Protein AF-0000000070552170 (afdb_homodimer)

Structure (mmCIF, N/CA/C/O backbone):
data_AF-0000000070552170-model_v1
#
loop_
_entity.id
_entity.type
_entity.pdbx_description
1 polymer 'Methenyltetrahydrofolate cyclohydrolase'
#
loop_
_atom_site.group_PDB
_atom_site.id
_atom_site.type_symbol
_atom_site.label_atom_id
_atom_site.label_alt_id
_atom_site.label_comp_id
_atom_site.label_asym_id
_atom_site.label_entity_id
_atom_site.label_seq_id
_atom_site.pdbx_PDB_ins_code
_atom_site.Cartn_x
_atom_site.Cartn_y
_atom_site.Cartn_z
_atom_site.occupancy
_atom_site.B_iso_or_equiv
_atom_site.auth_seq_id
_atom_site.auth_comp_id
_atom_site.auth_asym_id
_atom_site.auth_atom_id
_atom_site.pdbx_PDB_model_num
ATOM 1 N N . MET A 1 1 ? 5.773 1.718 -20.688 1 90.5 1 MET A N 1
ATOM 2 C CA . MET A 1 1 ? 5.754 1.168 -19.344 1 90.5 1 MET A CA 1
ATOM 3 C C . MET A 1 1 ? 4.324 1.067 -18.812 1 90.5 1 MET A C 1
ATOM 5 O O . MET A 1 1 ? 3.436 1.786 -19.281 1 90.5 1 MET A O 1
ATOM 9 N N . MET A 1 2 ? 4.102 0.146 -18 1 94.75 2 MET A N 1
ATOM 10 C CA . MET A 1 2 ? 2.771 -0.013 -17.422 1 94.75 2 MET A CA 1
ATOM 11 C C . MET A 1 2 ? 2.312 1.278 -16.766 1 94.75 2 MET A C 1
ATOM 13 O O . MET A 1 2 ? 1.12 1.589 -16.75 1 94.75 2 MET A O 1
ATOM 17 N N . THR A 1 3 ? 3.309 1.994 -16.281 1 96.25 3 THR A N 1
ATOM 18 C CA . THR A 1 3 ? 2.99 3.201 -15.523 1 96.25 3 THR A CA 1
ATOM 19 C C . THR A 1 3 ? 2.512 4.309 -16.453 1 96.25 3 THR A C 1
ATOM 21 O O . THR A 1 3 ? 2.135 5.391 -15.992 1 96.25 3 THR A O 1
ATOM 24 N N . ASP A 1 4 ? 2.457 4.066 -17.719 1 96.88 4 ASP A N 1
ATOM 25 C CA . ASP A 1 4 ? 1.892 5.012 -18.688 1 96.88 4 ASP A CA 1
ATOM 26 C C . ASP A 1 4 ? 0.365 4.965 -18.656 1 96.88 4 ASP A C 1
ATOM 28 O O . ASP A 1 4 ? -0.294 5.875 -19.172 1 96.88 4 ASP A O 1
ATOM 32 N N . MET A 1 5 ? -0.176 3.977 -18.078 1 97.06 5 MET A N 1
ATOM 33 C CA . MET A 1 5 ? -1.628 3.873 -17.969 1 97.06 5 MET A CA 1
ATOM 34 C C . MET A 1 5 ? -2.164 4.859 -16.938 1 97.06 5 MET A C 1
ATOM 36 O O . MET A 1 5 ? -1.428 5.309 -16.062 1 97.06 5 MET A O 1
ATOM 40 N N . THR A 1 6 ? -3.4 5.207 -17.172 1 98.25 6 THR A N 1
ATOM 41 C CA . THR A 1 6 ? -4.023 6.008 -16.125 1 98.25 6 THR A CA 1
ATOM 42 C C . THR A 1 6 ? -4.234 5.176 -14.859 1 98.25 6 THR A C 1
ATOM 44 O O . THR A 1 6 ? -4.316 3.947 -14.922 1 98.25 6 THR A O 1
ATOM 47 N N . MET A 1 7 ? -4.344 5.844 -13.789 1 98.5 7 MET A N 1
ATOM 48 C CA . MET A 1 7 ? -4.621 5.172 -12.516 1 98.5 7 MET A CA 1
ATOM 49 C C . MET A 1 7 ? -5.934 4.402 -12.586 1 98.5 7 MET A C 1
ATOM 51 O O . MET A 1 7 ? -6.02 3.273 -12.094 1 98.5 7 MET A O 1
ATOM 55 N N . ASP A 1 8 ? -6.91 4.957 -13.242 1 98.12 8 ASP A N 1
ATOM 56 C CA . ASP A 1 8 ? -8.211 4.305 -13.391 1 98.12 8 ASP A CA 1
ATOM 57 C C . ASP A 1 8 ? -8.102 3.047 -14.25 1 98.12 8 ASP A C 1
ATOM 59 O O . ASP A 1 8 ? -8.719 2.025 -13.938 1 98.12 8 ASP A O 1
ATOM 63 N N . ASN A 1 9 ? -7.406 3.127 -15.297 1 97.94 9 ASN A N 1
ATOM 64 C CA . ASN A 1 9 ? -7.227 1.962 -16.156 1 97.94 9 ASN A CA 1
ATOM 65 C C . ASN A 1 9 ? -6.48 0.844 -15.438 1 97.94 9 ASN A C 1
ATOM 67 O O . ASN A 1 9 ? -6.785 -0.335 -15.625 1 97.94 9 ASN A O 1
ATOM 71 N N . PHE A 1 10 ? -5.508 1.21 -14.695 1 98.56 10 PHE A N 1
ATOM 72 C CA . PHE A 1 10 ? -4.781 0.213 -13.914 1 98.56 10 PHE A CA 1
ATOM 73 C C . PHE A 1 10 ? -5.719 -0.523 -12.969 1 98.56 10 PHE A C 1
ATOM 75 O O . PHE A 1 10 ? -5.691 -1.753 -12.891 1 98.56 10 PHE A O 1
ATOM 82 N N . LEU A 1 11 ? -6.562 0.243 -12.266 1 98.56 11 LEU A N 1
ATOM 83 C CA . LEU A 1 11 ? -7.52 -0.387 -11.359 1 98.56 11 LEU A CA 1
ATOM 84 C C . LEU A 1 11 ? -8.445 -1.331 -12.125 1 98.56 11 LEU A C 1
ATOM 86 O O . LEU A 1 11 ? -8.719 -2.441 -11.664 1 98.56 11 LEU A O 1
ATOM 90 N N . ALA A 1 12 ? -8.852 -0.901 -13.273 1 98.19 12 ALA A N 1
ATOM 91 C CA . ALA A 1 12 ? -9.789 -1.684 -14.062 1 98.19 12 ALA A CA 1
ATOM 92 C C . ALA A 1 12 ? -9.164 -2.998 -14.523 1 98.19 12 ALA A C 1
ATOM 94 O O . ALA A 1 12 ? -9.773 -4.062 -14.383 1 98.19 12 ALA A O 1
ATOM 95 N N . VAL A 1 13 ? -7.984 -2.906 -15.062 1 98.12 13 VAL A N 1
ATOM 96 C CA . VAL A 1 13 ? -7.332 -4.109 -15.562 1 98.12 13 VAL A CA 1
ATOM 97 C C . VAL A 1 13 ? -6.957 -5.023 -14.398 1 98.12 13 VAL A C 1
ATOM 99 O O . VAL A 1 13 ? -7.125 -6.242 -14.477 1 98.12 13 VAL A O 1
ATOM 102 N N . LEU A 1 14 ? -6.516 -4.449 -13.297 1 98.19 14 LEU A N 1
ATOM 103 C CA . LEU A 1 14 ? -6.137 -5.211 -12.117 1 98.19 14 LEU A CA 1
ATOM 104 C C . LEU A 1 14 ? -7.336 -5.957 -11.539 1 98.19 14 LEU A C 1
ATOM 106 O O . LEU A 1 14 ? -7.18 -7.027 -10.945 1 98.19 14 LEU A O 1
ATOM 110 N N . SER A 1 15 ? -8.531 -5.449 -11.766 1 98.31 15 SER A N 1
ATOM 111 C CA . SER A 1 15 ? -9.766 -6.023 -11.234 1 98.31 15 SER A CA 1
ATOM 112 C C . SER A 1 15 ? -10.312 -7.109 -12.148 1 98.31 15 SER A C 1
ATOM 114 O O . SER A 1 15 ? -11.32 -7.746 -11.836 1 98.31 15 SER A O 1
ATOM 116 N N . SER A 1 16 ? -9.656 -7.332 -13.273 1 97.56 16 SER A N 1
ATOM 117 C CA . SER A 1 16 ? -10.156 -8.25 -14.289 1 97.56 16 SER A CA 1
ATOM 118 C C . SER A 1 16 ? -9.484 -9.617 -14.172 1 97.56 16 SER A C 1
ATOM 120 O O . SER A 1 16 ? -8.719 -9.867 -13.242 1 97.56 16 SER A O 1
ATOM 122 N N . SER A 1 17 ? -9.797 -10.5 -15.148 1 96.25 17 SER A N 1
ATOM 123 C CA . SER A 1 17 ? -9.211 -11.836 -15.18 1 96.25 17 SER A CA 1
ATOM 124 C C . SER A 1 17 ? -7.914 -11.852 -15.977 1 96.25 17 SER A C 1
ATOM 126 O O . SER A 1 17 ? -7.34 -12.914 -16.219 1 96.25 17 SER A O 1
ATOM 128 N N . GLU A 1 18 ? -7.48 -10.609 -16.422 1 94.62 18 GLU A N 1
ATOM 129 C CA . GLU A 1 18 ? -6.207 -10.555 -17.125 1 94.62 18 GLU A CA 1
ATOM 130 C C . GLU A 1 18 ? -5.059 -11.016 -16.234 1 94.62 18 GLU A C 1
ATOM 132 O O . GLU A 1 18 ? -5.004 -10.672 -15.047 1 94.62 18 GLU A O 1
ATOM 137 N N . PRO A 1 19 ? -4.176 -11.789 -16.766 1 90.38 19 PRO A N 1
ATOM 138 C CA . PRO A 1 19 ? -3.1 -12.336 -15.938 1 90.38 19 PRO A CA 1
ATOM 139 C C . PRO A 1 19 ? -2.125 -11.266 -15.453 1 90.38 19 PRO A C 1
ATOM 141 O O . PRO A 1 19 ? -1.474 -11.445 -14.422 1 90.38 19 PRO A O 1
ATOM 144 N N . VAL A 1 20 ? -1.931 -10.164 -16.297 1 90.38 20 VAL A N 1
ATOM 145 C CA . VAL A 1 20 ? -1.031 -9.062 -15.969 1 90.38 20 VAL A CA 1
ATOM 146 C C . VAL A 1 20 ? -1.754 -7.734 -16.156 1 90.38 20 VAL A C 1
ATOM 148 O O . VAL A 1 20 ? -2.436 -7.527 -17.172 1 90.38 20 VAL A O 1
ATOM 151 N N . PRO A 1 21 ? -1.666 -6.805 -15.242 1 93.31 21 PRO A N 1
ATOM 152 C CA . PRO A 1 21 ? -0.872 -6.887 -14.016 1 93.31 21 PRO A CA 1
ATOM 153 C C . PRO A 1 21 ? -1.565 -7.688 -12.914 1 93.31 21 PRO A C 1
ATOM 155 O O . PRO A 1 21 ? -2.779 -7.898 -12.977 1 93.31 21 PRO A O 1
ATOM 158 N N . GLY A 1 22 ? -0.785 -8.242 -12.023 1 94.62 22 GLY A N 1
ATOM 159 C CA . GLY A 1 22 ? -1.278 -8.891 -10.82 1 94.62 22 GLY A CA 1
ATOM 160 C C . GLY A 1 22 ? -0.684 -8.32 -9.547 1 94.62 22 GLY A C 1
ATOM 161 O O . GLY A 1 22 ? -0.348 -7.137 -9.492 1 94.62 22 GLY A O 1
ATOM 162 N N . GLY A 1 23 ? -0.686 -9.164 -8.578 1 97.25 23 GLY A N 1
ATOM 163 C CA . GLY A 1 23 ? -0.168 -8.742 -7.285 1 97.25 23 GLY A CA 1
ATOM 164 C C . GLY A 1 23 ? 1.283 -8.305 -7.34 1 97.25 23 GLY A C 1
ATOM 165 O O . GLY A 1 23 ? 1.681 -7.371 -6.637 1 97.25 23 GLY A O 1
ATOM 166 N N . GLY A 1 24 ? 2.064 -9 -8.156 1 97.31 24 GLY A N 1
ATOM 167 C CA . GLY A 1 24 ? 3.463 -8.625 -8.289 1 97.31 24 GLY A CA 1
ATOM 168 C C . GLY A 1 24 ? 3.658 -7.211 -8.805 1 97.31 24 GLY A C 1
ATOM 169 O O . GLY A 1 24 ? 4.391 -6.422 -8.203 1 97.31 24 GLY A O 1
ATOM 170 N N . GLY A 1 25 ? 3.018 -6.941 -9.914 1 97.44 25 GLY A N 1
ATOM 171 C CA . GLY A 1 25 ? 3.074 -5.586 -10.438 1 97.44 25 GLY A CA 1
ATOM 172 C C . GLY A 1 25 ? 2.561 -4.543 -9.461 1 97.44 25 GLY A C 1
ATOM 173 O O . GLY A 1 25 ? 3.15 -3.471 -9.328 1 97.44 25 GLY A O 1
ATOM 174 N N . ALA A 1 26 ? 1.49 -4.863 -8.75 1 98.69 26 ALA A N 1
ATOM 175 C CA . ALA A 1 26 ? 0.917 -3.949 -7.77 1 98.69 26 ALA A CA 1
ATOM 176 C C . ALA A 1 26 ? 1.914 -3.646 -6.652 1 98.69 26 ALA A C 1
ATOM 178 O O . ALA A 1 26 ? 1.995 -2.512 -6.176 1 98.69 26 ALA A O 1
ATOM 179 N N . CYS A 1 27 ? 2.686 -4.637 -6.27 1 98.88 27 CYS A N 1
ATOM 180 C CA . CYS A 1 27 ? 3.678 -4.434 -5.223 1 98.88 27 CYS A CA 1
ATOM 181 C C . CYS A 1 27 ? 4.719 -3.406 -5.645 1 98.88 27 CYS A C 1
ATOM 183 O O . CYS A 1 27 ? 5.055 -2.502 -4.879 1 98.88 27 CYS A O 1
ATOM 185 N N . GLY A 1 28 ? 5.207 -3.58 -6.863 1 98.75 28 GLY A N 1
ATOM 186 C CA . GLY A 1 28 ? 6.164 -2.609 -7.371 1 98.75 28 GLY A CA 1
ATOM 187 C C . GLY A 1 28 ? 5.637 -1.188 -7.363 1 98.75 28 GLY A C 1
ATOM 188 O O . GLY A 1 28 ? 6.32 -0.266 -6.918 1 98.75 28 GLY A O 1
ATOM 189 N N . TYR A 1 29 ? 4.457 -1.029 -7.766 1 98.81 29 TYR A N 1
ATOM 190 C CA . TYR A 1 29 ? 3.869 0.302 -7.867 1 98.81 29 TYR A CA 1
ATOM 191 C C . TYR A 1 29 ? 3.615 0.893 -6.484 1 98.81 29 TYR A C 1
ATOM 193 O O . TYR A 1 29 ? 3.906 2.066 -6.242 1 98.81 29 TYR A O 1
ATOM 201 N N . VAL A 1 30 ? 3.051 0.158 -5.586 1 98.94 30 VAL A N 1
ATOM 202 C CA . VAL A 1 30 ? 2.719 0.651 -4.254 1 98.94 30 VAL A CA 1
ATOM 203 C C . VAL A 1 30 ? 3.996 1.011 -3.5 1 98.94 30 VAL A C 1
ATOM 205 O O . VAL A 1 30 ? 4.027 1.989 -2.748 1 98.94 30 VAL A O 1
ATOM 208 N N . ALA A 1 31 ? 5.074 0.227 -3.717 1 98.94 31 ALA A N 1
ATOM 209 C CA . ALA A 1 31 ? 6.363 0.603 -3.137 1 98.94 31 ALA A CA 1
ATOM 210 C C . ALA A 1 31 ? 6.848 1.938 -3.695 1 98.94 31 ALA A C 1
ATOM 212 O O . ALA A 1 31 ? 7.387 2.768 -2.959 1 98.94 31 ALA A O 1
ATOM 213 N N . ALA A 1 32 ? 6.629 2.125 -4.988 1 98.94 32 ALA A N 1
ATOM 214 C CA . ALA A 1 32 ? 6.992 3.396 -5.609 1 98.94 32 ALA A CA 1
ATOM 215 C C . ALA A 1 32 ? 6.176 4.547 -5.02 1 98.94 32 ALA A C 1
ATOM 217 O O . ALA A 1 32 ? 6.699 5.641 -4.801 1 98.94 32 ALA A O 1
ATOM 218 N N . VAL A 1 33 ? 4.918 4.293 -4.77 1 98.94 33 VAL A N 1
ATOM 219 C CA . VAL A 1 33 ? 4.066 5.285 -4.121 1 98.94 33 VAL A CA 1
ATOM 220 C C . VAL A 1 33 ? 4.617 5.617 -2.736 1 98.94 33 VAL A C 1
ATOM 222 O O . VAL A 1 33 ? 4.742 6.789 -2.375 1 98.94 33 VAL A O 1
ATOM 225 N N . GLY A 1 34 ? 4.973 4.555 -1.973 1 98.94 34 GLY A N 1
ATOM 226 C CA . GLY A 1 34 ? 5.562 4.773 -0.662 1 98.94 34 GLY A CA 1
ATOM 227 C C . GLY A 1 34 ? 6.828 5.613 -0.708 1 98.94 34 GLY A C 1
ATOM 228 O O . GLY A 1 34 ? 6.969 6.57 0.055 1 98.94 34 GLY A O 1
ATOM 229 N N . MET A 1 35 ? 7.672 5.309 -1.624 1 98.94 35 MET A N 1
ATOM 230 C CA . MET A 1 35 ? 8.922 6.055 -1.75 1 98.94 35 MET A CA 1
ATOM 231 C C . MET A 1 35 ? 8.656 7.488 -2.197 1 98.94 35 MET A C 1
ATOM 233 O O . MET A 1 35 ? 9.367 8.414 -1.791 1 98.94 35 MET A O 1
ATOM 237 N N . SER A 1 36 ? 7.676 7.688 -3.055 1 98.88 36 SER A N 1
ATOM 238 C CA . SER A 1 36 ? 7.309 9.031 -3.498 1 98.88 36 SER A CA 1
ATOM 239 C C . SER A 1 36 ? 6.91 9.906 -2.318 1 98.88 36 SER A C 1
ATOM 241 O O . SER A 1 36 ? 7.211 11.102 -2.301 1 98.88 36 SER A O 1
ATOM 243 N N . LEU A 1 37 ? 6.258 9.336 -1.385 1 98.88 37 LEU A N 1
ATOM 244 C CA . LEU A 1 37 ? 5.914 10.094 -0.185 1 98.88 37 LEU A CA 1
ATOM 245 C C . LEU A 1 37 ? 7.164 10.461 0.605 1 98.88 37 LEU A C 1
ATOM 247 O O . LEU A 1 37 ? 7.238 11.547 1.188 1 98.88 37 LEU A O 1
ATOM 251 N N . GLY A 1 38 ? 8.133 9.508 0.65 1 98.75 38 GLY A N 1
ATOM 252 C CA . GLY A 1 38 ? 9.438 9.883 1.181 1 98.75 38 GLY A CA 1
ATOM 253 C C . GLY A 1 38 ? 10.055 11.07 0.461 1 98.75 38 GLY A C 1
ATOM 254 O O . GLY A 1 38 ? 10.578 11.984 1.099 1 98.75 38 GLY A O 1
ATOM 255 N N . ASN A 1 39 ? 9.961 11.055 -0.859 1 98.69 39 ASN A N 1
ATOM 256 C CA . ASN A 1 39 ? 10.445 12.148 -1.688 1 98.69 39 ASN A CA 1
ATOM 257 C C . ASN A 1 39 ? 9.734 13.461 -1.359 1 98.69 39 ASN A C 1
ATOM 259 O O . ASN A 1 39 ? 10.352 14.523 -1.372 1 98.69 39 ASN A O 1
ATO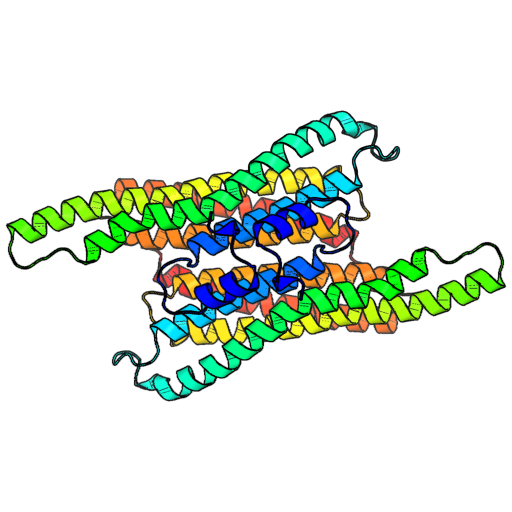M 263 N N . MET A 1 40 ? 8.508 13.391 -1.133 1 98.56 40 MET A N 1
ATOM 264 C CA . MET A 1 40 ? 7.746 14.586 -0.757 1 98.56 40 MET A CA 1
ATOM 265 C C . MET A 1 40 ? 8.312 15.211 0.517 1 98.56 40 MET A C 1
ATOM 267 O O . MET A 1 40 ? 8.477 16.422 0.596 1 98.56 40 MET A O 1
ATOM 271 N N . VAL A 1 41 ? 8.578 14.406 1.541 1 98.69 41 VAL A N 1
ATOM 272 C CA . VAL A 1 41 ? 9.141 14.906 2.789 1 98.69 41 VAL A CA 1
ATOM 273 C C . VAL A 1 41 ? 10.469 15.617 2.51 1 98.69 41 VAL A C 1
ATOM 275 O O . VAL A 1 41 ? 10.719 16.703 3.039 1 98.69 41 VAL A O 1
ATOM 278 N N . LEU A 1 42 ? 11.25 15.016 1.659 1 98.81 42 LEU A N 1
ATOM 279 C CA . LEU A 1 42 ? 12.523 15.633 1.296 1 98.81 42 LEU A CA 1
ATOM 280 C C . LEU A 1 42 ? 12.297 16.969 0.598 1 98.81 42 LEU A C 1
ATOM 282 O O . LEU A 1 42 ? 12.977 17.953 0.896 1 98.81 42 LEU A O 1
ATOM 286 N N . ALA A 1 43 ? 11.344 16.984 -0.306 1 98.44 43 ALA A N 1
ATOM 287 C CA . ALA A 1 43 ? 11.039 18.188 -1.067 1 98.44 43 ALA A CA 1
ATOM 288 C C . ALA A 1 43 ? 10.578 19.312 -0.146 1 98.44 43 ALA A C 1
ATOM 290 O O . ALA A 1 43 ? 10.883 20.484 -0.39 1 98.44 43 ALA A O 1
ATOM 291 N N . LEU A 1 44 ? 9.945 18.984 0.878 1 97.94 44 LEU A N 1
ATOM 292 C CA . LEU A 1 44 ? 9.422 19.953 1.823 1 97.94 44 LEU A CA 1
ATOM 293 C C . LEU A 1 44 ? 10.453 20.281 2.896 1 97.94 44 LEU A C 1
ATOM 295 O O . LEU A 1 44 ? 10.18 21.062 3.811 1 97.94 44 LEU A O 1
ATOM 299 N N . THR A 1 45 ? 11.531 19.688 2.83 1 98.44 45 THR A N 1
ATOM 300 C CA . THR A 1 45 ? 12.586 19.875 3.82 1 98.44 45 THR A CA 1
ATOM 301 C C . THR A 1 45 ? 13.734 20.703 3.25 1 98.44 45 THR A C 1
ATOM 303 O O . THR A 1 45 ? 14.266 21.578 3.93 1 98.44 45 THR A O 1
ATOM 306 N N . THR A 1 46 ? 14.133 20.422 2.072 1 98.44 46 THR A N 1
ATOM 307 C CA . THR A 1 46 ? 15.336 20.984 1.458 1 98.44 46 THR A CA 1
ATOM 308 C C . THR A 1 46 ? 15.258 22.516 1.406 1 98.44 46 THR A C 1
ATOM 310 O O . THR A 1 46 ? 14.188 23.078 1.173 1 98.44 46 THR A O 1
ATOM 313 N N . GLY A 1 47 ? 16.375 23.156 1.781 1 97.75 47 GLY A N 1
ATOM 314 C CA . GLY A 1 47 ? 16.484 24.594 1.669 1 97.75 47 GLY A CA 1
ATOM 315 C C . GLY A 1 47 ? 15.938 25.344 2.873 1 97.75 47 GLY A C 1
ATOM 316 O O . GLY A 1 47 ? 16.047 26.562 2.963 1 97.75 47 GLY A O 1
ATOM 317 N N . LYS A 1 48 ? 15.312 24.641 3.77 1 97.19 48 LYS A N 1
ATOM 318 C CA . LYS A 1 48 ? 14.773 25.281 4.969 1 97.19 48 LYS A CA 1
ATOM 319 C C . LYS A 1 48 ? 15.852 25.438 6.035 1 97.19 48 LYS A C 1
ATOM 321 O O . LYS A 1 48 ? 16.625 24.516 6.293 1 97.19 48 LYS A O 1
ATOM 326 N N . LYS A 1 49 ? 15.828 26.594 6.715 1 97.94 49 LYS A N 1
ATOM 327 C CA . LYS A 1 49 ? 16.828 26.953 7.707 1 97.94 49 LYS A CA 1
ATOM 328 C C . LYS A 1 49 ? 16.828 25.969 8.883 1 97.94 49 LYS A C 1
ATOM 330 O O . LYS A 1 49 ? 17.875 25.609 9.398 1 97.94 49 LYS A O 1
ATOM 335 N N . LYS A 1 50 ? 15.734 25.484 9.219 1 97.06 50 LYS A N 1
ATOM 336 C CA . LYS A 1 50 ? 15.555 24.609 10.367 1 97.06 50 LYS A CA 1
ATOM 337 C C . LYS A 1 50 ? 16.328 23.297 10.188 1 97.06 50 LYS A C 1
ATOM 339 O O . LYS A 1 50 ? 16.734 22.672 11.164 1 97.06 50 LYS A O 1
ATOM 344 N N . TYR A 1 51 ? 16.516 22.953 8.883 1 97.81 51 TYR A N 1
ATOM 345 C CA . TYR A 1 51 ? 17.125 21.656 8.602 1 97.81 51 TYR A CA 1
ATOM 346 C C . TYR A 1 51 ? 18.484 21.828 7.934 1 97.81 51 TYR A C 1
ATOM 348 O O . TYR A 1 51 ? 18.984 20.906 7.277 1 97.81 51 TYR A O 1
ATOM 356 N N . ALA A 1 52 ? 19.062 22.922 8.109 1 97.88 52 ALA A N 1
ATOM 357 C CA . ALA A 1 52 ? 20.297 23.281 7.434 1 97.88 52 ALA A CA 1
ATOM 358 C C . ALA A 1 52 ? 21.422 22.312 7.773 1 97.88 52 ALA A C 1
ATOM 360 O O . ALA A 1 52 ? 22.281 22.016 6.938 1 97.88 52 ALA A O 1
ATOM 361 N N . GLU A 1 53 ? 21.453 21.797 8.953 1 98.06 53 GLU A N 1
ATOM 362 C CA . GLU A 1 53 ? 22.5 20.891 9.391 1 98.06 53 GLU A CA 1
ATOM 363 C C . GLU A 1 53 ? 22.484 19.594 8.586 1 98.06 53 GLU A C 1
ATOM 365 O O . GLU A 1 53 ? 23.516 18.906 8.484 1 98.06 53 GLU A O 1
ATOM 370 N N . TYR A 1 54 ? 21.359 19.297 7.934 1 98.31 54 TYR A N 1
ATOM 371 C CA . TYR A 1 54 ? 21.219 18.047 7.184 1 98.31 54 TYR A CA 1
ATOM 372 C C . TYR A 1 54 ? 21.188 18.312 5.684 1 98.31 54 TYR A C 1
ATOM 374 O O . TYR A 1 54 ? 20.938 17.406 4.891 1 98.31 54 TYR A O 1
ATOM 382 N N . GLN A 1 55 ? 21.391 19.5 5.277 1 98.25 55 GLN A N 1
ATOM 383 C CA . GLN A 1 55 ? 21.109 19.906 3.9 1 98.25 55 GLN A CA 1
ATOM 384 C C . GLN A 1 55 ? 21.891 19.047 2.912 1 98.25 55 GLN A C 1
ATOM 386 O O . GLN A 1 55 ? 21.344 18.594 1.905 1 98.25 55 GLN A O 1
ATOM 391 N N . GLU A 1 56 ? 23.172 18.812 3.137 1 98.44 56 GLU A N 1
ATOM 392 C CA . GLU A 1 56 ? 23.984 17.984 2.24 1 98.44 56 GLU A CA 1
ATOM 393 C C . GLU A 1 56 ? 23.422 16.578 2.135 1 98.44 56 GLU A C 1
ATOM 395 O O . GLU A 1 56 ? 23.312 16.016 1.036 1 98.44 56 GLU A O 1
ATOM 400 N N . GLU A 1 57 ? 23.125 16 3.275 1 98.62 57 GLU A N 1
ATOM 401 C CA . GLU A 1 57 ? 22.547 14.664 3.293 1 98.62 57 GLU A CA 1
ATOM 402 C C . GLU A 1 57 ? 21.203 14.633 2.564 1 98.62 57 GLU A C 1
ATOM 404 O O . GLU A 1 57 ? 20.922 13.695 1.823 1 98.62 57 GLU A O 1
ATOM 409 N N . ILE A 1 58 ? 20.391 15.633 2.75 1 98.62 58 ILE A N 1
ATOM 410 C CA . ILE A 1 58 ? 19.078 15.727 2.127 1 98.62 58 ILE A CA 1
ATOM 411 C C . ILE A 1 58 ? 19.234 15.734 0.607 1 98.62 58 ILE A C 1
ATOM 413 O O . ILE A 1 58 ? 18.5 15.031 -0.099 1 98.62 58 ILE A O 1
ATOM 417 N N . GLU A 1 59 ? 20.156 16.5 0.131 1 98.31 59 GLU A N 1
ATOM 418 C CA . GLU A 1 59 ? 20.391 16.578 -1.309 1 98.31 59 GLU A CA 1
ATOM 419 C C . GLU A 1 59 ? 20.812 15.219 -1.866 1 98.31 59 GLU A C 1
ATOM 421 O O . GLU A 1 59 ? 20.391 14.828 -2.953 1 98.31 59 GLU A O 1
ATOM 426 N N . GLU A 1 60 ? 21.641 14.523 -1.156 1 98.56 60 GLU A N 1
ATOM 427 C CA . GLU A 1 60 ? 22.047 13.18 -1.564 1 98.56 60 GLU A CA 1
ATOM 428 C C . GLU A 1 60 ? 20.859 12.219 -1.562 1 98.56 60 GLU A C 1
ATOM 430 O O . GLU A 1 60 ? 20.719 11.398 -2.471 1 98.56 60 GLU A O 1
ATOM 435 N N . LEU A 1 61 ? 20.031 12.344 -0.58 1 98.69 61 LEU A N 1
ATOM 436 C CA . LEU A 1 61 ? 18.875 11.469 -0.45 1 98.69 61 LEU A CA 1
ATOM 437 C C . LEU A 1 61 ? 17.859 11.742 -1.56 1 98.69 61 LEU A C 1
ATOM 439 O O . LEU A 1 61 ? 17.203 10.82 -2.037 1 98.69 61 LEU A O 1
ATOM 443 N N . ILE A 1 62 ? 17.75 13 -1.958 1 98.62 62 ILE A N 1
ATOM 444 C CA . ILE A 1 62 ? 16.812 13.352 -3.023 1 98.62 62 ILE A CA 1
ATOM 445 C C . ILE A 1 62 ? 17.188 12.602 -4.301 1 98.62 62 ILE A C 1
ATOM 447 O O . ILE A 1 62 ? 16.328 12.023 -4.969 1 98.62 62 ILE A O 1
ATOM 451 N N . VAL A 1 63 ? 18.453 12.539 -4.621 1 98.56 63 VAL A N 1
ATOM 452 C CA . VAL A 1 63 ? 18.938 11.852 -5.816 1 98.56 63 VAL A CA 1
ATOM 453 C C . VAL A 1 63 ? 18.672 10.352 -5.695 1 98.56 63 VAL A C 1
ATOM 455 O O . VAL A 1 63 ? 18.125 9.734 -6.613 1 98.56 63 VAL A O 1
ATOM 458 N N . LYS A 1 64 ? 19.031 9.82 -4.555 1 98.56 64 LYS A N 1
ATOM 459 C CA . LYS A 1 64 ? 18.859 8.383 -4.324 1 98.56 64 LYS A CA 1
ATOM 460 C C . LYS A 1 64 ? 17.391 7.992 -4.344 1 98.56 64 LYS A C 1
ATOM 462 O O . LYS A 1 64 ? 17.016 6.973 -4.93 1 98.56 64 LYS A O 1
ATOM 467 N N . ALA A 1 65 ? 16.578 8.789 -3.701 1 98.56 65 ALA A N 1
ATOM 468 C CA . ALA A 1 65 ? 15.148 8.508 -3.582 1 98.56 65 ALA A CA 1
ATOM 469 C C . ALA A 1 65 ? 14.461 8.586 -4.941 1 98.56 65 ALA A C 1
ATOM 471 O O . ALA A 1 65 ? 13.578 7.77 -5.242 1 98.56 65 ALA A O 1
ATOM 472 N N . THR A 1 66 ? 14.859 9.539 -5.703 1 98.31 66 THR A N 1
ATOM 473 C CA . THR A 1 66 ? 14.289 9.695 -7.039 1 98.31 66 THR A CA 1
ATOM 474 C C . THR A 1 66 ? 14.617 8.484 -7.906 1 98.31 66 THR A C 1
ATOM 476 O O . THR A 1 66 ? 13.734 7.945 -8.586 1 98.31 66 THR A O 1
ATOM 479 N N . ASP A 1 67 ? 15.82 8.086 -7.891 1 98.56 67 ASP A N 1
ATOM 480 C CA . ASP A 1 67 ? 16.25 6.91 -8.641 1 98.56 67 ASP A CA 1
ATOM 481 C C . ASP A 1 67 ? 15.508 5.66 -8.164 1 98.56 67 ASP A C 1
ATOM 483 O O . ASP A 1 67 ? 15.07 4.844 -8.969 1 98.56 67 ASP A O 1
ATOM 487 N N . LEU A 1 68 ? 15.391 5.523 -6.922 1 98.75 68 LEU A N 1
ATOM 488 C CA . LEU A 1 68 ? 14.766 4.344 -6.332 1 98.75 68 LEU A CA 1
ATOM 489 C C . LEU A 1 68 ? 13.281 4.281 -6.688 1 98.75 68 LEU A C 1
ATOM 491 O O . LEU A 1 68 ? 12.75 3.205 -6.961 1 98.75 68 LEU A O 1
ATOM 495 N N . THR A 1 69 ? 12.609 5.426 -6.656 1 98.81 69 THR A N 1
ATOM 496 C CA . THR A 1 69 ? 11.211 5.477 -7.059 1 98.81 69 THR A CA 1
ATOM 497 C C . THR A 1 69 ? 11.039 4.973 -8.492 1 98.81 69 THR A C 1
ATOM 499 O O . THR A 1 69 ? 10.133 4.188 -8.773 1 98.81 69 THR A O 1
ATOM 502 N N . LYS A 1 70 ? 11.93 5.379 -9.312 1 98.44 70 LYS A N 1
ATOM 503 C CA . LYS A 1 70 ? 11.898 4.945 -10.703 1 98.44 70 LYS A CA 1
ATOM 504 C C . LYS A 1 70 ? 12.133 3.441 -10.82 1 98.44 70 LYS A C 1
ATOM 506 O O . LYS A 1 70 ? 11.414 2.748 -11.539 1 98.44 70 LYS A O 1
ATOM 511 N N . ARG A 1 71 ? 13.094 2.949 -10.156 1 98.69 71 ARG A N 1
ATOM 512 C CA . ARG A 1 71 ? 13.43 1.529 -10.211 1 98.69 71 ARG A CA 1
ATOM 513 C C . ARG A 1 71 ? 12.281 0.681 -9.664 1 98.69 71 ARG A C 1
ATOM 515 O O . ARG A 1 71 ? 11.992 -0.396 -10.188 1 98.69 71 ARG A O 1
ATOM 522 N N . LEU A 1 72 ? 11.641 1.154 -8.625 1 98.88 72 LEU A N 1
ATOM 523 C CA . LEU A 1 72 ? 10.5 0.443 -8.062 1 98.88 72 LEU A CA 1
ATOM 524 C C . LEU A 1 72 ? 9.344 0.404 -9.055 1 98.88 72 LEU A C 1
ATOM 526 O O . LEU A 1 72 ? 8.703 -0.636 -9.227 1 98.88 72 LEU A O 1
ATOM 530 N N . ALA A 1 73 ? 9.086 1.529 -9.688 1 98.62 73 ALA A N 1
ATOM 531 C CA . ALA A 1 73 ? 8.023 1.571 -10.688 1 98.62 73 ALA A CA 1
ATOM 532 C C . ALA A 1 73 ? 8.32 0.61 -11.836 1 98.62 73 ALA A C 1
ATOM 534 O O . ALA A 1 73 ? 7.406 -0.028 -12.367 1 98.62 73 ALA A O 1
ATOM 535 N N . GLU A 1 74 ? 9.547 0.459 -12.188 1 98.25 74 GLU A N 1
ATOM 536 C CA . GLU A 1 74 ? 9.961 -0.42 -13.273 1 98.25 74 GLU A CA 1
ATOM 537 C C . GLU A 1 74 ? 9.75 -1.887 -12.914 1 98.25 74 GLU A C 1
ATOM 539 O O . GLU A 1 74 ? 9.719 -2.752 -13.789 1 98.25 74 GLU A O 1
ATOM 544 N N . CYS A 1 75 ? 9.617 -2.154 -11.625 1 98.12 75 CYS A N 1
ATOM 545 C CA . CYS A 1 75 ? 9.383 -3.525 -11.18 1 98.12 75 CYS A CA 1
ATOM 546 C C . CYS A 1 75 ? 8.047 -4.047 -11.695 1 98.12 75 CYS A C 1
ATOM 548 O O . CYS A 1 75 ? 7.859 -5.258 -11.828 1 98.12 75 CYS A O 1
ATOM 550 N N . MET A 1 76 ? 7.109 -3.164 -11.969 1 97.75 76 MET A N 1
ATOM 551 C CA . MET A 1 76 ? 5.832 -3.584 -12.547 1 97.75 76 MET A CA 1
ATOM 552 C C . MET A 1 76 ? 6.043 -4.324 -13.859 1 97.75 76 MET A C 1
ATOM 554 O O . MET A 1 76 ? 5.516 -5.422 -14.047 1 97.75 76 MET A O 1
ATOM 558 N N . ASP A 1 77 ? 6.832 -3.732 -14.727 1 97.5 77 ASP A N 1
ATOM 559 C CA . ASP A 1 77 ? 7.121 -4.348 -16.016 1 97.5 77 ASP A CA 1
ATOM 560 C C . ASP A 1 77 ? 7.965 -5.609 -15.844 1 97.5 77 ASP A C 1
ATOM 562 O O . ASP A 1 77 ? 7.738 -6.609 -16.531 1 97.5 77 ASP A O 1
ATOM 566 N N . LYS A 1 78 ? 8.922 -5.512 -14.984 1 97.06 78 LYS A N 1
ATOM 567 C CA . LYS A 1 78 ? 9.812 -6.648 -14.758 1 97.06 78 LYS A CA 1
ATOM 568 C C . LYS A 1 78 ? 9.039 -7.859 -14.25 1 97.06 78 LYS A C 1
ATOM 570 O O . LYS A 1 78 ? 9.352 -9 -14.602 1 97.06 78 LYS A O 1
ATOM 575 N N . ASP A 1 79 ? 8.086 -7.605 -13.383 1 96.69 79 ASP A N 1
ATOM 576 C CA . ASP A 1 79 ? 7.254 -8.695 -12.883 1 96.69 79 ASP A CA 1
ATOM 577 C C . ASP A 1 79 ? 6.508 -9.383 -14.023 1 96.69 79 ASP A C 1
ATOM 579 O O . ASP A 1 79 ? 6.496 -10.609 -14.109 1 96.69 79 ASP A O 1
ATOM 583 N N . ALA A 1 80 ? 5.867 -8.617 -14.875 1 94.88 80 ALA A N 1
ATOM 584 C CA . ALA A 1 80 ? 5.129 -9.141 -16.031 1 94.88 80 ALA A CA 1
ATOM 585 C C . ALA A 1 80 ? 6.051 -9.922 -16.953 1 94.88 80 ALA A C 1
ATOM 587 O O . ALA A 1 80 ? 5.699 -11.008 -17.422 1 94.88 80 ALA A O 1
ATOM 588 N N . GLU A 1 81 ? 7.227 -9.398 -17.203 1 96.62 81 GLU A N 1
ATOM 589 C CA . GLU A 1 81 ? 8.18 -10.016 -18.125 1 96.62 81 GLU A CA 1
ATOM 590 C C . GLU A 1 81 ? 8.703 -11.344 -17.562 1 96.62 81 GLU A C 1
ATOM 592 O O . GLU A 1 81 ? 8.891 -12.305 -18.312 1 96.62 81 GLU A O 1
ATOM 597 N N . SER A 1 82 ? 8.93 -11.344 -16.328 1 95.88 82 SER A N 1
ATOM 598 C CA . SER A 1 82 ? 9.508 -12.523 -15.695 1 95.88 82 SER A CA 1
ATOM 599 C C . SER A 1 82 ? 8.484 -13.656 -15.602 1 95.88 82 SER A C 1
ATOM 601 O O . SER A 1 82 ? 8.859 -14.82 -15.461 1 95.88 82 SER A O 1
ATOM 603 N N . PHE A 1 83 ? 7.262 -13.305 -15.68 1 94.44 83 PHE A N 1
ATOM 604 C CA . PHE A 1 83 ? 6.195 -14.297 -15.578 1 94.44 83 PHE A CA 1
ATOM 605 C C . PHE A 1 83 ? 5.945 -14.969 -16.922 1 94.44 83 PHE A C 1
ATOM 607 O O . PHE A 1 83 ? 5.457 -16.094 -16.984 1 94.44 83 PHE A O 1
ATOM 614 N N . LYS A 1 84 ? 6.34 -14.375 -18.016 1 95.19 84 LYS A N 1
ATOM 615 C CA . LYS A 1 84 ? 5.996 -14.82 -19.359 1 95.19 84 LYS A CA 1
ATOM 616 C C . LYS A 1 84 ? 6.516 -16.234 -19.625 1 95.19 84 LYS A C 1
ATOM 618 O O . LYS A 1 84 ? 5.773 -17.078 -20.109 1 95.19 84 LYS A O 1
ATOM 623 N N . PRO A 1 85 ? 7.758 -16.484 -19.297 1 96 85 PRO A N 1
ATOM 624 C CA . PRO A 1 85 ? 8.242 -17.844 -19.547 1 96 85 PRO A CA 1
ATOM 625 C C . PRO A 1 85 ? 7.465 -18.891 -18.75 1 96 85 PRO A C 1
ATOM 627 O O . PRO A 1 85 ? 7.234 -20 -19.25 1 96 85 PRO A O 1
ATOM 630 N N . LEU A 1 86 ? 7.129 -18.609 -17.578 1 95.44 86 LEU A N 1
ATOM 631 C CA . LEU A 1 86 ? 6.383 -19.531 -16.75 1 95.44 86 LEU A CA 1
ATOM 632 C C . LEU A 1 86 ? 4.984 -19.766 -17.312 1 95.44 86 LEU A C 1
ATOM 634 O O . LEU A 1 86 ? 4.52 -20.906 -17.375 1 95.44 86 LEU A O 1
ATOM 638 N N . ALA A 1 87 ? 4.305 -18.703 -17.688 1 93.06 87 ALA A N 1
ATOM 639 C CA . ALA A 1 87 ? 2.988 -18.797 -18.312 1 93.06 87 ALA A CA 1
ATOM 640 C C . ALA A 1 87 ? 3.037 -19.688 -19.547 1 93.06 87 ALA A C 1
ATOM 642 O O . ALA A 1 87 ? 2.152 -20.516 -19.766 1 93.06 87 ALA A O 1
ATOM 643 N N . ALA A 1 88 ? 4.078 -19.5 -20.344 1 95.12 88 ALA A N 1
ATOM 644 C CA . ALA A 1 88 ? 4.258 -20.297 -21.547 1 95.12 88 ALA A CA 1
ATOM 645 C C . ALA A 1 88 ? 4.5 -21.766 -21.203 1 95.12 88 ALA A C 1
ATOM 647 O O . ALA A 1 88 ? 4.023 -22.656 -21.906 1 95.12 88 ALA A O 1
ATOM 648 N N . ALA A 1 89 ? 5.191 -21.938 -20.188 1 95.25 89 ALA A N 1
ATOM 649 C CA . ALA A 1 89 ? 5.531 -23.297 -19.781 1 95.25 89 ALA A CA 1
ATOM 650 C C . ALA A 1 89 ? 4.285 -24.078 -19.375 1 95.25 89 ALA A C 1
ATOM 652 O O . ALA A 1 89 ? 4.199 -25.297 -19.594 1 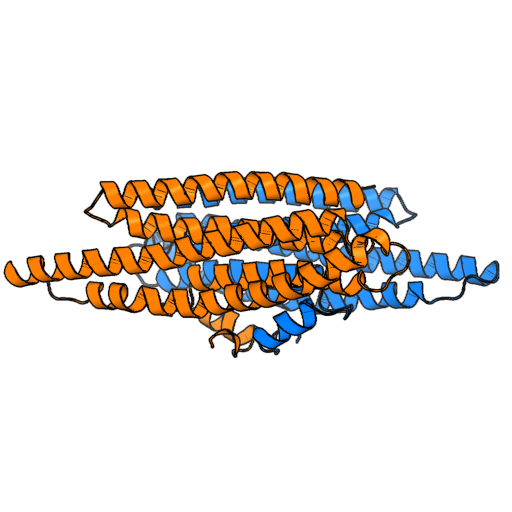95.25 89 ALA A O 1
ATOM 653 N N . TYR A 1 90 ? 3.324 -23.469 -18.75 1 92.38 90 TYR A N 1
ATOM 654 C CA . TYR A 1 90 ? 2.088 -24.125 -18.328 1 92.38 90 TYR A CA 1
ATOM 655 C C . TYR A 1 90 ? 1.344 -24.703 -19.531 1 92.38 90 TYR A C 1
ATOM 657 O O . TYR A 1 90 ? 0.584 -25.672 -19.375 1 92.38 90 TYR A O 1
ATOM 665 N N . GLY A 1 91 ? 1.622 -24.156 -20.672 1 94.12 91 GLY A N 1
ATOM 666 C CA . GLY A 1 91 ? 0.898 -24.594 -21.859 1 94.12 91 GLY A CA 1
ATOM 667 C C . GLY A 1 91 ? 1.609 -25.688 -22.641 1 94.12 91 GLY A C 1
ATOM 668 O O . GLY A 1 91 ? 1.107 -26.156 -23.656 1 94.12 91 GLY A O 1
ATOM 669 N N . LEU A 1 92 ? 2.709 -26.109 -22.219 1 95.94 92 LEU A N 1
ATOM 670 C CA . LEU A 1 92 ? 3.477 -27.141 -22.922 1 95.94 92 LEU A CA 1
ATOM 671 C C . LEU A 1 92 ? 2.795 -28.5 -22.812 1 95.94 92 LEU A C 1
ATOM 673 O O . LEU A 1 92 ? 2.182 -28.812 -21.797 1 95.94 92 LEU A O 1
ATOM 677 N N . PRO A 1 93 ? 2.928 -29.297 -23.812 1 95.44 93 PRO A N 1
ATOM 678 C CA . PRO A 1 93 ? 2.297 -30.625 -23.797 1 95.44 93 PRO A CA 1
ATOM 679 C C . PRO A 1 93 ? 2.951 -31.578 -22.797 1 95.44 93 PRO A C 1
ATOM 681 O O . PRO A 1 93 ? 4.113 -31.391 -22.438 1 95.44 93 PRO A O 1
ATOM 684 N N . LYS A 1 94 ? 2.277 -32.531 -22.297 1 93.56 94 LYS A N 1
ATOM 685 C CA . LYS A 1 94 ? 2.752 -33.5 -21.312 1 93.56 94 LYS A CA 1
ATOM 686 C C . LYS A 1 94 ? 2.227 -34.906 -21.625 1 93.56 94 LYS A C 1
ATOM 688 O O . LYS A 1 94 ? 1.918 -35.688 -20.703 1 93.56 94 LYS A O 1
ATOM 693 N N . ASP A 1 95 ? 2.162 -35.125 -22.922 1 96.5 95 ASP A N 1
ATOM 694 C CA . ASP A 1 95 ? 1.512 -36.344 -23.391 1 96.5 95 ASP A CA 1
ATOM 695 C C . ASP A 1 95 ? 2.51 -37.5 -23.484 1 96.5 95 ASP A C 1
ATOM 697 O O . ASP A 1 95 ? 2.123 -38.688 -23.438 1 96.5 95 ASP A O 1
ATOM 701 N N . THR A 1 96 ? 3.725 -37.312 -23.828 1 97 96 THR A N 1
ATOM 702 C CA . THR A 1 96 ? 4.762 -38.312 -23.953 1 97 96 THR A CA 1
ATOM 703 C C . THR A 1 96 ? 5.84 -38.125 -22.891 1 97 96 THR A C 1
ATOM 705 O O . THR A 1 96 ? 5.926 -37.062 -22.281 1 97 96 THR A O 1
ATOM 708 N N . GLU A 1 97 ? 6.582 -39.188 -22.688 1 95.88 97 GLU A N 1
ATOM 709 C CA . GLU A 1 97 ? 7.668 -39.094 -21.703 1 95.88 97 GLU A CA 1
ATOM 710 C C . GLU A 1 97 ? 8.68 -38.031 -22.094 1 95.88 97 GLU A C 1
ATOM 712 O O . GLU A 1 97 ? 9.211 -37.312 -21.234 1 95.88 97 GLU A O 1
ATOM 717 N N . GLU A 1 98 ? 8.984 -37.969 -23.312 1 96.06 98 GLU A N 1
ATOM 718 C CA . GLU A 1 98 ? 9.906 -36.969 -23.812 1 96.06 98 GLU A CA 1
ATOM 719 C C . GLU A 1 98 ? 9.352 -35.562 -23.594 1 96.06 98 GLU A C 1
ATOM 721 O O . GLU A 1 98 ? 10.086 -34.656 -23.172 1 96.06 98 GLU A O 1
ATOM 726 N N . GLN A 1 99 ? 8.117 -35.344 -23.828 1 95.31 99 GLN A N 1
ATOM 727 C CA . GLN A 1 99 ? 7.461 -34.062 -23.625 1 95.31 99 GLN A CA 1
ATOM 728 C C . GLN A 1 99 ? 7.465 -33.688 -22.141 1 95.31 99 GLN A C 1
ATOM 730 O O . GLN A 1 99 ? 7.691 -32.531 -21.797 1 95.31 99 GLN A O 1
ATOM 735 N N . ILE A 1 100 ? 7.27 -34.656 -21.375 1 95.56 100 ILE A N 1
ATOM 736 C CA . ILE A 1 100 ? 7.219 -34.438 -19.938 1 95.56 100 ILE A CA 1
ATOM 737 C C . ILE A 1 100 ? 8.594 -34 -19.438 1 95.56 100 ILE A C 1
ATOM 739 O O . ILE A 1 100 ? 8.711 -33.031 -18.656 1 95.56 100 ILE A O 1
ATOM 743 N N . LYS A 1 101 ? 9.562 -34.656 -19.875 1 95.56 101 LYS A N 1
ATOM 744 C CA . LYS A 1 101 ? 10.93 -34.312 -19.469 1 95.56 101 LYS A CA 1
ATOM 745 C C . LYS A 1 101 ? 11.305 -32.906 -19.938 1 95.56 101 LYS A C 1
ATOM 747 O O . LYS A 1 101 ? 11.93 -32.156 -19.203 1 95.56 101 LYS A O 1
ATOM 752 N N . GLU A 1 102 ? 10.961 -32.625 -21.094 1 95.69 102 GLU A N 1
ATOM 753 C CA . GLU A 1 102 ? 11.234 -31.281 -21.641 1 95.69 102 GLU A CA 1
ATOM 754 C C . GLU A 1 102 ? 10.484 -30.203 -20.875 1 95.69 102 GLU A C 1
ATOM 756 O O . GLU A 1 102 ? 11.047 -29.156 -20.562 1 95.69 102 GLU A O 1
ATOM 761 N N . ARG A 1 103 ? 9.258 -30.469 -20.641 1 95.56 103 ARG A N 1
ATOM 762 C CA . ARG A 1 103 ? 8.43 -29.547 -19.875 1 95.56 103 ARG A CA 1
ATOM 763 C C . ARG A 1 103 ? 9.023 -29.281 -18.5 1 95.56 103 ARG A C 1
ATOM 765 O O . ARG A 1 103 ? 9.055 -28.141 -18.031 1 95.56 103 ARG A O 1
ATOM 772 N N . GLU A 1 104 ? 9.445 -30.266 -17.906 1 95.31 104 GLU A N 1
ATOM 773 C CA . GLU A 1 104 ? 10.016 -30.141 -16.578 1 95.31 104 GLU A CA 1
ATOM 774 C C . GLU A 1 104 ? 11.258 -29.25 -16.578 1 95.31 104 GLU A C 1
ATOM 776 O O . GLU A 1 104 ? 11.445 -28.438 -15.68 1 95.31 104 GLU A O 1
ATOM 781 N N . ALA A 1 105 ? 12.016 -29.453 -17.547 1 96.25 105 ALA A N 1
ATOM 782 C CA . ALA A 1 105 ? 13.234 -28.656 -17.656 1 96.25 105 ALA A CA 1
ATOM 783 C C . ALA A 1 105 ? 12.906 -27.188 -17.891 1 96.25 105 ALA A C 1
ATOM 785 O O . ALA A 1 105 ? 13.539 -26.312 -17.312 1 96.25 105 ALA A O 1
ATOM 786 N N . ILE A 1 106 ? 11.984 -26.922 -18.703 1 96.88 106 ILE A N 1
ATOM 787 C CA . ILE A 1 106 ? 11.57 -25.562 -19.031 1 96.88 106 ILE A CA 1
ATOM 788 C C . ILE A 1 106 ? 10.922 -24.906 -17.812 1 96.88 106 ILE A C 1
ATOM 790 O O . ILE A 1 106 ? 11.211 -23.75 -17.484 1 96.88 106 ILE A O 1
ATOM 794 N N . MET A 1 107 ? 10.164 -25.688 -17.141 1 96.31 107 MET A N 1
ATOM 795 C CA . MET A 1 107 ? 9.5 -25.203 -15.938 1 96.31 107 MET A CA 1
ATOM 796 C C . MET A 1 107 ? 10.523 -24.828 -14.867 1 96.31 107 MET A C 1
ATOM 798 O O . MET A 1 107 ? 10.391 -23.797 -14.219 1 96.31 107 MET A O 1
ATOM 802 N N . ALA A 1 108 ? 11.453 -25.656 -14.75 1 97.25 108 ALA A N 1
ATOM 803 C CA . ALA A 1 108 ? 12.477 -25.406 -13.734 1 97.25 108 ALA A CA 1
ATOM 804 C C . ALA A 1 108 ? 13.172 -24.062 -13.977 1 97.25 108 ALA A C 1
ATOM 806 O O . ALA A 1 108 ? 13.344 -23.266 -13.047 1 97.25 108 ALA A O 1
ATOM 807 N N . LYS A 1 109 ? 13.492 -23.797 -15.18 1 97.31 109 LYS A N 1
ATOM 808 C CA . LYS A 1 109 ? 14.156 -22.547 -15.531 1 97.31 109 LYS A CA 1
ATOM 809 C C . LYS A 1 109 ? 13.211 -21.359 -15.375 1 97.31 109 LYS A C 1
ATOM 811 O O . LYS A 1 109 ? 13.617 -20.297 -14.898 1 97.31 109 LYS A O 1
ATOM 816 N N . ALA A 1 110 ? 12.016 -21.516 -15.758 1 97.69 110 ALA A N 1
ATOM 817 C CA . ALA A 1 110 ? 11.016 -20.453 -15.695 1 97.69 110 ALA A CA 1
ATOM 818 C C . ALA A 1 110 ? 10.711 -20.078 -14.25 1 97.69 110 ALA A C 1
ATOM 820 O O . ALA A 1 110 ? 10.508 -18.891 -13.938 1 97.69 110 ALA A O 1
ATOM 821 N N . LEU A 1 111 ? 10.727 -21.062 -13.406 1 97.69 111 LEU A N 1
ATOM 822 C CA . LEU A 1 111 ? 10.422 -20.828 -12 1 97.69 111 LEU A CA 1
ATOM 823 C C . LEU A 1 111 ? 11.547 -20.031 -11.336 1 97.69 111 LEU A C 1
ATOM 825 O O . LEU A 1 111 ? 11.297 -19.203 -10.469 1 97.69 111 LEU A O 1
ATOM 829 N N . VAL A 1 112 ? 12.742 -20.312 -11.742 1 97.81 112 VAL A N 1
ATOM 830 C CA . VAL A 1 112 ? 13.867 -19.547 -11.211 1 97.81 112 VAL A CA 1
ATOM 831 C C . VAL A 1 112 ? 13.734 -18.078 -11.609 1 97.81 112 VAL A C 1
ATOM 833 O O . VAL A 1 112 ? 13.828 -17.188 -10.766 1 97.81 112 VAL A O 1
ATOM 836 N N . THR A 1 113 ? 13.477 -17.859 -12.859 1 97.12 113 THR A N 1
ATOM 837 C CA . THR A 1 113 ? 13.305 -16.5 -13.367 1 97.12 113 THR A CA 1
ATOM 838 C C . THR A 1 113 ? 12.141 -15.805 -12.672 1 97.12 113 THR A C 1
ATOM 840 O O . THR A 1 113 ? 12.258 -14.648 -12.266 1 97.12 113 THR A O 1
ATOM 843 N N . ALA A 1 114 ? 11.062 -16.5 -12.477 1 97 114 ALA A N 1
ATOM 844 C CA . ALA A 1 114 ? 9.852 -15.953 -11.883 1 97 114 ALA A CA 1
ATOM 845 C C . ALA A 1 114 ? 10.047 -15.656 -10.398 1 97 114 ALA A C 1
ATOM 847 O O . ALA A 1 114 ? 9.344 -14.82 -9.828 1 97 114 ALA A O 1
ATOM 848 N N . SER A 1 115 ? 10.984 -16.297 -9.773 1 97.69 115 SER A N 1
ATOM 849 C CA . SER A 1 115 ? 11.258 -16.078 -8.359 1 97.69 115 SER A CA 1
ATOM 850 C C . SER A 1 115 ? 12.266 -14.953 -8.156 1 97.69 115 SER A C 1
ATOM 852 O O . SER A 1 115 ? 12.242 -14.266 -7.133 1 97.69 115 SER A O 1
ATOM 854 N N . GLU A 1 116 ? 13.109 -14.75 -9.102 1 97.62 116 GLU A N 1
ATOM 855 C CA . GLU A 1 116 ? 14.172 -13.758 -8.992 1 97.62 116 GLU A CA 1
ATOM 856 C C . GLU A 1 116 ? 13.609 -12.336 -9.047 1 97.62 116 GLU A C 1
ATOM 858 O O . GLU A 1 116 ? 14.094 -11.438 -8.367 1 97.62 116 GLU A O 1
ATOM 863 N N . ALA A 1 117 ? 12.594 -12.164 -9.836 1 97 117 ALA A N 1
ATOM 864 C CA . ALA A 1 117 ? 12.008 -10.836 -10.008 1 97 117 ALA A CA 1
ATOM 865 C C . ALA A 1 117 ? 11.422 -10.32 -8.695 1 97 117 ALA A C 1
ATOM 867 O O . ALA A 1 117 ? 11.781 -9.234 -8.234 1 97 117 ALA A O 1
ATOM 868 N N . PRO A 1 118 ? 10.602 -11.125 -8.016 1 98.44 118 PRO A N 1
ATOM 869 C CA . PRO A 1 118 ? 10.094 -10.625 -6.734 1 98.44 118 PRO A CA 1
ATOM 870 C C . PRO A 1 118 ? 11.18 -10.516 -5.668 1 98.44 118 PRO A C 1
ATOM 872 O O . PRO A 1 118 ? 11.117 -9.648 -4.797 1 98.44 118 PRO A O 1
ATOM 875 N N . LEU A 1 119 ? 12.188 -11.336 -5.703 1 98.69 119 LEU A N 1
ATOM 876 C CA . LEU A 1 119 ? 13.289 -11.219 -4.758 1 98.69 119 LEU A CA 1
ATOM 877 C C . LEU A 1 119 ? 14.039 -9.906 -4.961 1 98.69 119 LEU A C 1
ATOM 879 O O . LEU A 1 119 ? 14.359 -9.211 -3.994 1 98.69 119 LEU A O 1
ATOM 883 N N . SER A 1 120 ? 14.32 -9.609 -6.164 1 98.69 120 SER A N 1
ATOM 884 C CA . SER A 1 120 ? 14.977 -8.344 -6.488 1 98.69 120 SER A CA 1
ATOM 885 C C . SER A 1 120 ? 14.125 -7.152 -6.078 1 98.69 120 SER A C 1
ATOM 887 O O . SER A 1 120 ? 14.641 -6.152 -5.582 1 98.69 120 SER A O 1
ATOM 889 N N . MET A 1 121 ? 12.883 -7.234 -6.297 1 98.75 121 MET A N 1
ATOM 890 C CA . MET A 1 121 ? 11.961 -6.188 -5.871 1 98.75 121 MET A CA 1
ATOM 891 C C . MET A 1 121 ? 12.008 -5.996 -4.359 1 98.75 121 MET A C 1
ATOM 893 O O . MET A 1 121 ? 12.016 -4.863 -3.873 1 98.75 121 MET A O 1
ATOM 897 N N . MET A 1 122 ? 12.031 -7.102 -3.658 1 98.94 122 MET A N 1
ATOM 898 C CA . MET A 1 122 ? 12.102 -7.035 -2.201 1 98.94 122 MET A CA 1
ATOM 899 C C . MET A 1 122 ? 13.359 -6.301 -1.748 1 98.94 122 MET A C 1
ATOM 901 O O . MET A 1 122 ? 13.32 -5.531 -0.787 1 98.94 122 MET A O 1
ATOM 905 N N . GLU A 1 123 ? 14.422 -6.512 -2.434 1 98.94 123 GLU A N 1
ATOM 906 C CA . GLU A 1 123 ? 15.656 -5.805 -2.109 1 98.94 123 GLU A CA 1
ATOM 907 C C . GLU A 1 123 ? 15.5 -4.301 -2.305 1 98.94 123 GLU A C 1
ATOM 909 O O . GLU A 1 123 ? 15.953 -3.51 -1.473 1 98.94 123 GLU A O 1
ATOM 914 N N . LEU A 1 124 ? 14.914 -3.922 -3.396 1 98.94 124 LEU A N 1
ATOM 915 C CA . LEU A 1 124 ? 14.672 -2.51 -3.672 1 98.94 124 LEU A CA 1
ATOM 916 C C . LEU A 1 124 ? 13.734 -1.906 -2.635 1 98.94 124 LEU A C 1
ATOM 918 O O . LEU A 1 124 ? 13.93 -0.769 -2.199 1 98.94 124 LEU A O 1
ATOM 922 N N . ILE A 1 125 ? 12.727 -2.637 -2.252 1 98.94 125 ILE A N 1
ATOM 923 C CA . ILE A 1 125 ? 11.773 -2.168 -1.251 1 98.94 125 ILE A CA 1
ATOM 924 C C . ILE A 1 125 ? 12.492 -1.942 0.078 1 98.94 125 ILE A C 1
ATOM 926 O O . ILE A 1 125 ? 12.266 -0.935 0.751 1 98.94 125 ILE A O 1
ATOM 930 N N . LEU A 1 126 ? 13.312 -2.877 0.396 1 98.94 126 LEU A N 1
ATOM 931 C CA . LEU A 1 126 ? 14.055 -2.744 1.644 1 98.94 126 LEU A CA 1
ATOM 932 C C . LEU A 1 126 ? 14.922 -1.489 1.629 1 98.94 126 LEU A C 1
ATOM 934 O O . LEU A 1 126 ? 15.008 -0.777 2.631 1 98.94 126 LEU A O 1
ATOM 938 N N . GLU A 1 127 ? 15.555 -1.257 0.54 1 98.94 127 GLU A N 1
ATOM 939 C CA . GLU A 1 127 ? 16.328 -0.032 0.397 1 98.94 127 GLU A CA 1
ATOM 940 C C . GLU A 1 127 ? 15.461 1.205 0.588 1 98.94 127 GLU A C 1
ATOM 942 O O . GLU A 1 127 ? 15.859 2.15 1.273 1 98.94 127 GLU A O 1
ATOM 947 N N . ALA A 1 128 ? 14.312 1.207 -0.008 1 98.94 128 ALA A N 1
ATOM 948 C CA . ALA A 1 128 ? 13.383 2.32 0.131 1 98.94 128 ALA A CA 1
ATOM 949 C C . ALA A 1 128 ? 12.977 2.516 1.589 1 98.94 128 ALA A C 1
ATOM 951 O O . ALA A 1 128 ? 12.914 3.646 2.076 1 98.94 128 ALA A O 1
ATOM 952 N N . MET A 1 129 ? 12.742 1.411 2.242 1 98.94 129 MET A N 1
ATOM 953 C CA . MET A 1 129 ? 12.312 1.483 3.637 1 98.94 129 MET A CA 1
ATOM 954 C C . MET A 1 129 ? 13.414 2.072 4.512 1 98.94 129 MET A C 1
ATOM 956 O O . MET A 1 129 ? 13.141 2.875 5.406 1 98.94 129 MET A O 1
ATOM 960 N N . LYS A 1 130 ? 14.609 1.696 4.266 1 98.94 130 LYS A N 1
ATOM 961 C CA . LYS A 1 130 ? 15.734 2.258 5.008 1 98.94 130 LYS A CA 1
ATOM 962 C C . LYS A 1 130 ? 15.852 3.762 4.777 1 98.94 130 LYS A C 1
ATOM 964 O O . LYS A 1 130 ? 16.109 4.523 5.711 1 98.94 130 LYS A O 1
ATOM 969 N N . LEU A 1 131 ? 15.664 4.195 3.561 1 98.88 131 LEU A N 1
ATOM 970 C CA . LEU A 1 131 ? 15.711 5.617 3.246 1 98.88 131 LEU A CA 1
ATOM 971 C C . LEU A 1 131 ? 14.578 6.367 3.949 1 98.88 131 LEU A C 1
ATOM 973 O O . LEU A 1 131 ? 14.805 7.43 4.535 1 98.88 131 LEU A O 1
ATOM 977 N N . ILE A 1 132 ? 13.398 5.855 3.883 1 98.94 132 ILE A N 1
ATOM 978 C CA . ILE A 1 132 ? 12.25 6.504 4.5 1 98.94 132 ILE A CA 1
ATOM 979 C C . ILE A 1 132 ? 12.453 6.586 6.012 1 98.94 132 ILE A C 1
ATOM 981 O O . ILE A 1 132 ? 12.07 7.578 6.641 1 98.94 132 ILE A O 1
ATOM 985 N N . ASN A 1 133 ? 13.016 5.523 6.555 1 98.94 133 ASN A N 1
ATOM 986 C CA . ASN A 1 133 ? 13.352 5.559 7.973 1 98.94 133 ASN A CA 1
ATOM 987 C C . ASN A 1 133 ? 14.266 6.734 8.305 1 98.94 133 ASN A C 1
ATOM 989 O O . ASN A 1 133 ? 14 7.488 9.242 1 98.94 133 ASN A O 1
ATOM 993 N N . ARG A 1 134 ? 15.289 6.918 7.555 1 98.88 134 ARG A N 1
ATOM 994 C CA . ARG A 1 134 ? 16.203 8.031 7.77 1 98.88 134 ARG A CA 1
ATOM 995 C C . ARG A 1 134 ? 15.5 9.367 7.547 1 98.88 134 ARG A C 1
ATOM 997 O O . ARG A 1 134 ? 15.672 10.305 8.336 1 98.88 134 ARG A O 1
ATOM 1004 N N . ILE A 1 135 ? 14.719 9.461 6.535 1 98.81 135 ILE A N 1
ATOM 1005 C CA . ILE A 1 135 ? 13.969 10.664 6.195 1 98.81 135 ILE A CA 1
ATOM 1006 C C . ILE A 1 135 ? 13.07 11.055 7.363 1 98.81 135 ILE A C 1
ATOM 1008 O O . ILE A 1 135 ? 12.922 12.234 7.676 1 98.81 135 ILE A O 1
ATOM 1012 N N . SER A 1 136 ? 12.5 10.078 8.055 1 98.69 136 SER A N 1
ATOM 1013 C CA . SER A 1 136 ? 11.602 10.344 9.172 1 98.69 136 SER A CA 1
ATOM 1014 C C . SER A 1 136 ? 12.344 10.977 10.344 1 98.69 136 SER A C 1
ATOM 1016 O O . SER A 1 136 ? 11.727 11.57 11.234 1 98.69 136 SER A O 1
ATOM 1018 N N . VAL A 1 137 ? 13.633 10.883 10.336 1 98.56 137 VAL A N 1
ATOM 1019 C CA . VAL A 1 137 ? 14.453 11.422 11.414 1 98.56 137 VAL A CA 1
ATOM 1020 C C . VAL A 1 137 ? 14.875 12.844 11.078 1 98.56 137 VAL A C 1
ATOM 1022 O O . VAL A 1 137 ? 14.773 13.742 11.914 1 98.56 137 VAL A O 1
ATOM 1025 N N . ILE A 1 138 ? 15.242 13.133 9.844 1 98.38 138 ILE A N 1
ATOM 1026 C CA . ILE A 1 138 ? 15.922 14.391 9.547 1 98.38 138 ILE A CA 1
ATOM 1027 C C . ILE A 1 138 ? 14.984 15.305 8.75 1 98.38 138 ILE A C 1
ATOM 1029 O O . ILE A 1 138 ? 15.312 16.469 8.5 1 98.38 138 ILE A O 1
ATOM 1033 N N . GLY A 1 139 ? 13.852 14.75 8.297 1 97.88 139 GLY A N 1
ATOM 1034 C CA . GLY A 1 139 ? 12.977 15.508 7.414 1 97.88 139 GLY A CA 1
ATOM 1035 C C . GLY A 1 139 ? 12.039 16.438 8.156 1 97.88 139 GLY A C 1
ATOM 1036 O O . GLY A 1 139 ? 11.961 16.391 9.391 1 97.88 139 GLY A O 1
ATOM 1037 N N . SER A 1 140 ? 11.367 17.234 7.406 1 96.94 140 SER A N 1
ATOM 1038 C CA . SER A 1 140 ? 10.445 18.234 7.934 1 96.94 140 SER A CA 1
ATOM 1039 C C . SER A 1 140 ? 9.375 17.594 8.82 1 96.94 140 SER A C 1
ATOM 1041 O O . SER A 1 140 ? 8.727 16.641 8.414 1 96.94 140 SER A O 1
ATOM 1043 N N . ARG A 1 141 ? 9.117 18.172 9.953 1 95.12 141 ARG A N 1
ATOM 1044 C CA . ARG A 1 141 ? 8.141 17.656 10.898 1 95.12 141 ARG A CA 1
ATOM 1045 C C . ARG A 1 141 ? 6.719 17.844 10.375 1 95.12 141 ARG A C 1
ATOM 1047 O O . ARG A 1 141 ? 5.828 17.062 10.688 1 95.12 141 ARG A O 1
ATOM 1054 N N . ILE A 1 142 ? 6.562 18.781 9.531 1 91.56 142 ILE A N 1
ATOM 1055 C CA . ILE A 1 142 ? 5.223 19.109 9.055 1 91.56 142 ILE A CA 1
ATOM 1056 C C . ILE A 1 142 ? 4.75 18.031 8.078 1 91.56 142 ILE A C 1
ATOM 1058 O O . ILE A 1 142 ? 3.551 17.891 7.84 1 91.56 142 ILE A O 1
ATOM 1062 N N . ALA A 1 143 ? 5.676 17.281 7.496 1 94.5 143 ALA A N 1
ATOM 1063 C CA . ALA A 1 143 ? 5.332 16.234 6.52 1 94.5 143 ALA A CA 1
ATOM 1064 C C . ALA A 1 143 ? 5.652 14.852 7.062 1 94.5 143 ALA A C 1
ATOM 1066 O O . ALA A 1 143 ? 5.742 13.891 6.297 1 94.5 143 ALA A O 1
ATOM 1067 N N . ILE A 1 144 ? 5.852 14.711 8.32 1 96.5 144 ILE A N 1
ATOM 1068 C CA . ILE A 1 144 ? 6.332 13.469 8.922 1 96.5 144 ILE A CA 1
ATOM 1069 C C . ILE A 1 144 ? 5.297 12.359 8.719 1 96.5 144 ILE A C 1
ATOM 1071 O O . ILE A 1 144 ? 5.648 11.188 8.594 1 96.5 144 ILE A O 1
ATOM 1075 N N . SER A 1 145 ? 4.004 12.727 8.688 1 97.44 145 SER A N 1
ATOM 1076 C CA . SER A 1 145 ? 2.955 11.734 8.477 1 97.44 145 SER A CA 1
ATOM 1077 C C . SER A 1 145 ? 3.111 11.031 7.133 1 97.44 145 SER A C 1
ATOM 1079 O O . SER A 1 145 ? 2.797 9.852 7 1 97.44 145 SER A O 1
ATOM 1081 N N . ASP A 1 146 ? 3.639 11.766 6.16 1 98.44 146 ASP A N 1
ATOM 1082 C CA . ASP A 1 146 ? 3.828 11.18 4.836 1 98.44 146 ASP A CA 1
ATOM 1083 C C . ASP A 1 146 ? 4.93 10.125 4.859 1 98.44 146 ASP A C 1
ATOM 1085 O O . ASP A 1 146 ? 4.863 9.133 4.125 1 98.44 146 ASP A O 1
ATOM 1089 N N . ALA A 1 147 ? 5.984 10.312 5.684 1 98.69 147 ALA A N 1
ATOM 1090 C CA . ALA A 1 147 ? 6.961 9.242 5.895 1 98.69 147 ALA A CA 1
ATOM 1091 C C . ALA A 1 147 ? 6.301 8.008 6.508 1 98.69 147 ALA A C 1
ATOM 1093 O O . ALA A 1 147 ? 6.621 6.879 6.133 1 98.69 147 ALA A O 1
ATOM 1094 N N . GLY A 1 148 ? 5.375 8.25 7.422 1 98.81 148 GLY A N 1
ATOM 1095 C CA . GLY A 1 148 ? 4.637 7.156 8.039 1 98.81 148 GLY A CA 1
ATOM 1096 C C . GLY A 1 148 ? 3.783 6.383 7.047 1 98.81 148 GLY A C 1
ATOM 1097 O O . GLY A 1 148 ? 3.795 5.148 7.043 1 98.81 148 GLY A O 1
ATOM 1098 N N . VAL A 1 149 ? 3.068 7.105 6.203 1 98.88 149 VAL A N 1
ATOM 1099 C CA . VAL A 1 149 ? 2.271 6.457 5.168 1 98.88 149 VAL A CA 1
ATOM 1100 C C . VAL A 1 149 ? 3.184 5.68 4.223 1 98.88 149 VAL A C 1
ATOM 1102 O O . VAL A 1 149 ? 2.918 4.52 3.906 1 98.88 149 VAL A O 1
ATOM 1105 N N . GLY A 1 150 ? 4.277 6.312 3.822 1 98.94 150 GLY A N 1
ATOM 1106 C CA . GLY A 1 150 ? 5.203 5.691 2.889 1 98.94 150 GLY A CA 1
ATOM 1107 C C . GLY A 1 150 ? 5.785 4.391 3.402 1 98.94 150 GLY A C 1
ATOM 1108 O O . GLY A 1 150 ? 5.859 3.402 2.666 1 98.94 150 GLY A O 1
ATOM 1109 N N . ILE A 1 151 ? 6.18 4.363 4.676 1 98.94 151 ILE A N 1
ATOM 1110 C CA . ILE A 1 151 ? 6.844 3.188 5.234 1 98.94 151 ILE A CA 1
ATOM 1111 C C . ILE A 1 151 ? 5.859 2.02 5.289 1 98.94 151 ILE A C 1
ATOM 1113 O O . ILE A 1 151 ? 6.242 0.87 5.059 1 98.94 151 ILE A O 1
ATOM 1117 N N . THR A 1 152 ? 4.59 2.297 5.602 1 98.94 152 THR A N 1
ATOM 1118 C CA . THR A 1 152 ? 3.602 1.228 5.688 1 98.94 152 THR A CA 1
ATOM 1119 C C . THR A 1 152 ? 3.291 0.662 4.305 1 98.94 152 THR A C 1
ATOM 1121 O O . THR A 1 152 ? 3.084 -0.543 4.156 1 98.94 152 THR A O 1
ATOM 1124 N N . MET A 1 153 ? 3.264 1.503 3.291 1 98.94 153 MET A N 1
ATOM 1125 C CA . MET A 1 153 ? 3.012 1.038 1.93 1 98.94 153 MET A CA 1
ATOM 1126 C C . MET A 1 153 ? 4.156 0.163 1.433 1 98.94 153 MET A C 1
ATOM 1128 O O . MET A 1 153 ? 3.928 -0.856 0.78 1 98.94 153 MET A O 1
ATOM 1132 N N . CYS A 1 154 ? 5.367 0.559 1.786 1 98.94 154 CYS A N 1
ATOM 1133 C CA . CYS A 1 154 ? 6.516 -0.265 1.419 1 98.94 154 CYS A CA 1
ATOM 1134 C C . CYS A 1 154 ? 6.473 -1.607 2.139 1 98.94 154 CYS A C 1
ATOM 1136 O O . CYS A 1 154 ? 6.785 -2.643 1.547 1 98.94 154 CYS A O 1
ATOM 1138 N N . GLU A 1 155 ? 6.094 -1.589 3.377 1 98.94 155 GLU A N 1
ATOM 1139 C CA . GLU A 1 155 ? 5.996 -2.846 4.113 1 98.94 155 GLU A CA 1
ATOM 1140 C C . GLU A 1 155 ? 4.93 -3.756 3.514 1 98.94 155 GLU A C 1
ATOM 1142 O O . GLU A 1 155 ? 5.098 -4.977 3.471 1 98.94 155 GLU A O 1
ATOM 1147 N N . ALA A 1 156 ? 3.809 -3.184 3.148 1 98.94 156 ALA A N 1
ATOM 1148 C CA . ALA A 1 156 ? 2.768 -3.965 2.486 1 98.94 156 ALA A CA 1
ATOM 1149 C C . ALA A 1 156 ? 3.283 -4.582 1.189 1 98.94 156 ALA A C 1
ATOM 1151 O O . ALA A 1 156 ? 3.039 -5.758 0.914 1 98.94 156 ALA A O 1
ATOM 1152 N N . ALA A 1 157 ? 3.998 -3.768 0.417 1 98.94 157 ALA A N 1
ATOM 1153 C CA . ALA A 1 157 ? 4.586 -4.266 -0.825 1 98.94 157 ALA A CA 1
ATOM 1154 C C . ALA A 1 157 ? 5.59 -5.383 -0.547 1 98.94 157 ALA A C 1
ATOM 1156 O O . ALA A 1 157 ? 5.668 -6.355 -1.3 1 98.94 157 ALA A O 1
ATOM 1157 N N . MET A 1 158 ? 6.367 -5.273 0.511 1 98.94 158 MET A N 1
ATOM 1158 C CA . MET A 1 158 ? 7.32 -6.297 0.931 1 98.94 158 MET A CA 1
ATOM 1159 C C . MET A 1 158 ? 6.609 -7.621 1.205 1 98.94 158 MET A C 1
ATOM 1161 O O . MET A 1 158 ? 7.004 -8.656 0.673 1 98.94 158 MET A O 1
ATOM 1165 N N . LYS A 1 159 ? 5.582 -7.551 2.01 1 98.88 159 LYS A N 1
ATOM 1166 C CA . LYS A 1 159 ? 4.793 -8.742 2.307 1 98.88 159 LYS A CA 1
ATOM 1167 C C . LYS A 1 159 ? 4.215 -9.352 1.031 1 98.88 159 LYS A C 1
ATOM 1169 O O . LYS A 1 159 ? 4.309 -10.562 0.816 1 98.88 159 LYS A O 1
ATOM 1174 N N . GLY A 1 160 ? 3.674 -8.477 0.213 1 98.81 160 GLY A N 1
ATOM 1175 C CA . GLY A 1 160 ? 3.098 -8.938 -1.039 1 98.81 160 GLY A CA 1
ATOM 1176 C C . GLY A 1 160 ? 4.109 -9.602 -1.952 1 98.81 160 GLY A C 1
ATOM 1177 O O . GLY A 1 160 ? 3.852 -10.68 -2.498 1 98.81 160 GLY A O 1
ATOM 1178 N N . ALA A 1 161 ? 5.23 -8.953 -2.121 1 98.75 161 ALA A N 1
ATOM 1179 C CA . ALA A 1 161 ? 6.281 -9.492 -2.979 1 98.75 161 ALA A CA 1
ATOM 1180 C C . ALA A 1 161 ? 6.762 -10.852 -2.471 1 98.75 161 ALA A C 1
ATOM 1182 O O . ALA A 1 161 ? 7.07 -11.742 -3.262 1 98.75 161 ALA A O 1
ATOM 1183 N N . SER A 1 162 ? 6.82 -11.047 -1.206 1 98.75 162 SER A N 1
ATOM 1184 C CA . SER A 1 162 ? 7.262 -12.32 -0.631 1 98.75 162 SER A CA 1
ATOM 1185 C C . SER A 1 162 ? 6.328 -13.453 -1.023 1 98.75 162 SER A C 1
ATOM 1187 O O . SER A 1 162 ? 6.773 -14.586 -1.249 1 98.75 162 SER A O 1
ATOM 1189 N N . LEU A 1 163 ? 5.027 -13.18 -1.058 1 98.44 163 LEU A N 1
ATOM 1190 C CA . LEU A 1 163 ? 4.074 -14.203 -1.463 1 98.44 163 LEU A CA 1
ATOM 1191 C C . LEU A 1 163 ? 4.402 -14.727 -2.857 1 98.44 163 LEU A C 1
ATOM 1193 O O . LEU A 1 163 ? 4.27 -15.922 -3.121 1 98.44 163 LEU A O 1
ATOM 1197 N N . ASN A 1 164 ? 4.832 -13.789 -3.715 1 96.38 164 ASN A N 1
ATOM 1198 C CA . ASN A 1 164 ? 5.18 -14.172 -5.078 1 96.38 164 ASN A CA 1
ATOM 1199 C C . ASN A 1 164 ? 6.449 -15.023 -5.113 1 96.38 164 ASN A C 1
ATOM 1201 O O . ASN A 1 164 ? 6.598 -15.891 -5.98 1 96.38 164 ASN A O 1
ATOM 1205 N N . VAL A 1 165 ? 7.367 -14.789 -4.195 1 98.12 165 VAL A N 1
ATOM 1206 C CA . VAL A 1 165 ? 8.531 -15.664 -4.074 1 98.12 165 VAL A CA 1
ATOM 1207 C C . VAL A 1 165 ? 8.086 -17.062 -3.65 1 98.12 165 VAL A C 1
ATOM 1209 O O . VAL A 1 165 ? 8.445 -18.047 -4.289 1 98.12 165 VAL A O 1
ATOM 1212 N N . PHE A 1 166 ? 7.234 -17.109 -2.66 1 98.31 166 PHE A N 1
ATOM 1213 C CA . PHE A 1 166 ? 6.883 -18.391 -2.035 1 98.31 166 PHE A CA 1
ATOM 1214 C C . PHE A 1 166 ? 6.023 -19.234 -2.969 1 98.31 166 PHE A C 1
ATOM 1216 O O . PHE A 1 166 ? 6.18 -20.453 -3.031 1 98.31 166 PHE A O 1
ATOM 1223 N N . ILE A 1 167 ? 5.145 -18.656 -3.705 1 96.06 167 ILE A N 1
ATOM 1224 C CA . ILE A 1 167 ? 4.281 -19.406 -4.613 1 96.06 167 ILE A CA 1
ATOM 1225 C C . ILE A 1 167 ? 5.133 -20.078 -5.684 1 96.06 167 ILE A C 1
ATOM 1227 O O . ILE A 1 167 ? 4.832 -21.203 -6.102 1 96.06 167 ILE A O 1
ATOM 1231 N N . ASN A 1 168 ? 6.137 -19.375 -6.133 1 96.12 168 ASN A N 1
ATOM 1232 C CA . ASN A 1 168 ? 7.008 -19.922 -7.168 1 96.12 168 ASN A CA 1
ATOM 1233 C C . ASN A 1 168 ? 7.949 -20.984 -6.602 1 96.12 168 ASN A C 1
ATOM 1235 O O . ASN A 1 168 ? 8.125 -22.047 -7.203 1 96.12 168 ASN A O 1
ATOM 1239 N N . THR A 1 169 ? 8.562 -20.688 -5.453 1 97.75 169 THR A N 1
ATOM 1240 C CA . THR A 1 169 ? 9.539 -21.609 -4.883 1 97.75 169 THR A CA 1
ATOM 1241 C C . THR A 1 169 ? 8.867 -22.922 -4.461 1 97.75 169 THR A C 1
ATOM 1243 O O . THR A 1 169 ? 9.5 -23.984 -4.457 1 97.75 169 THR A O 1
ATOM 1246 N N . LYS A 1 170 ? 7.598 -22.812 -4.133 1 96.75 170 LYS A N 1
ATOM 1247 C CA . LYS A 1 170 ? 6.828 -24 -3.779 1 96.75 170 LYS A CA 1
ATOM 1248 C C . LYS A 1 170 ? 6.781 -24.984 -4.941 1 96.75 170 LYS A C 1
ATOM 1250 O O . LYS A 1 170 ? 6.719 -26.203 -4.73 1 96.75 170 LYS A O 1
ATOM 1255 N N . LEU A 1 171 ? 6.926 -24.516 -6.168 1 95.19 171 LEU A N 1
ATOM 1256 C CA . LEU A 1 171 ? 6.793 -25.344 -7.367 1 95.19 171 LEU A CA 1
ATOM 1257 C C . LEU A 1 171 ? 8.156 -25.812 -7.859 1 95.19 171 LEU A C 1
ATOM 1259 O O . LEU A 1 171 ? 8.242 -26.609 -8.797 1 95.19 171 LEU A O 1
ATOM 1263 N N . MET A 1 172 ? 9.164 -25.391 -7.203 1 96.44 172 MET A N 1
ATOM 1264 C CA . MET A 1 172 ? 10.508 -25.719 -7.66 1 96.44 172 MET A CA 1
ATOM 1265 C C . MET A 1 172 ? 10.898 -27.125 -7.219 1 96.44 172 MET A C 1
ATOM 1267 O O . MET A 1 172 ? 10.719 -27.484 -6.051 1 96.44 172 MET A O 1
ATOM 1271 N N . LYS A 1 173 ? 11.453 -27.844 -8.078 1 95.38 173 LYS A N 1
ATOM 1272 C CA . LYS A 1 173 ? 11.969 -29.172 -7.766 1 95.38 173 LYS A CA 1
ATOM 1273 C C . LYS A 1 173 ? 13.312 -29.094 -7.047 1 95.38 173 LYS A C 1
ATOM 1275 O O . LYS A 1 173 ? 13.617 -29.922 -6.18 1 95.38 173 LYS A O 1
ATOM 1280 N N . ASP A 1 174 ? 14.164 -28.188 -7.465 1 96.38 174 ASP A N 1
ATOM 1281 C CA . ASP A 1 174 ? 15.414 -27.938 -6.758 1 96.38 174 ASP A CA 1
ATOM 1282 C C . ASP A 1 174 ? 15.156 -27.328 -5.383 1 96.38 174 ASP A C 1
ATOM 1284 O O . ASP A 1 174 ? 15.164 -26.094 -5.238 1 96.38 174 ASP A O 1
ATOM 1288 N N . ARG A 1 175 ? 15.047 -28.156 -4.383 1 96.88 175 ARG A N 1
ATOM 1289 C CA . ARG A 1 175 ? 14.633 -27.703 -3.061 1 96.88 175 ARG A CA 1
ATOM 1290 C C . ARG A 1 175 ? 15.734 -26.891 -2.383 1 96.88 175 ARG A C 1
ATOM 1292 O O . ARG A 1 175 ? 15.453 -26 -1.588 1 96.88 175 ARG A O 1
ATOM 1299 N N . GLU A 1 176 ? 16.922 -27.203 -2.678 1 98 176 GLU A N 1
ATOM 1300 C CA . GLU A 1 176 ? 18.016 -26.438 -2.094 1 98 176 GLU A CA 1
ATOM 1301 C C . GLU A 1 176 ? 17.969 -24.969 -2.547 1 98 176 GLU A C 1
ATOM 1303 O O . GLU A 1 176 ? 18.062 -24.062 -1.723 1 98 176 GLU A O 1
ATOM 1308 N N . LEU A 1 177 ? 17.859 -24.781 -3.818 1 97.88 177 LEU A N 1
ATOM 1309 C CA . LEU A 1 177 ? 17.766 -23.438 -4.359 1 97.88 177 LEU A CA 1
ATOM 1310 C C . LEU A 1 177 ? 16.516 -22.734 -3.838 1 97.88 177 LEU A C 1
ATOM 1312 O O . LEU A 1 177 ? 16.562 -21.562 -3.465 1 97.88 177 LEU A O 1
ATOM 1316 N N . ALA A 1 178 ? 15.391 -23.438 -3.799 1 98.06 178 ALA A N 1
ATOM 1317 C CA . ALA A 1 178 ? 14.133 -22.891 -3.293 1 98.06 178 ALA A CA 1
ATOM 1318 C C . ALA A 1 178 ? 14.289 -22.406 -1.852 1 98.06 178 ALA A C 1
ATOM 1320 O O . ALA A 1 178 ? 13.852 -21.312 -1.507 1 98.06 178 ALA A O 1
ATOM 1321 N N . GLU A 1 179 ? 14.922 -23.188 -1.027 1 98 179 GLU A N 1
ATOM 1322 C CA . GLU A 1 179 ? 15.07 -22.844 0.386 1 98 179 GLU A CA 1
ATOM 1323 C C . GLU A 1 179 ? 16.016 -21.656 0.578 1 98 179 GLU A C 1
ATOM 1325 O O . GLU A 1 179 ? 15.812 -20.844 1.484 1 98 179 GLU A O 1
ATOM 1330 N N . ASP A 1 180 ? 16.984 -21.609 -0.268 1 98.38 180 ASP A N 1
ATOM 1331 C CA . ASP A 1 180 ? 17.875 -20.453 -0.223 1 98.38 180 ASP A CA 1
ATOM 1332 C C . ASP A 1 180 ? 17.094 -19.172 -0.524 1 98.38 180 ASP A C 1
ATOM 1334 O O . ASP A 1 180 ? 17.266 -18.156 0.161 1 98.38 180 ASP A O 1
ATOM 1338 N N . MET A 1 181 ? 16.281 -19.188 -1.505 1 98.38 181 MET A N 1
ATOM 1339 C CA . MET A 1 181 ? 15.469 -18.047 -1.879 1 98.38 181 MET A CA 1
ATOM 1340 C C . MET A 1 181 ? 14.461 -17.703 -0.785 1 98.38 181 MET A C 1
ATOM 1342 O O . MET A 1 181 ? 14.258 -16.531 -0.459 1 98.38 181 MET A O 1
ATOM 1346 N N . ASN A 1 182 ? 13.867 -18.766 -0.211 1 98.5 182 ASN A N 1
ATOM 1347 C CA . ASN A 1 182 ? 12.93 -18.547 0.894 1 98.5 182 ASN A CA 1
ATOM 1348 C C . ASN A 1 182 ? 13.617 -17.891 2.086 1 98.5 182 ASN A C 1
ATOM 1350 O O . ASN A 1 182 ? 13.039 -17.016 2.727 1 98.5 182 ASN A O 1
ATOM 1354 N N . PHE A 1 183 ? 14.805 -18.312 2.311 1 98.56 183 PHE A N 1
ATOM 1355 C CA . PHE A 1 183 ? 15.562 -17.766 3.432 1 98.56 183 PHE A CA 1
ATOM 1356 C C . PHE A 1 183 ? 15.844 -16.281 3.221 1 98.56 183 PHE A C 1
ATOM 1358 O O . PHE A 1 183 ? 15.695 -15.484 4.145 1 98.56 183 PHE A O 1
ATOM 1365 N N . LYS A 1 184 ? 16.25 -15.945 2.062 1 98.69 184 LYS A N 1
ATOM 1366 C CA . LYS A 1 184 ? 16.5 -14.547 1.737 1 98.69 184 LYS A CA 1
ATOM 1367 C C . LYS A 1 184 ? 15.234 -13.711 1.898 1 98.69 184 LYS A C 1
ATOM 1369 O O . LYS A 1 184 ? 15.273 -12.625 2.479 1 98.69 184 LYS A O 1
ATOM 1374 N N . ALA A 1 185 ? 14.141 -14.219 1.396 1 98.69 185 ALA A N 1
ATOM 1375 C CA . ALA A 1 185 ? 12.867 -13.523 1.507 1 98.69 185 ALA A CA 1
ATOM 1376 C C . ALA A 1 185 ? 12.469 -13.344 2.969 1 98.69 185 ALA A C 1
ATOM 1378 O O . ALA A 1 185 ? 12.055 -12.25 3.373 1 98.69 185 ALA A O 1
ATOM 1379 N N . ASP A 1 186 ? 12.641 -14.406 3.744 1 98.69 186 ASP A N 1
ATOM 1380 C CA . ASP A 1 186 ? 12.281 -14.359 5.156 1 98.69 186 ASP A CA 1
ATOM 1381 C C . ASP A 1 186 ? 13.117 -13.328 5.906 1 98.69 186 ASP A C 1
ATOM 1383 O O . ASP A 1 186 ? 12.602 -12.625 6.781 1 98.69 186 ASP A O 1
ATOM 1387 N N . LYS A 1 187 ? 14.359 -13.289 5.578 1 98.88 187 LYS A N 1
ATOM 1388 C CA . LYS A 1 187 ? 15.25 -12.32 6.219 1 98.88 187 LYS A CA 1
ATOM 1389 C C . LYS A 1 187 ? 14.828 -10.891 5.902 1 98.88 187 LYS A C 1
ATOM 1391 O O . LYS A 1 187 ? 14.805 -10.031 6.789 1 98.88 187 LYS A O 1
ATOM 1396 N N . MET A 1 188 ? 14.492 -10.648 4.691 1 98.88 188 MET A N 1
ATOM 1397 C CA . MET A 1 188 ? 14.07 -9.312 4.293 1 98.88 188 MET A CA 1
ATOM 1398 C C . MET A 1 188 ? 12.727 -8.953 4.922 1 98.88 188 MET A C 1
ATOM 1400 O O . MET A 1 188 ? 12.508 -7.812 5.324 1 98.88 188 MET A O 1
ATOM 1404 N N . LEU A 1 189 ? 11.82 -9.953 5.023 1 98.81 189 LEU A N 1
ATOM 1405 C CA . LEU A 1 189 ? 10.539 -9.727 5.676 1 98.81 189 LEU A CA 1
ATOM 1406 C C . LEU A 1 189 ? 10.727 -9.289 7.125 1 98.81 189 LEU A C 1
ATOM 1408 O O . LEU A 1 189 ? 10.094 -8.336 7.578 1 98.81 189 LEU A O 1
ATOM 1412 N N . ALA A 1 190 ? 11.602 -9.961 7.77 1 98.81 190 ALA A N 1
ATOM 1413 C CA . ALA A 1 190 ? 11.852 -9.672 9.18 1 98.81 190 ALA A CA 1
ATOM 1414 C C . ALA A 1 190 ? 12.461 -8.281 9.352 1 98.81 190 ALA A C 1
ATOM 1416 O O . ALA A 1 190 ? 12.055 -7.523 10.234 1 98.81 190 ALA A O 1
ATOM 1417 N N . GLU A 1 191 ? 13.383 -7.984 8.547 1 98.88 191 GLU A N 1
ATOM 1418 C CA . GLU A 1 191 ? 14.023 -6.672 8.617 1 98.88 191 GLU A CA 1
ATOM 1419 C C . GLU A 1 191 ? 13.047 -5.559 8.273 1 98.88 191 GLU A C 1
ATOM 1421 O O . GLU A 1 191 ? 13.031 -4.512 8.922 1 98.88 191 GLU A O 1
ATOM 1426 N N . ALA A 1 192 ? 12.273 -5.785 7.258 1 98.94 192 ALA A N 1
ATOM 1427 C CA . ALA A 1 192 ? 11.266 -4.809 6.844 1 98.94 192 ALA A CA 1
ATOM 1428 C C . ALA A 1 192 ? 10.281 -4.527 7.969 1 98.94 192 ALA A C 1
ATOM 1430 O O . ALA A 1 192 ? 9.922 -3.373 8.219 1 98.94 192 ALA A O 1
ATOM 1431 N N . ALA A 1 193 ? 9.828 -5.582 8.602 1 98.81 193 ALA A N 1
ATOM 1432 C CA . ALA A 1 193 ? 8.883 -5.43 9.703 1 98.81 193 ALA A CA 1
ATOM 1433 C C . ALA A 1 193 ? 9.484 -4.574 10.82 1 98.81 193 ALA A C 1
ATOM 1435 O O . ALA A 1 193 ? 8.797 -3.727 11.398 1 98.81 193 ALA A O 1
ATOM 1436 N N . GLN A 1 194 ? 10.695 -4.777 11.117 1 98.88 194 GLN A N 1
ATOM 1437 C CA . GLN A 1 194 ? 11.375 -4.023 12.164 1 98.88 194 GLN A CA 1
ATOM 1438 C C . GLN A 1 194 ? 11.492 -2.547 11.789 1 98.88 194 GLN A C 1
ATOM 1440 O O . GLN A 1 194 ? 11.242 -1.669 12.617 1 98.88 194 GLN A O 1
ATOM 1445 N N . ILE A 1 195 ? 11.906 -2.297 10.594 1 98.94 195 ILE A N 1
ATOM 1446 C CA . ILE A 1 195 ? 12.078 -0.923 10.133 1 98.94 195 ILE A CA 1
ATOM 1447 C C . ILE A 1 195 ? 10.727 -0.207 10.141 1 98.94 195 ILE A C 1
ATOM 1449 O O . ILE A 1 195 ? 10.633 0.954 10.555 1 98.94 195 ILE A O 1
ATOM 1453 N N . GLU A 1 196 ? 9.711 -0.9 9.625 1 98.88 196 GLU A N 1
ATOM 1454 C CA . GLU A 1 196 ? 8.375 -0.314 9.609 1 98.88 196 GLU A CA 1
ATOM 1455 C C . GLU A 1 196 ? 7.906 0.029 11.023 1 98.88 196 GLU A C 1
ATOM 1457 O O . GLU A 1 196 ? 7.375 1.117 11.258 1 98.88 196 GLU A O 1
ATOM 1462 N N . GLU A 1 197 ? 8.062 -0.896 11.938 1 98.69 197 GLU A N 1
ATOM 1463 C CA . GLU A 1 197 ? 7.652 -0.67 13.32 1 98.69 197 GLU A CA 1
ATOM 1464 C C . GLU A 1 197 ? 8.367 0.542 13.914 1 98.69 197 GLU A C 1
ATOM 1466 O O . GLU A 1 197 ? 7.738 1.376 14.57 1 98.69 197 GLU A O 1
ATOM 1471 N N . GLU A 1 198 ? 9.594 0.627 13.695 1 98.81 198 GLU A N 1
ATOM 1472 C CA . GLU A 1 198 ? 10.383 1.739 14.211 1 98.81 198 GLU A CA 1
ATOM 1473 C C . GLU A 1 198 ? 9.938 3.066 13.609 1 98.81 198 GLU A C 1
ATOM 1475 O O . GLU A 1 198 ? 9.703 4.035 14.328 1 98.81 198 GLU A O 1
ATOM 1480 N N . THR A 1 199 ? 9.875 3.115 12.328 1 98.88 199 THR A N 1
ATOM 1481 C CA . THR A 1 199 ? 9.547 4.34 11.609 1 98.88 199 THR A CA 1
ATOM 1482 C C . THR A 1 199 ? 8.117 4.781 11.914 1 98.88 199 THR A C 1
ATOM 1484 O O . THR A 1 199 ? 7.875 5.941 12.25 1 98.88 199 THR A O 1
ATOM 1487 N N . PHE A 1 200 ? 7.188 3.85 11.766 1 98.81 200 PHE A N 1
ATOM 1488 C CA . PHE A 1 200 ? 5.789 4.164 12.023 1 98.81 200 PHE A CA 1
ATOM 1489 C C . PHE A 1 200 ? 5.586 4.578 13.477 1 98.81 200 PHE A C 1
ATOM 1491 O O . PHE A 1 200 ? 4.812 5.492 13.766 1 98.81 200 PHE A O 1
ATOM 1498 N N . GLY A 1 201 ? 6.242 3.846 14.375 1 98.44 201 GLY A N 1
ATOM 1499 C CA . GLY A 1 201 ? 6.191 4.234 15.773 1 98.44 201 GLY A CA 1
ATOM 1500 C C . GLY A 1 201 ? 6.656 5.66 16.016 1 98.44 201 GLY A C 1
ATOM 1501 O O . GLY A 1 201 ? 6.016 6.41 16.75 1 98.44 201 GLY A O 1
ATOM 1502 N N . ARG A 1 202 ? 7.738 6.055 15.414 1 98.38 202 ARG A N 1
ATOM 1503 C CA . ARG A 1 202 ? 8.25 7.418 15.516 1 98.38 202 ARG A CA 1
ATOM 1504 C C . ARG A 1 202 ? 7.223 8.43 15.016 1 98.38 202 ARG A C 1
ATOM 1506 O O . ARG A 1 202 ? 7.004 9.461 15.641 1 98.38 202 ARG A O 1
ATOM 1513 N N . VAL A 1 203 ? 6.633 8.109 13.914 1 98.5 203 VAL A N 1
ATOM 1514 C CA . VAL A 1 203 ? 5.652 9 13.305 1 98.5 203 VAL A CA 1
ATOM 1515 C C . VAL A 1 203 ? 4.418 9.094 14.203 1 98.5 203 VAL A C 1
ATOM 1517 O O . VAL A 1 203 ? 3.898 10.195 14.438 1 98.5 203 VAL A O 1
ATOM 1520 N N . MET A 1 204 ? 3.973 7.961 14.703 1 97.81 204 MET A N 1
ATOM 1521 C CA . MET A 1 204 ? 2.807 7.934 15.578 1 97.81 204 MET A CA 1
ATOM 1522 C C . MET A 1 204 ? 3.041 8.789 16.812 1 97.81 204 MET A C 1
ATOM 1524 O O . MET A 1 204 ? 2.164 9.555 17.219 1 97.81 204 MET A O 1
ATOM 1528 N N . ASP A 1 205 ? 4.203 8.703 17.375 1 96.94 205 ASP A N 1
ATOM 1529 C CA . ASP A 1 205 ? 4.551 9.516 18.531 1 96.94 205 ASP A CA 1
ATOM 1530 C C . ASP A 1 205 ? 4.477 11 18.219 1 96.94 205 ASP A C 1
ATOM 1532 O O . ASP A 1 205 ? 4.113 11.812 19.078 1 96.94 205 ASP A O 1
ATOM 1536 N N . ALA A 1 206 ? 4.812 11.297 17 1 96.38 206 ALA A N 1
ATOM 1537 C CA . ALA A 1 206 ? 4.855 12.695 16.594 1 96.38 206 ALA A CA 1
ATOM 1538 C C . ALA A 1 206 ? 3.453 13.234 16.328 1 96.38 206 ALA A C 1
ATOM 1540 O O . ALA A 1 206 ? 3.195 14.43 16.531 1 96.38 206 ALA A O 1
ATOM 1541 N N . VAL A 1 207 ? 2.523 12.359 15.914 1 95.62 207 VAL A N 1
ATOM 1542 C CA . VAL A 1 207 ? 1.266 12.898 15.406 1 95.62 207 VAL A CA 1
ATOM 1543 C C . VAL A 1 207 ? 0.155 12.68 16.422 1 95.62 207 VAL A C 1
ATOM 1545 O O . VAL A 1 207 ? -0.912 13.289 16.344 1 95.62 207 VAL A O 1
ATOM 1548 N N . ARG A 1 208 ? 0.359 11.82 17.359 1 92.31 208 ARG A N 1
ATOM 1549 C CA . ARG A 1 208 ? -0.685 11.562 18.344 1 92.31 208 ARG A CA 1
ATOM 1550 C C . ARG A 1 208 ? -0.603 12.555 19.5 1 92.31 208 ARG A C 1
ATOM 1552 O O . ARG A 1 208 ? 0.491 12.922 19.922 1 92.31 208 ARG A O 1
ATOM 1559 N N . PRO A 1 209 ? -1.845 12.969 19.875 1 79.19 209 PRO A N 1
ATOM 1560 C CA . PRO A 1 209 ? -1.922 13.891 21.016 1 79.19 209 PRO A CA 1
ATOM 1561 C C . PRO A 1 209 ? -1.453 13.266 22.328 1 79.19 209 PRO A C 1
ATOM 1563 O O . PRO A 1 209 ? -1.552 12.047 22.5 1 79.19 209 PRO A O 1
ATOM 1566 N N . MET B 1 1 ? -11.25 13.367 -12.148 1 90.31 1 MET B N 1
ATOM 1567 C CA . MET B 1 1 ? -10.781 12.688 -10.945 1 90.31 1 MET B CA 1
ATOM 1568 C C . MET B 1 1 ? -9.258 12.547 -10.961 1 90.31 1 MET B C 1
ATOM 1570 O O . MET B 1 1 ? -8.641 12.562 -12.023 1 90.31 1 MET B O 1
ATOM 1574 N N . MET B 1 2 ? -8.695 12.562 -9.852 1 94.81 2 MET B N 1
ATOM 1575 C CA . MET B 1 2 ? -7.246 12.406 -9.758 1 94.81 2 MET B CA 1
ATOM 1576 C C . MET B 1 2 ? -6.789 11.141 -10.477 1 94.81 2 MET B C 1
ATOM 1578 O O . MET B 1 2 ? -5.695 11.102 -11.039 1 94.81 2 MET B O 1
ATOM 1582 N N . THR B 1 3 ? -7.691 10.188 -10.461 1 96.19 3 THR B N 1
ATOM 1583 C CA . THR B 1 3 ? -7.332 8.891 -11.016 1 96.19 3 THR B CA 1
ATOM 1584 C C . THR B 1 3 ? -7.281 8.953 -12.539 1 96.19 3 THR B C 1
ATOM 1586 O O . THR B 1 3 ? -6.938 7.965 -13.195 1 96.19 3 THR B O 1
ATOM 1589 N N . ASP B 1 4 ? -7.555 10.078 -13.117 1 96.88 4 ASP B N 1
ATOM 1590 C CA . ASP B 1 4 ? -7.41 10.281 -14.555 1 96.88 4 ASP B CA 1
ATOM 1591 C C . ASP B 1 4 ? -5.945 10.5 -14.93 1 96.88 4 ASP B C 1
ATOM 1593 O O . ASP B 1 4 ? -5.582 10.391 -16.109 1 96.88 4 ASP B O 1
ATOM 1597 N N . MET B 1 5 ? -5.133 10.758 -14 1 97.06 5 MET B N 1
ATOM 1598 C CA . MET B 1 5 ? -3.707 10.93 -14.258 1 97.06 5 MET B CA 1
ATOM 1599 C C . MET B 1 5 ? -3.039 9.586 -14.539 1 97.06 5 MET B C 1
ATOM 1601 O O . MET B 1 5 ? -3.557 8.539 -14.148 1 97.06 5 MET B O 1
ATOM 1605 N N . THR B 1 6 ? -1.967 9.703 -15.266 1 98.25 6 THR B N 1
ATOM 1606 C CA . THR B 1 6 ? -1.19 8.484 -15.43 1 98.25 6 THR B CA 1
ATOM 1607 C C . THR B 1 6 ? -0.528 8.086 -14.117 1 98.25 6 THR B C 1
ATOM 1609 O O . THR B 1 6 ? -0.311 8.93 -13.242 1 98.25 6 THR B O 1
ATOM 1612 N N . MET B 1 7 ? -0.221 6.855 -14.016 1 98.5 7 MET B N 1
ATOM 1613 C CA . MET B 1 7 ? 0.485 6.359 -12.836 1 98.5 7 MET B CA 1
ATOM 1614 C C . MET B 1 7 ? 1.817 7.078 -12.656 1 98.5 7 MET B C 1
ATOM 1616 O O . MET B 1 7 ? 2.186 7.441 -11.539 1 98.5 7 MET B O 1
ATOM 1620 N N . ASP B 1 8 ? 2.498 7.359 -13.742 1 98.12 8 ASP B N 1
ATOM 1621 C CA . ASP B 1 8 ? 3.777 8.062 -13.703 1 98.12 8 ASP B CA 1
ATOM 1622 C C . ASP B 1 8 ? 3.6 9.5 -13.219 1 98.12 8 ASP B C 1
ATOM 1624 O O . ASP B 1 8 ? 4.406 10 -12.438 1 98.12 8 ASP B O 1
ATOM 1628 N N . ASN B 1 9 ? 2.633 10.148 -13.711 1 97.94 9 ASN B N 1
ATOM 1629 C CA . ASN B 1 9 ? 2.377 11.523 -13.281 1 97.94 9 ASN B CA 1
ATOM 1630 C C . ASN B 1 9 ? 2.014 11.594 -11.805 1 97.94 9 ASN B C 1
ATOM 1632 O O . ASN B 1 9 ? 2.41 12.523 -11.102 1 97.94 9 ASN B O 1
ATOM 1636 N N . PHE B 1 10 ? 1.255 10.664 -11.375 1 98.56 10 PHE B N 1
ATOM 1637 C CA . PHE B 1 10 ? 0.911 10.609 -9.961 1 98.56 10 PHE B CA 1
ATOM 1638 C C . PHE B 1 10 ? 2.164 10.484 -9.102 1 98.56 10 PHE B C 1
ATOM 1640 O O . PHE B 1 10 ? 2.324 11.211 -8.117 1 98.56 10 PHE B O 1
ATOM 1647 N N . LEU B 1 11 ? 3.059 9.57 -9.508 1 98.56 11 LEU B N 1
ATOM 164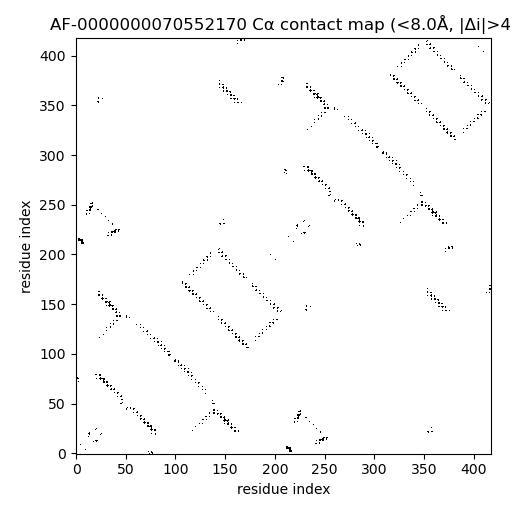8 C CA . LEU B 1 11 ? 4.305 9.414 -8.766 1 98.56 11 LEU B CA 1
ATOM 1649 C C . LEU B 1 11 ? 5.098 10.719 -8.758 1 98.56 11 LEU B C 1
ATOM 1651 O O . LEU B 1 11 ? 5.641 11.117 -7.723 1 98.56 11 LEU B O 1
ATOM 1655 N N . ALA B 1 12 ? 5.102 11.375 -9.867 1 98.19 12 ALA B N 1
ATOM 1656 C CA . ALA B 1 12 ? 5.883 12.602 -10.008 1 98.19 12 ALA B CA 1
ATOM 1657 C C . ALA B 1 12 ? 5.336 13.703 -9.109 1 98.19 12 ALA B C 1
ATOM 1659 O O . ALA B 1 12 ? 6.094 14.359 -8.391 1 98.19 12 ALA B O 1
ATOM 1660 N N . VAL B 1 13 ? 4.051 13.891 -9.156 1 98.12 13 VAL B N 1
ATOM 1661 C CA . VAL B 1 13 ? 3.449 14.961 -8.367 1 98.12 13 VAL B CA 1
ATOM 1662 C C . VAL B 1 13 ? 3.537 14.609 -6.879 1 98.12 13 VAL B C 1
ATOM 1664 O O . VAL B 1 13 ? 3.838 15.469 -6.051 1 98.12 13 VAL B O 1
ATOM 1667 N N . LEU B 1 14 ? 3.346 13.344 -6.551 1 98.19 14 LEU B N 1
ATOM 1668 C CA . LEU B 1 14 ? 3.414 12.883 -5.168 1 98.19 14 LEU B CA 1
ATOM 1669 C C . LEU B 1 14 ? 4.812 13.086 -4.598 1 98.19 14 LEU B C 1
ATOM 1671 O O . LEU B 1 14 ? 4.977 13.289 -3.393 1 98.19 14 LEU B O 1
ATOM 1675 N N . SER B 1 15 ? 5.824 13.094 -5.457 1 98.31 15 SER B N 1
ATOM 1676 C CA . SER B 1 15 ? 7.223 13.219 -5.051 1 98.31 15 SER B CA 1
ATOM 1677 C C . SER B 1 15 ? 7.633 14.68 -4.922 1 98.31 15 SER B C 1
ATOM 1679 O O . SER B 1 15 ? 8.766 14.984 -4.539 1 98.31 15 SER B O 1
ATOM 1681 N N . SER B 1 16 ? 6.727 15.586 -5.223 1 97.56 16 SER B N 1
ATOM 1682 C CA . SER B 1 16 ? 7.043 17.016 -5.27 1 97.56 16 SER B CA 1
ATOM 1683 C C . SER B 1 16 ? 6.621 17.703 -3.982 1 97.56 16 SER B C 1
ATOM 1685 O O . SER B 1 16 ? 6.188 17.062 -3.029 1 97.56 16 SER B O 1
ATOM 1687 N N . SER B 1 17 ? 6.766 19.047 -3.98 1 96.25 17 SER B N 1
ATOM 1688 C CA . SER B 1 17 ? 6.375 19.859 -2.824 1 96.25 17 SER B CA 1
ATOM 1689 C C . SER B 1 17 ? 4.922 20.297 -2.924 1 96.25 17 SER B C 1
ATOM 1691 O O . SER B 1 17 ? 4.449 21.094 -2.105 1 96.25 17 SER B O 1
ATOM 1693 N N . GLU B 1 18 ? 4.219 19.781 -3.992 1 94.62 18 GLU B N 1
ATOM 1694 C CA . GLU B 1 18 ? 2.803 20.109 -4.098 1 94.62 18 GLU B CA 1
ATOM 1695 C C . GLU B 1 18 ? 2.02 19.562 -2.902 1 94.62 18 GLU B C 1
ATOM 1697 O O . GLU B 1 18 ? 2.254 18.438 -2.455 1 94.62 18 GLU B O 1
ATOM 1702 N N . PRO B 1 19 ? 1.136 20.344 -2.395 1 90.31 19 PRO B N 1
ATOM 1703 C CA . PRO B 1 19 ? 0.414 19.922 -1.192 1 90.31 19 PRO B CA 1
ATOM 1704 C C . PRO B 1 19 ? -0.52 18.75 -1.448 1 90.31 19 PRO B C 1
ATOM 1706 O O . PRO B 1 19 ? -0.829 17.984 -0.525 1 90.31 19 PRO B O 1
ATOM 1709 N N . VAL B 1 20 ? -1.085 18.656 -2.721 1 90.38 20 VAL B N 1
ATOM 1710 C CA . VAL B 1 20 ? -1.996 17.578 -3.117 1 90.38 20 VAL B CA 1
ATOM 1711 C C . VAL B 1 20 ? -1.541 16.984 -4.445 1 90.38 20 VAL B C 1
ATOM 1713 O O . VAL B 1 20 ? -1.198 17.703 -5.379 1 90.38 20 VAL B O 1
ATOM 1716 N N . PRO B 1 21 ? -1.492 15.672 -4.574 1 93.44 21 PRO B N 1
ATOM 1717 C CA . PRO B 1 21 ? -1.892 14.688 -3.568 1 93.44 21 PRO B CA 1
ATOM 1718 C C . PRO B 1 21 ? -0.821 14.469 -2.502 1 93.44 21 PRO B C 1
ATOM 1720 O O . PRO B 1 21 ? 0.348 14.797 -2.717 1 93.44 21 PRO B O 1
ATOM 1723 N N . GLY B 1 22 ? -1.24 14.055 -1.339 1 94.69 22 GLY B N 1
ATOM 1724 C CA . GLY B 1 22 ? -0.352 13.617 -0.272 1 94.69 22 GLY B CA 1
ATOM 1725 C C . GLY B 1 22 ? -0.639 12.211 0.208 1 94.69 22 GLY B C 1
ATOM 1726 O O . GLY B 1 22 ? -1.104 11.367 -0.563 1 94.69 22 GLY B O 1
ATOM 1727 N N . GLY B 1 23 ? -0.26 12.008 1.423 1 97.25 23 GLY B N 1
ATOM 1728 C CA . GLY B 1 23 ? -0.454 10.695 2.01 1 97.25 23 GLY B CA 1
ATOM 1729 C C . GLY B 1 23 ? -1.909 10.266 2.049 1 97.25 23 GLY B C 1
ATOM 1730 O O . GLY B 1 23 ? -2.223 9.086 1.859 1 97.25 23 GLY B O 1
ATOM 1731 N N . GLY B 1 24 ? -2.787 11.227 2.312 1 97.31 24 GLY B N 1
ATOM 1732 C CA . GLY B 1 24 ? -4.203 10.906 2.34 1 97.31 24 GLY B CA 1
ATOM 1733 C C . GLY B 1 24 ? -4.723 10.367 1.021 1 97.31 24 GLY B C 1
ATOM 1734 O O . GLY B 1 24 ? -5.359 9.312 0.981 1 97.31 24 GLY B O 1
ATOM 1735 N N . GLY B 1 25 ? -4.457 11.117 -0.027 1 97.44 25 GLY B N 1
ATOM 1736 C CA . GLY B 1 25 ? -4.836 10.641 -1.348 1 97.44 25 GLY B CA 1
ATOM 1737 C C . GLY B 1 25 ? -4.215 9.297 -1.698 1 97.44 25 GLY B C 1
ATOM 1738 O O . GLY B 1 25 ? -4.883 8.43 -2.266 1 97.44 25 GLY B O 1
ATOM 1739 N N . ALA B 1 26 ? -2.951 9.102 -1.329 1 98.69 26 ALA B N 1
ATOM 1740 C CA . ALA B 1 26 ? -2.256 7.848 -1.599 1 98.69 26 ALA B CA 1
ATOM 1741 C C . ALA B 1 26 ? -2.938 6.68 -0.893 1 98.69 26 ALA B C 1
ATOM 1743 O O . ALA B 1 26 ? -3.033 5.582 -1.446 1 98.69 26 ALA B O 1
ATOM 1744 N N . CYS B 1 27 ? -3.436 6.926 0.307 1 98.88 27 CYS B N 1
ATOM 1745 C CA . CYS B 1 27 ? -4.117 5.867 1.049 1 98.88 27 CYS B CA 1
ATOM 1746 C C . CYS B 1 27 ? -5.363 5.398 0.307 1 98.88 27 CYS B C 1
ATOM 1748 O O . CYS B 1 27 ? -5.586 4.195 0.168 1 98.88 27 CYS B O 1
ATOM 1750 N N . GLY B 1 28 ? -6.137 6.367 -0.148 1 98.75 28 GLY B N 1
ATOM 1751 C CA . GLY B 1 28 ? -7.32 6.004 -0.916 1 98.75 28 GLY B CA 1
ATOM 1752 C C . GLY B 1 28 ? -7 5.16 -2.137 1 98.75 28 GLY B C 1
ATOM 1753 O O . GLY B 1 28 ? -7.648 4.141 -2.379 1 98.75 28 GLY B O 1
ATOM 1754 N N . TYR B 1 29 ? -6.016 5.52 -2.826 1 98.81 29 TYR B N 1
ATOM 1755 C CA . TYR B 1 29 ? -5.66 4.82 -4.059 1 98.81 29 TYR B CA 1
ATOM 1756 C C . TYR B 1 29 ? -5.113 3.432 -3.762 1 98.81 29 TYR B C 1
ATOM 1758 O O . TYR B 1 29 ? -5.477 2.459 -4.426 1 98.81 29 TYR B O 1
ATOM 1766 N N . VAL B 1 30 ? -4.227 3.289 -2.824 1 98.94 30 VAL B N 1
ATOM 1767 C CA . VAL B 1 30 ? -3.604 2.008 -2.504 1 98.94 30 VAL B CA 1
ATOM 1768 C C . VAL B 1 30 ? -4.66 1.038 -1.977 1 98.94 30 VAL B C 1
ATOM 1770 O O . VAL B 1 30 ? -4.609 -0.159 -2.268 1 98.94 30 VAL B O 1
ATOM 1773 N N . ALA B 1 31 ? -5.641 1.559 -1.21 1 98.94 31 ALA B N 1
ATOM 1774 C CA . ALA B 1 31 ? -6.754 0.707 -0.794 1 98.94 31 ALA B CA 1
ATOM 1775 C C . ALA B 1 31 ? -7.547 0.212 -2 1 98.94 31 ALA B C 1
ATOM 1777 O O . ALA B 1 31 ? -7.965 -0.948 -2.043 1 98.94 31 ALA B O 1
ATOM 1778 N N . ALA B 1 32 ? -7.727 1.104 -2.969 1 98.94 32 ALA B N 1
ATOM 1779 C CA . ALA B 1 32 ? -8.414 0.71 -4.195 1 98.94 32 ALA B CA 1
ATOM 1780 C C . ALA B 1 32 ? -7.625 -0.36 -4.945 1 98.94 32 ALA B C 1
ATOM 1782 O O . ALA B 1 32 ? -8.203 -1.295 -5.5 1 98.94 32 ALA B O 1
ATOM 1783 N N . VAL B 1 33 ? -6.328 -0.22 -4.961 1 98.94 33 VAL B N 1
ATOM 1784 C CA . VAL B 1 33 ? -5.469 -1.231 -5.566 1 98.94 33 VAL B CA 1
ATOM 1785 C C . VAL B 1 33 ? -5.648 -2.564 -4.844 1 98.94 33 VAL B C 1
ATOM 1787 O O . VAL B 1 33 ? -5.824 -3.605 -5.484 1 98.94 33 VAL B O 1
ATOM 1790 N N . GLY B 1 34 ? -5.625 -2.52 -3.492 1 98.94 34 GLY B N 1
ATOM 1791 C CA . GLY B 1 34 ? -5.852 -3.73 -2.719 1 98.94 34 GLY B CA 1
ATOM 1792 C C . GLY B 1 34 ? -7.176 -4.398 -3.031 1 98.94 34 GLY B C 1
ATOM 1793 O O . GLY B 1 34 ? -7.227 -5.609 -3.264 1 98.94 34 GLY B O 1
ATOM 1794 N N . MET B 1 35 ? -8.203 -3.623 -3.1 1 98.94 35 MET B N 1
ATOM 1795 C CA . MET B 1 35 ? -9.523 -4.172 -3.391 1 98.94 35 MET B CA 1
ATOM 1796 C C . MET B 1 35 ? -9.586 -4.715 -4.816 1 98.94 35 MET B C 1
ATOM 1798 O O . MET B 1 35 ? -10.266 -5.707 -5.074 1 98.94 35 MET B O 1
ATOM 1802 N N . SER B 1 36 ? -8.922 -4.066 -5.742 1 98.88 36 SER B N 1
ATOM 1803 C CA . SER B 1 36 ? -8.867 -4.539 -7.125 1 98.88 36 SER B CA 1
ATOM 1804 C C . SER B 1 36 ? -8.281 -5.941 -7.203 1 98.88 36 SER B C 1
ATOM 1806 O O . SER B 1 36 ? -8.719 -6.762 -8.016 1 98.88 36 SER B O 1
ATOM 1808 N N . LEU B 1 37 ? -7.32 -6.191 -6.406 1 98.88 37 LEU B N 1
ATOM 1809 C CA . LEU B 1 37 ? -6.758 -7.539 -6.363 1 98.88 37 LEU B CA 1
ATOM 1810 C C . LEU B 1 37 ? -7.777 -8.539 -5.828 1 98.88 37 LEU B C 1
ATOM 1812 O O . LEU B 1 37 ? -7.832 -9.68 -6.285 1 98.88 37 LEU B O 1
ATOM 1816 N N . GLY B 1 38 ? -8.562 -8.102 -4.801 1 98.75 38 GLY B N 1
ATOM 1817 C CA . GLY B 1 38 ? -9.695 -8.914 -4.41 1 98.75 38 GLY B CA 1
ATOM 1818 C C . GLY B 1 38 ? -10.641 -9.211 -5.559 1 98.75 38 GLY B C 1
ATOM 1819 O O . GLY B 1 38 ? -11.086 -10.352 -5.727 1 98.75 38 GLY B O 1
ATOM 1820 N N . ASN B 1 39 ? -10.922 -8.195 -6.355 1 98.69 39 ASN B N 1
ATOM 1821 C CA . ASN B 1 39 ? -11.766 -8.336 -7.539 1 98.69 39 ASN B CA 1
ATOM 1822 C C . ASN B 1 39 ? -11.172 -9.328 -8.531 1 98.69 39 ASN B C 1
ATOM 1824 O O . ASN B 1 39 ? -11.906 -10.086 -9.172 1 98.69 39 ASN B O 1
ATOM 1828 N N . MET B 1 40 ? -9.93 -9.281 -8.703 1 98.56 40 MET B N 1
ATOM 1829 C CA . MET B 1 40 ? -9.258 -10.219 -9.594 1 98.56 40 MET B CA 1
ATOM 1830 C C . MET B 1 40 ? -9.523 -11.656 -9.156 1 98.56 40 MET B C 1
ATOM 1832 O O . MET B 1 40 ? -9.82 -12.523 -9.984 1 98.56 40 MET B O 1
ATOM 1836 N N . VAL B 1 41 ? -9.383 -11.961 -7.867 1 98.69 41 VAL B N 1
ATOM 1837 C CA . VAL B 1 41 ? -9.641 -13.305 -7.355 1 98.69 41 VAL B CA 1
ATOM 1838 C C . VAL B 1 41 ? -11.07 -13.719 -7.691 1 98.69 41 VAL B C 1
ATOM 1840 O O . VAL B 1 41 ? -11.312 -14.844 -8.133 1 98.69 41 VAL B O 1
ATOM 1843 N N . LEU B 1 42 ? -11.977 -12.805 -7.508 1 98.81 42 LEU B N 1
ATOM 1844 C CA . LEU B 1 42 ? -13.367 -13.094 -7.836 1 98.81 42 LEU B CA 1
ATOM 1845 C C . LEU B 1 42 ? -13.523 -13.383 -9.32 1 98.81 42 LEU B C 1
ATOM 1847 O O . LEU B 1 42 ? -14.219 -14.328 -9.703 1 98.81 42 LEU B O 1
ATOM 1851 N N . ALA B 1 43 ? -12.883 -12.57 -10.125 1 98.44 43 ALA B N 1
ATOM 1852 C CA . ALA B 1 43 ? -12.961 -12.727 -11.578 1 98.44 43 ALA B CA 1
ATOM 1853 C C . ALA B 1 43 ? -12.422 -14.086 -12.016 1 98.44 43 ALA B C 1
ATOM 1855 O O . ALA B 1 43 ? -12.938 -14.695 -12.961 1 98.44 43 ALA B O 1
ATOM 1856 N N . LEU B 1 44 ? -11.484 -14.562 -11.336 1 97.94 44 LEU B N 1
ATOM 1857 C CA . LEU B 1 44 ? -10.852 -15.828 -11.664 1 97.94 44 LEU B CA 1
ATOM 1858 C C . LEU B 1 44 ? -11.578 -16.984 -10.992 1 97.94 44 LEU B C 1
ATOM 1860 O O . LEU B 1 44 ? -11.172 -18.141 -11.125 1 97.94 44 LEU B O 1
ATOM 1864 N N . THR B 1 45 ? -12.539 -16.703 -10.273 1 98.44 45 THR B N 1
ATOM 1865 C CA . THR B 1 45 ? -13.289 -17.719 -9.531 1 98.44 45 THR B CA 1
ATOM 1866 C C . THR B 1 45 ? -14.648 -17.969 -10.18 1 98.44 45 THR B C 1
ATOM 1868 O O . THR B 1 45 ? -15.078 -19.109 -10.305 1 98.44 45 THR B O 1
ATOM 1871 N N . THR B 1 46 ? -15.32 -16.953 -10.562 1 98.44 46 THR B N 1
ATOM 1872 C CA . THR B 1 46 ? -16.703 -17 -11.016 1 98.44 46 THR B CA 1
ATOM 1873 C C . THR B 1 46 ? -16.844 -17.922 -12.219 1 98.44 46 THR B C 1
ATOM 1875 O O . THR B 1 46 ? -15.969 -17.969 -13.086 1 98.44 46 THR B O 1
ATOM 1878 N N . GLY B 1 47 ? -17.891 -18.766 -12.172 1 97.75 47 GLY B N 1
ATOM 1879 C CA . GLY B 1 47 ? -18.219 -19.625 -13.297 1 97.75 47 GLY B CA 1
ATOM 1880 C C . GLY B 1 47 ? -17.453 -20.922 -13.312 1 97.75 47 GLY B C 1
ATOM 1881 O O . GLY B 1 47 ? -17.703 -21.797 -14.156 1 97.75 47 GLY B O 1
ATOM 1882 N N . LYS B 1 48 ? -16.531 -21.078 -12.43 1 97.19 48 LYS B N 1
ATOM 1883 C CA . LYS B 1 48 ? -15.758 -22.312 -12.359 1 97.19 48 LYS B CA 1
ATOM 1884 C C . LYS B 1 48 ? -16.5 -23.375 -11.562 1 97.19 48 LYS B C 1
ATOM 1886 O O . LYS B 1 48 ? -17.047 -23.094 -10.492 1 97.19 48 LYS B O 1
ATOM 1891 N N . LYS B 1 49 ? -16.453 -24.609 -12.039 1 97.94 49 LYS B N 1
ATOM 1892 C CA . LYS B 1 49 ? -17.172 -25.734 -11.445 1 97.94 49 LYS B CA 1
ATOM 1893 C C . LYS B 1 49 ? -16.703 -26 -10.016 1 97.94 49 LYS B C 1
ATOM 1895 O O . LYS B 1 49 ? -17.516 -26.297 -9.141 1 97.94 49 LYS B O 1
ATOM 1900 N N . LYS B 1 50 ? -15.516 -25.812 -9.758 1 96.94 50 LYS B N 1
ATOM 1901 C CA . LYS B 1 50 ? -14.906 -26.094 -8.461 1 96.94 50 LYS B CA 1
ATOM 1902 C C . LYS B 1 50 ? -15.516 -25.219 -7.363 1 96.94 50 LYS B C 1
ATOM 1904 O O . LYS B 1 50 ? -15.547 -25.625 -6.199 1 96.94 50 LYS B O 1
ATOM 1909 N N . TYR B 1 51 ? -16.016 -24.047 -7.797 1 97.81 51 TYR B N 1
ATOM 1910 C CA . TYR B 1 51 ? -16.5 -23.094 -6.812 1 97.81 51 TYR B CA 1
ATOM 1911 C C . TYR B 1 51 ? -18 -22.875 -6.957 1 97.81 51 TYR B C 1
ATOM 1913 O O . TYR B 1 51 ? -18.547 -21.859 -6.512 1 97.81 51 TYR B O 1
ATOM 1921 N N . ALA B 1 52 ? -18.641 -23.781 -7.527 1 97.88 52 ALA B N 1
ATOM 1922 C CA . ALA B 1 52 ? -20.062 -23.672 -7.863 1 97.88 52 ALA B CA 1
ATOM 1923 C C . ALA B 1 52 ? -20.906 -23.453 -6.613 1 97.88 52 ALA B C 1
ATOM 1925 O O . ALA B 1 52 ? -21.922 -22.75 -6.656 1 97.88 52 ALA B O 1
ATOM 1926 N N . GLU B 1 53 ? -20.531 -24.016 -5.52 1 98.06 53 GLU B N 1
ATOM 1927 C CA . GLU B 1 53 ? -21.312 -23.922 -4.285 1 98.06 53 GLU B CA 1
ATOM 1928 C C . GLU B 1 53 ? -21.344 -22.469 -3.781 1 98.06 53 GLU B C 1
ATOM 1930 O O . GLU B 1 53 ? -22.25 -22.094 -3.045 1 98.06 53 GLU B O 1
ATOM 1935 N N . TYR B 1 54 ? -20.406 -21.641 -4.246 1 98.31 54 TYR B N 1
ATOM 1936 C CA . TYR B 1 54 ? -20.312 -20.25 -3.783 1 98.31 54 TYR B CA 1
ATOM 1937 C C . TYR B 1 54 ? -20.75 -19.281 -4.879 1 98.31 54 TYR B C 1
ATOM 1939 O O . TYR B 1 54 ? -20.609 -18.062 -4.727 1 98.31 54 TYR B O 1
ATOM 1947 N N . GLN B 1 55 ? -21.203 -19.766 -5.965 1 98.25 55 GLN B N 1
ATOM 1948 C CA . GLN B 1 55 ? -21.375 -18.938 -7.152 1 98.25 55 GLN B CA 1
ATOM 1949 C C . GLN B 1 55 ? -22.281 -17.75 -6.863 1 98.25 55 GLN B C 1
ATOM 1951 O O . GLN B 1 55 ? -21.969 -16.625 -7.266 1 98.25 55 GLN B O 1
ATOM 1956 N N . GLU B 1 56 ? -23.406 -17.938 -6.211 1 98.44 56 GLU B N 1
ATOM 1957 C CA . GLU B 1 56 ? -24.312 -16.844 -5.895 1 98.44 56 GLU B CA 1
ATOM 1958 C C . GLU B 1 56 ? -23.625 -15.789 -5.031 1 98.44 56 GLU B C 1
ATOM 1960 O O . GLU B 1 56 ? -23.75 -14.594 -5.293 1 98.44 56 GLU B O 1
ATOM 1965 N N . GLU B 1 57 ? -22.953 -16.25 -4.008 1 98.62 57 GLU B N 1
ATOM 1966 C CA . GLU B 1 57 ? -22.219 -15.328 -3.143 1 98.62 57 GLU B CA 1
ATOM 1967 C C . GLU B 1 57 ? -21.156 -14.578 -3.92 1 98.62 57 GLU B C 1
ATOM 1969 O O . GLU B 1 57 ? -20.953 -13.375 -3.723 1 98.62 57 GLU B O 1
ATOM 1974 N N . ILE B 1 58 ? -20.453 -15.25 -4.789 1 98.62 58 ILE B N 1
ATOM 1975 C CA . ILE B 1 58 ? -19.375 -14.656 -5.586 1 98.62 58 ILE B CA 1
ATOM 1976 C C . ILE B 1 58 ? -19.953 -13.531 -6.453 1 98.62 58 ILE B C 1
ATOM 1978 O O . ILE B 1 58 ? -19.359 -12.453 -6.539 1 98.62 58 ILE B O 1
ATOM 1982 N N . GLU B 1 59 ? -21.062 -13.789 -7.059 1 98.31 59 GLU B N 1
ATOM 1983 C CA . GLU B 1 59 ? -21.688 -12.781 -7.902 1 98.31 59 GLU B CA 1
ATOM 1984 C C . GLU B 1 59 ? -22.078 -11.547 -7.086 1 98.31 59 GLU B C 1
ATOM 1986 O O . GLU B 1 59 ? -21.922 -10.414 -7.551 1 98.31 59 GLU B O 1
ATOM 1991 N N . GLU B 1 60 ? -22.562 -11.742 -5.918 1 98.56 60 GLU B N 1
ATOM 1992 C CA . GLU B 1 60 ? -22.891 -10.633 -5.031 1 98.56 60 GLU B CA 1
ATOM 1993 C C . GLU B 1 60 ? -21.641 -9.859 -4.629 1 98.56 60 GLU B C 1
ATOM 1995 O O . GLU B 1 60 ? -21.641 -8.633 -4.582 1 98.56 60 GLU B O 1
ATOM 2000 N N . LEU B 1 61 ? -20.609 -10.578 -4.367 1 98.69 61 LEU B N 1
ATOM 2001 C CA . LEU B 1 61 ? -19.344 -9.969 -3.947 1 98.69 61 LEU B CA 1
ATOM 2002 C C . LEU B 1 61 ? -18.734 -9.164 -5.086 1 98.69 61 LEU B C 1
ATOM 2004 O O . LEU B 1 61 ? -18.109 -8.125 -4.852 1 98.69 61 LEU B O 1
ATOM 2008 N N . ILE B 1 62 ? -18.891 -9.656 -6.309 1 98.62 62 ILE B N 1
ATOM 2009 C CA . ILE B 1 62 ? -18.344 -8.945 -7.461 1 98.62 62 ILE B CA 1
ATOM 2010 C C . ILE B 1 62 ? -18.953 -7.551 -7.547 1 98.62 62 ILE B C 1
ATOM 2012 O O . ILE B 1 62 ? -18.25 -6.562 -7.742 1 98.62 62 ILE B O 1
ATOM 2016 N N . VAL B 1 63 ? -20.234 -7.434 -7.336 1 98.56 63 VAL B N 1
ATOM 2017 C CA . VAL B 1 63 ? -20.938 -6.156 -7.395 1 98.56 63 VAL B CA 1
ATOM 2018 C C . VAL B 1 63 ? -20.469 -5.254 -6.258 1 98.56 63 VAL B C 1
ATOM 2020 O O . VAL B 1 63 ? -20.125 -4.09 -6.484 1 98.56 63 VAL B O 1
ATOM 2023 N N . LYS B 1 64 ? -20.422 -5.812 -5.082 1 98.56 64 LYS B N 1
ATOM 2024 C CA . LYS B 1 64 ? -20.016 -5.051 -3.906 1 98.56 64 LYS B CA 1
ATOM 2025 C C . LYS B 1 64 ? -18.562 -4.586 -4.027 1 98.56 64 LYS B C 1
ATOM 2027 O O . LYS B 1 64 ? -18.234 -3.441 -3.701 1 98.56 64 LYS B O 1
ATOM 2032 N N . ALA B 1 65 ? -17.719 -5.477 -4.469 1 98.56 65 ALA B N 1
ATOM 2033 C CA . ALA B 1 65 ? -16.281 -5.191 -4.578 1 98.56 65 ALA B CA 1
ATOM 2034 C C . ALA B 1 65 ? -16.016 -4.121 -5.633 1 98.56 65 ALA B C 1
ATOM 2036 O O . ALA B 1 65 ? -15.156 -3.256 -5.441 1 98.56 65 ALA B O 1
ATOM 2037 N N . THR B 1 66 ? -16.734 -4.207 -6.707 1 98.31 66 THR B N 1
ATOM 2038 C CA . THR B 1 66 ? -16.578 -3.223 -7.77 1 98.31 66 THR B CA 1
ATOM 2039 C C . THR B 1 66 ? -16.984 -1.833 -7.281 1 98.31 66 THR B C 1
ATOM 2041 O O . THR B 1 66 ? -16.266 -0.857 -7.516 1 98.31 66 THR B O 1
ATOM 2044 N N . ASP B 1 67 ? -18.062 -1.752 -6.633 1 98.56 67 ASP B N 1
ATOM 2045 C CA . ASP B 1 67 ? -18.531 -0.488 -6.066 1 98.56 67 ASP B CA 1
ATOM 2046 C C . ASP B 1 67 ? -17.531 0.049 -5.039 1 98.56 67 ASP B C 1
ATOM 2048 O O . ASP B 1 67 ? -17.234 1.245 -5.023 1 98.56 67 ASP B O 1
ATOM 2052 N N . LEU B 1 68 ? -17.062 -0.784 -4.234 1 98.75 68 LEU B N 1
ATOM 2053 C CA . LEU B 1 68 ? -16.141 -0.392 -3.17 1 98.75 68 LEU B CA 1
ATOM 2054 C C . LEU B 1 68 ? -14.828 0.117 -3.744 1 98.75 68 LEU B C 1
ATOM 2056 O O . LEU B 1 68 ? -14.25 1.083 -3.234 1 98.75 68 LEU B O 1
ATOM 2060 N N . THR B 1 69 ? -14.32 -0.548 -4.777 1 98.81 69 THR B N 1
ATOM 2061 C CA . THR B 1 69 ? -13.109 -0.089 -5.441 1 98.81 69 THR B CA 1
ATOM 2062 C C . THR B 1 69 ? -13.273 1.339 -5.953 1 98.81 69 THR B C 1
ATOM 2064 O O . THR B 1 69 ? -12.391 2.176 -5.777 1 98.81 69 THR B O 1
ATOM 2067 N N . LYS B 1 70 ? -14.406 1.587 -6.492 1 98.44 70 LYS B N 1
ATOM 2068 C CA . LYS B 1 70 ? -14.703 2.924 -6.996 1 98.44 70 LYS B CA 1
ATOM 2069 C C . LYS B 1 70 ? -14.766 3.939 -5.859 1 98.44 70 LYS B C 1
ATOM 2071 O O . LYS B 1 70 ? -14.188 5.027 -5.957 1 98.44 70 LYS B O 1
ATOM 2076 N N . ARG B 1 71 ? -15.43 3.623 -4.828 1 98.69 71 ARG B N 1
ATOM 2077 C CA . ARG B 1 71 ? -15.57 4.523 -3.689 1 98.69 71 ARG B CA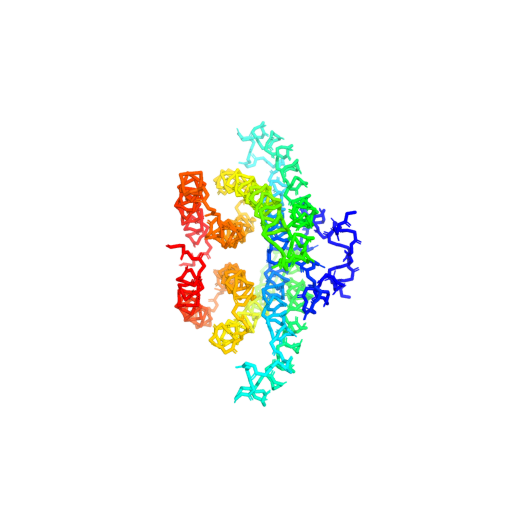 1
ATOM 2078 C C . ARG B 1 71 ? -14.219 4.805 -3.043 1 98.69 71 ARG B C 1
ATOM 2080 O O . ARG B 1 71 ? -13.953 5.93 -2.615 1 98.69 71 ARG B O 1
ATOM 2087 N N . LEU B 1 72 ? -13.391 3.805 -2.975 1 98.88 72 LEU B N 1
ATOM 2088 C CA . LEU B 1 72 ? -12.047 3.984 -2.422 1 98.88 72 LEU B CA 1
ATOM 2089 C C . LEU B 1 72 ? -11.219 4.918 -3.297 1 98.88 72 LEU B C 1
ATOM 2091 O O . LEU B 1 72 ? -10.523 5.797 -2.789 1 98.88 72 LEU B O 1
ATOM 2095 N N . ALA B 1 73 ? -11.289 4.711 -4.594 1 98.62 73 ALA B N 1
ATOM 2096 C CA . ALA B 1 73 ? -10.57 5.586 -5.516 1 98.62 73 ALA B CA 1
ATOM 2097 C C . ALA B 1 73 ? -11.039 7.031 -5.383 1 98.62 73 ALA B C 1
ATOM 2099 O O . ALA B 1 73 ? -10.234 7.961 -5.469 1 98.62 73 ALA B O 1
ATOM 2100 N N . GLU B 1 74 ? -12.289 7.23 -5.125 1 98.25 74 GLU B N 1
ATOM 2101 C CA . GLU B 1 74 ? -12.875 8.562 -4.984 1 98.25 74 GLU B CA 1
ATOM 2102 C C . GLU B 1 74 ? -12.375 9.258 -3.721 1 98.25 74 GLU B C 1
ATOM 2104 O O . GLU B 1 74 ? -12.477 10.477 -3.594 1 98.25 74 GLU B O 1
ATOM 2109 N N . CYS B 1 75 ? -11.844 8.469 -2.801 1 98.12 75 CYS B N 1
ATOM 2110 C CA . CYS B 1 75 ? -11.32 9.039 -1.565 1 98.12 75 CYS B CA 1
ATOM 2111 C C . CYS B 1 75 ? -10.125 9.938 -1.845 1 98.12 75 CYS B C 1
ATOM 2113 O O . CYS B 1 75 ? -9.82 10.836 -1.058 1 98.12 75 CYS B O 1
ATOM 2115 N N . ME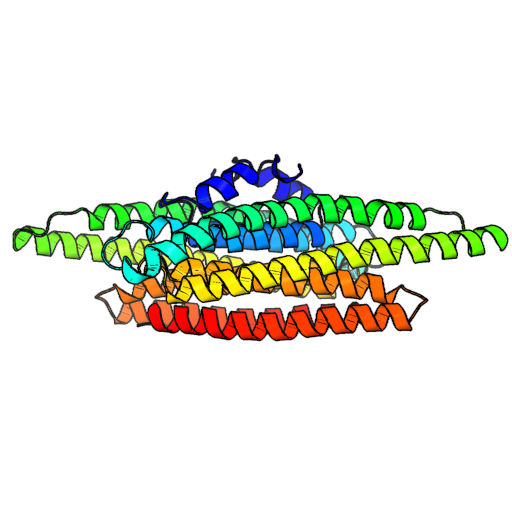T B 1 76 ? -9.43 9.711 -2.941 1 97.81 76 MET B N 1
ATOM 2116 C CA . MET B 1 76 ? -8.32 10.578 -3.318 1 97.81 76 MET B CA 1
ATOM 2117 C C . MET B 1 76 ? -8.781 12.016 -3.477 1 97.81 76 MET B C 1
ATOM 2119 O O . MET B 1 76 ? -8.195 12.938 -2.9 1 97.81 76 MET B O 1
ATOM 2123 N N . ASP B 1 77 ? -9.859 12.203 -4.215 1 97.5 77 ASP B N 1
ATOM 2124 C CA . ASP B 1 77 ? -10.406 13.531 -4.43 1 97.5 77 ASP B CA 1
ATOM 2125 C C . ASP B 1 77 ? -10.992 14.102 -3.141 1 97.5 77 ASP B C 1
ATOM 2127 O O . ASP B 1 77 ? -10.836 15.289 -2.85 1 97.5 77 ASP B O 1
ATOM 2131 N N . LYS B 1 78 ? -11.68 13.25 -2.434 1 97.06 78 LYS B N 1
ATOM 2132 C CA . LYS B 1 78 ? -12.305 13.688 -1.191 1 97.06 78 LYS B CA 1
ATOM 2133 C C . LYS B 1 78 ? -11.266 14.18 -0.191 1 97.06 78 LYS B C 1
ATOM 2135 O O . LYS B 1 78 ? -11.508 15.133 0.55 1 97.06 78 LYS B O 1
ATOM 2140 N N . ASP B 1 79 ? -10.156 13.484 -0.146 1 96.69 79 ASP B N 1
ATOM 2141 C CA . ASP B 1 79 ? -9.078 13.914 0.735 1 96.69 79 ASP B CA 1
ATOM 2142 C C . ASP B 1 79 ? -8.594 15.312 0.374 1 96.69 79 ASP B C 1
ATOM 2144 O O . ASP B 1 79 ? -8.445 16.172 1.249 1 96.69 79 ASP B O 1
ATOM 2148 N N . ALA B 1 80 ? -8.328 15.555 -0.893 1 94.88 80 ALA B N 1
ATOM 2149 C CA . ALA B 1 80 ? -7.875 16.859 -1.378 1 94.88 80 ALA B CA 1
ATOM 2150 C C . ALA B 1 80 ? -8.906 17.938 -1.085 1 94.88 80 ALA B C 1
ATOM 2152 O O . ALA B 1 80 ? -8.555 19.031 -0.637 1 94.88 80 ALA B O 1
ATOM 2153 N N . GLU B 1 81 ? -10.164 17.656 -1.289 1 96.56 81 GLU B N 1
ATOM 2154 C CA . GLU B 1 81 ? -11.25 18.609 -1.097 1 96.56 81 GLU B CA 1
ATOM 2155 C C . GLU B 1 81 ? -11.414 18.969 0.378 1 96.56 81 GLU B C 1
ATOM 2157 O O . GLU B 1 81 ? -11.664 20.125 0.716 1 96.56 81 GLU B O 1
ATOM 2162 N N . SER B 1 82 ? -11.289 18 1.164 1 95.81 82 SER B N 1
ATOM 2163 C CA . SER B 1 82 ? -11.5 18.203 2.594 1 95.81 82 SER B CA 1
ATOM 2164 C C . SER B 1 82 ? -10.359 18.984 3.223 1 95.81 82 SER B C 1
ATOM 2166 O O . SER B 1 82 ? -10.516 19.578 4.289 1 95.81 82 SER B O 1
ATOM 2168 N N . PHE B 1 83 ? -9.266 18.984 2.57 1 94.44 83 PHE B N 1
ATOM 2169 C CA . PHE B 1 83 ? -8.094 19.672 3.088 1 94.44 83 PHE B CA 1
ATOM 2170 C C . PHE B 1 83 ? -8.133 21.156 2.725 1 94.44 83 PHE B C 1
ATOM 2172 O O . PHE B 1 83 ? -7.527 21.984 3.406 1 94.44 83 PHE B O 1
ATOM 2179 N N . LYS B 1 84 ? -8.891 21.547 1.747 1 95.12 84 LYS B N 1
ATOM 2180 C CA . LYS B 1 84 ? -8.875 22.906 1.184 1 95.12 84 LYS B CA 1
ATOM 2181 C C . LYS B 1 84 ? -9.25 23.938 2.236 1 95.12 84 LYS B C 1
ATOM 2183 O O . LYS B 1 84 ? -8.562 24.953 2.393 1 95.12 84 LYS B O 1
ATOM 2188 N N . PRO B 1 85 ? -10.312 23.703 2.967 1 95.94 85 PRO B N 1
ATO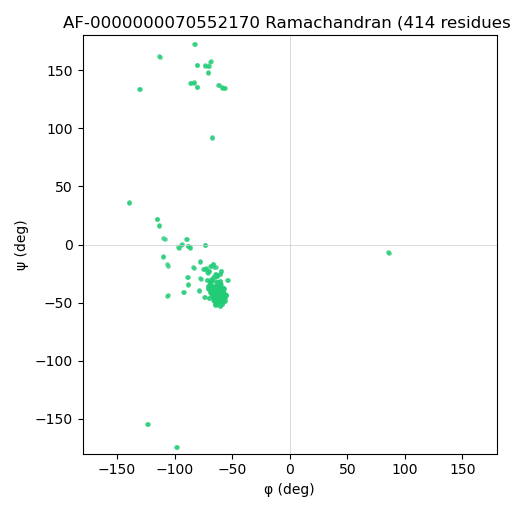M 2189 C CA . PRO B 1 85 ? -10.656 24.688 3.984 1 95.94 85 PRO B CA 1
ATOM 2190 C C . PRO B 1 85 ? -9.562 24.859 5.035 1 95.94 85 PRO B C 1
ATOM 2192 O O . PRO B 1 85 ? -9.328 25.984 5.516 1 95.94 85 PRO B O 1
ATOM 2195 N N . LEU B 1 86 ? -8.953 23.828 5.418 1 95.38 86 LEU B N 1
ATOM 2196 C CA . LEU B 1 86 ? -7.887 23.891 6.414 1 95.38 86 LEU B CA 1
ATOM 2197 C C . LEU B 1 86 ? -6.68 24.656 5.867 1 95.38 86 LEU B C 1
ATOM 2199 O O . LEU B 1 86 ? -6.102 25.484 6.559 1 95.38 86 LEU B O 1
ATOM 2203 N N . ALA B 1 87 ? -6.281 24.328 4.641 1 93.06 87 ALA B N 1
ATOM 2204 C CA . ALA B 1 87 ? -5.184 25.031 3.984 1 93.06 87 ALA B CA 1
ATOM 2205 C C . ALA B 1 87 ? -5.453 26.531 3.926 1 93.06 87 ALA B C 1
ATOM 2207 O O . ALA B 1 87 ? -4.555 27.344 4.18 1 93.06 87 ALA B O 1
ATOM 2208 N N . ALA B 1 88 ? -6.68 26.875 3.609 1 95 88 ALA B N 1
ATOM 2209 C CA . ALA B 1 88 ? -7.074 28.281 3.545 1 95 88 ALA B CA 1
ATOM 2210 C C . ALA B 1 88 ? -7.012 28.938 4.926 1 95 88 ALA B C 1
ATOM 2212 O O . ALA B 1 88 ? -6.629 30.109 5.051 1 95 88 ALA B O 1
ATOM 2213 N N . ALA B 1 89 ? -7.375 28.203 5.859 1 95.19 89 ALA B N 1
ATOM 2214 C CA . ALA B 1 89 ? -7.402 28.719 7.227 1 95.19 89 ALA B CA 1
ATOM 2215 C C . ALA B 1 89 ? -6 29.062 7.707 1 95.19 89 ALA B C 1
ATOM 2217 O O . ALA B 1 89 ? -5.816 30.031 8.461 1 95.19 89 ALA B O 1
ATOM 2218 N N . TYR B 1 90 ? -4.996 28.328 7.34 1 92.31 90 TYR B N 1
ATOM 2219 C CA . TYR B 1 90 ? -3.615 28.578 7.734 1 92.31 90 TYR B CA 1
ATOM 2220 C C . TYR B 1 90 ? -3.158 29.953 7.258 1 92.31 90 TYR B C 1
ATOM 2222 O O . TYR B 1 90 ? -2.262 30.562 7.852 1 92.31 90 TYR B O 1
ATOM 2230 N N . GLY B 1 91 ? -3.814 30.438 6.25 1 94 91 GLY B N 1
ATOM 2231 C CA . GLY B 1 91 ? -3.398 31.703 5.66 1 94 91 GLY B CA 1
ATOM 2232 C C . GLY B 1 91 ? -4.141 32.906 6.223 1 94 91 GLY B C 1
ATOM 2233 O O . GLY B 1 91 ? -3.883 34.031 5.828 1 94 91 GLY B O 1
ATOM 2234 N N . LEU B 1 92 ? -5.016 32.719 7.102 1 95.88 92 LEU B N 1
ATOM 2235 C CA . LEU B 1 92 ? -5.801 33.812 7.668 1 95.88 92 LEU B CA 1
ATOM 2236 C C . LEU B 1 92 ? -4.938 34.688 8.57 1 95.88 92 LEU B C 1
ATOM 2238 O O . LEU B 1 92 ? -4.031 34.188 9.242 1 95.88 92 LEU B O 1
ATOM 2242 N N . PRO B 1 93 ? -5.238 35.938 8.625 1 95.38 93 PRO B N 1
ATOM 2243 C CA . PRO B 1 93 ? -4.453 36.844 9.461 1 95.38 93 PRO B CA 1
ATOM 2244 C C . PRO B 1 93 ? -4.672 36.625 10.953 1 95.38 93 PRO B C 1
ATOM 2246 O O . PRO B 1 93 ? -5.703 36.062 11.352 1 95.38 93 PRO B O 1
ATOM 2249 N N . LYS B 1 94 ? -3.764 36.938 11.797 1 93.69 94 LYS B N 1
ATOM 2250 C CA . LYS B 1 94 ? -3.814 36.781 13.25 1 93.69 94 LYS B CA 1
ATOM 2251 C C . LYS B 1 94 ? -3.213 37.969 13.977 1 93.69 94 LYS B C 1
ATOM 2253 O O . LYS B 1 94 ? -2.559 37.812 15.008 1 93.69 94 LYS B O 1
ATOM 2258 N N . ASP B 1 95 ? -3.475 39.094 13.352 1 96.5 95 ASP B N 1
ATOM 2259 C CA . ASP B 1 95 ? -2.82 40.312 13.82 1 96.5 95 ASP B CA 1
ATOM 2260 C C . ASP B 1 95 ? -3.641 41 14.914 1 96.5 95 ASP B C 1
ATOM 2262 O O . ASP B 1 95 ? -3.104 41.781 15.719 1 96.5 95 ASP B O 1
ATOM 2266 N N . THR B 1 96 ? -4.926 40.969 14.898 1 96.94 96 THR B N 1
ATOM 2267 C CA . THR B 1 96 ? -5.809 41.594 15.891 1 96.94 96 THR B CA 1
ATOM 2268 C C . THR B 1 96 ? -6.566 40.5 16.672 1 96.94 96 THR B C 1
ATOM 2270 O O . THR B 1 96 ? -6.629 39.344 16.25 1 96.94 96 THR B O 1
ATOM 2273 N N . GLU B 1 97 ? -7.074 40.938 17.797 1 95.75 97 GLU B N 1
ATOM 2274 C CA . GLU B 1 97 ? -7.848 40 18.625 1 95.75 97 GLU B CA 1
ATOM 2275 C C . GLU B 1 97 ? -9.062 39.469 17.859 1 95.75 97 GLU B C 1
ATOM 2277 O O . GLU B 1 97 ? -9.43 38.312 17.984 1 95.75 97 GLU B O 1
ATOM 2282 N N . GLU B 1 98 ? -9.68 40.344 17.172 1 96.06 98 GLU B N 1
ATOM 2283 C CA . GLU B 1 98 ? -10.836 39.938 16.375 1 96.06 98 GLU B CA 1
ATOM 2284 C C . GLU B 1 98 ? -10.438 38.938 15.289 1 96.06 98 GLU B C 1
ATOM 2286 O O . GLU B 1 98 ? -11.148 37.969 15.055 1 96.06 98 GLU B O 1
ATOM 2291 N N . GLN B 1 99 ? -9.359 39.156 14.641 1 95.19 99 GLN B N 1
ATOM 2292 C CA . GLN B 1 99 ? -8.844 38.25 13.617 1 95.19 99 GLN B CA 1
ATOM 2293 C C . GLN B 1 99 ? -8.492 36.906 14.211 1 95.19 99 GLN B C 1
ATOM 2295 O O . GLN B 1 99 ? -8.773 35.844 13.602 1 95.19 99 GLN B O 1
ATOM 2300 N N . ILE B 1 100 ? -7.984 36.938 15.344 1 95.5 100 ILE B N 1
ATOM 2301 C CA . ILE B 1 100 ? -7.566 35.719 16.016 1 95.5 100 ILE B CA 1
ATOM 2302 C C . ILE B 1 100 ? -8.797 34.875 16.375 1 95.5 100 ILE B C 1
ATOM 2304 O O . ILE B 1 100 ? -8.82 33.688 16.141 1 95.5 100 ILE B O 1
ATOM 2308 N N . LYS B 1 101 ? -9.75 35.531 16.875 1 95.44 101 LYS B N 1
ATOM 2309 C CA . LYS B 1 101 ? -10.984 34.844 17.234 1 95.44 101 LYS B CA 1
ATOM 2310 C C . LYS B 1 101 ? -11.664 34.25 16 1 95.44 101 LYS B C 1
ATOM 2312 O O . LYS B 1 101 ? -12.148 33.125 16.047 1 95.44 101 LYS B O 1
ATOM 2317 N N . GLU B 1 102 ? -11.688 34.969 14.984 1 95.62 102 GLU B N 1
ATOM 2318 C CA . GLU B 1 102 ? -12.281 34.469 13.742 1 95.62 102 GLU B CA 1
ATOM 2319 C C . GLU B 1 102 ? -11.5 33.312 13.172 1 95.62 102 GLU B C 1
ATOM 2321 O O . GLU B 1 102 ? -12.086 32.312 12.719 1 95.62 102 GLU B O 1
ATOM 2326 N N . ARG B 1 103 ? -10.234 33.469 13.172 1 95.56 103 ARG B N 1
ATOM 2327 C CA . ARG B 1 103 ? -9.359 32.406 12.688 1 95.56 103 ARG B CA 1
ATOM 2328 C C . ARG B 1 103 ? -9.578 31.109 13.477 1 95.56 103 ARG B C 1
ATOM 2330 O O . ARG B 1 103 ? -9.633 30.016 12.898 1 95.56 103 ARG B O 1
ATOM 2337 N N . GLU B 1 104 ? -9.688 31.234 14.68 1 95.25 104 GLU B N 1
ATOM 2338 C CA . GLU B 1 104 ? -9.883 30.078 15.547 1 95.25 104 GLU B CA 1
ATOM 2339 C C . GLU B 1 104 ? -11.18 29.344 15.211 1 95.25 104 GLU B C 1
ATOM 2341 O O . GLU B 1 104 ? -11.219 28.125 15.18 1 95.25 104 GLU B O 1
ATOM 2346 N N . ALA B 1 105 ? -12.141 30.125 15.008 1 96.19 105 ALA B N 1
ATOM 2347 C CA . ALA B 1 105 ? -13.438 29.531 14.68 1 96.19 105 ALA B CA 1
ATOM 2348 C C . ALA B 1 105 ? -13.391 28.812 13.336 1 96.19 105 ALA B C 1
ATOM 2350 O O . ALA B 1 105 ? -13.945 27.734 13.188 1 96.19 105 ALA B O 1
ATOM 2351 N N . ILE B 1 106 ? -12.766 29.359 12.398 1 96.81 106 ILE B N 1
ATOM 2352 C CA . ILE B 1 106 ? -12.648 28.781 11.062 1 96.81 106 ILE B CA 1
ATOM 2353 C C . ILE B 1 106 ? -11.789 27.531 11.109 1 96.81 106 ILE B C 1
ATOM 2355 O O . ILE B 1 106 ? -12.125 26.516 10.508 1 96.81 106 ILE B O 1
ATOM 2359 N N . MET B 1 107 ? -10.758 27.641 11.891 1 96.31 107 MET B N 1
ATOM 2360 C CA . MET B 1 107 ? -9.859 26.5 12.055 1 96.31 107 MET B CA 1
ATOM 2361 C C . MET B 1 107 ? -10.594 25.312 12.68 1 96.31 107 MET B C 1
ATOM 2363 O O . MET B 1 107 ? -10.422 24.172 12.25 1 96.31 107 MET B O 1
ATOM 2367 N N . ALA B 1 108 ? -11.336 25.641 13.633 1 97.19 108 ALA B N 1
ATOM 2368 C CA . ALA B 1 108 ? -12.062 24.578 14.328 1 97.19 108 ALA B CA 1
ATOM 2369 C C . ALA B 1 108 ? -12.969 23.812 13.367 1 97.19 108 ALA B C 1
ATOM 2371 O O . ALA B 1 108 ? -12.984 22.578 13.375 1 97.19 108 ALA B O 1
ATOM 2372 N N . LYS B 1 109 ? -13.648 24.5 12.547 1 97.25 109 LYS B N 1
ATOM 2373 C CA . LYS B 1 109 ? -14.547 23.875 11.578 1 97.25 109 LYS B CA 1
ATOM 2374 C C . LYS B 1 109 ? -13.766 23.125 10.508 1 97.25 109 LYS B C 1
ATOM 2376 O O . LYS B 1 109 ? -14.164 22.031 10.102 1 97.25 109 LYS B O 1
ATOM 2381 N N . ALA B 1 110 ? -12.711 23.672 10.062 1 97.62 110 ALA B N 1
ATOM 2382 C CA . ALA B 1 110 ? -11.891 23.078 9.016 1 97.62 110 ALA B CA 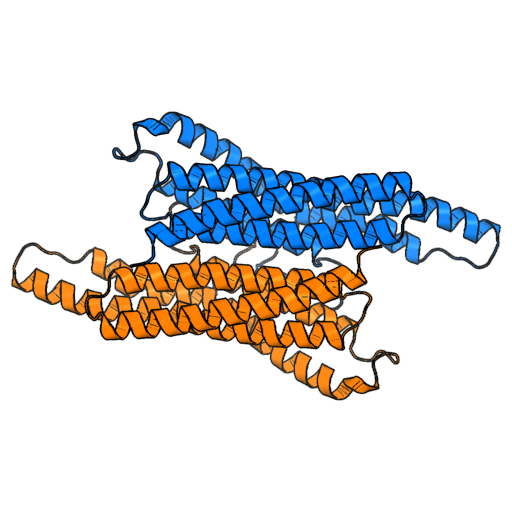1
ATOM 2383 C C . ALA B 1 110 ? -11.25 21.766 9.5 1 97.62 110 ALA B C 1
ATOM 2385 O O . ALA B 1 110 ? -11.133 20.812 8.734 1 97.62 110 ALA B O 1
ATOM 2386 N N . LEU B 1 111 ? -10.891 21.766 10.758 1 97.69 111 LEU B N 1
ATOM 2387 C CA . LEU B 1 111 ? -10.25 20.594 11.32 1 97.69 111 LEU B CA 1
ATOM 2388 C C . LEU B 1 111 ? -11.242 19.438 11.438 1 97.69 111 LEU B C 1
ATOM 2390 O O . LEU B 1 111 ? -10.867 18.266 11.242 1 97.69 111 LEU B O 1
ATOM 2394 N N . VAL B 1 112 ? -12.445 19.766 11.734 1 97.75 112 VAL B N 1
ATOM 2395 C CA . VAL B 1 112 ? -13.469 18.734 11.789 1 97.75 112 VAL B CA 1
ATOM 2396 C C . VAL B 1 112 ? -13.648 18.109 10.406 1 97.75 112 VAL B C 1
ATOM 2398 O O . VAL B 1 112 ? -13.625 16.891 10.258 1 97.75 112 VAL B O 1
ATOM 2401 N N . THR B 1 113 ? -13.789 18.938 9.43 1 97 113 THR B N 1
ATOM 2402 C CA . THR B 1 113 ? -13.961 18.484 8.055 1 97 113 THR B CA 1
ATOM 2403 C C . THR B 1 113 ? -12.75 17.672 7.602 1 97 113 THR B C 1
ATOM 2405 O O . THR B 1 113 ? -12.906 16.609 7.004 1 97 113 THR B O 1
ATOM 2408 N N . ALA B 1 114 ? -11.578 18.109 7.949 1 96.94 114 ALA B N 1
ATOM 2409 C CA . ALA B 1 114 ? -10.328 17.469 7.543 1 96.94 114 ALA B CA 1
ATOM 2410 C C . ALA B 1 114 ? -10.148 16.125 8.25 1 96.94 114 ALA B C 1
ATOM 2412 O O . ALA B 1 114 ? -9.422 15.258 7.758 1 96.94 114 ALA B O 1
ATOM 2413 N N . SER B 1 115 ? -10.773 15.938 9.359 1 97.69 115 SER B N 1
ATOM 2414 C CA . SER B 1 115 ? -10.672 14.688 10.109 1 97.69 115 SER B CA 1
ATOM 2415 C C . SER B 1 115 ? -11.727 13.68 9.656 1 97.69 115 SER B C 1
ATOM 2417 O O . SER B 1 115 ? -11.508 12.469 9.734 1 97.69 115 SER B O 1
ATOM 2419 N N . GLU B 1 116 ? -12.82 14.156 9.18 1 97.56 116 GLU B N 1
ATOM 2420 C CA . GLU B 1 116 ? -13.93 13.289 8.789 1 97.56 116 GLU B CA 1
ATOM 2421 C C . GLU B 1 116 ? -13.594 12.508 7.523 1 97.56 116 GLU B C 1
ATOM 2423 O O . GLU B 1 116 ? -13.992 11.352 7.379 1 97.56 116 GLU B O 1
ATOM 2428 N N . ALA B 1 117 ? -12.875 13.125 6.645 1 96.94 117 ALA B N 1
ATOM 2429 C CA . ALA B 1 117 ? -12.547 12.484 5.375 1 96.94 117 ALA B CA 1
ATOM 2430 C C . ALA B 1 117 ? -11.695 11.234 5.602 1 96.94 117 ALA B C 1
ATOM 2432 O O . ALA B 1 117 ? -12.047 10.148 5.145 1 96.94 117 ALA B O 1
ATOM 2433 N N . PRO B 1 118 ? -10.609 11.344 6.371 1 98.44 118 PRO B N 1
ATOM 2434 C CA . PRO B 1 118 ? -9.836 10.125 6.609 1 98.44 118 PRO B CA 1
ATOM 2435 C C . PRO B 1 118 ? -10.586 9.109 7.461 1 98.44 118 PRO B C 1
ATOM 2437 O O . PRO B 1 118 ? -10.398 7.898 7.301 1 98.44 118 PRO B O 1
ATOM 2440 N N . LEU B 1 119 ? -11.445 9.523 8.352 1 98.69 119 LEU B N 1
ATOM 2441 C CA . LEU B 1 119 ? -12.25 8.586 9.125 1 98.69 119 LEU B CA 1
ATOM 2442 C C . LEU B 1 119 ? -13.188 7.797 8.219 1 98.69 119 LEU B C 1
ATOM 2444 O O . LEU B 1 119 ? -13.32 6.578 8.359 1 98.69 119 LEU B O 1
ATOM 2448 N N . SER B 1 120 ? -13.828 8.477 7.363 1 98.69 120 SER B N 1
ATOM 2449 C CA . SER B 1 120 ? -14.719 7.828 6.402 1 98.69 120 SER B CA 1
ATOM 2450 C C . SER B 1 120 ? -13.945 6.867 5.504 1 98.69 120 SER B C 1
ATOM 2452 O O . SER B 1 120 ? -14.438 5.781 5.184 1 98.69 120 SER B O 1
ATOM 2454 N N . MET B 1 121 ? -12.82 7.25 5.086 1 98.75 121 MET B N 1
ATOM 2455 C CA . MET B 1 121 ? -11.961 6.379 4.289 1 98.75 121 MET B CA 1
ATOM 2456 C C . MET B 1 121 ? -11.609 5.105 5.051 1 98.75 121 MET B C 1
ATOM 2458 O O . MET B 1 121 ? -11.641 4.012 4.484 1 98.75 121 MET B O 1
ATOM 2462 N N . MET B 1 122 ? -11.289 5.277 6.316 1 98.94 122 MET B N 1
ATOM 2463 C CA . MET B 1 122 ? -10.953 4.125 7.145 1 98.94 122 MET B CA 1
ATOM 2464 C C . MET B 1 122 ? -12.125 3.145 7.207 1 98.94 122 MET B C 1
ATOM 2466 O O . MET B 1 122 ? -11.922 1.93 7.18 1 98.94 122 MET B O 1
ATOM 2470 N N . GLU B 1 123 ? -13.297 3.652 7.258 1 98.94 123 GLU B N 1
ATOM 2471 C CA . GLU B 1 123 ? -14.477 2.791 7.262 1 98.94 123 GLU B CA 1
ATOM 2472 C C . GLU B 1 123 ? -14.578 1.995 5.965 1 98.94 123 GLU B C 1
ATOM 2474 O O . GLU B 1 123 ? -14.883 0.801 5.984 1 98.94 123 GLU B O 1
ATOM 2479 N N . LEU B 1 124 ? -14.375 2.66 4.867 1 98.94 124 LEU B N 1
ATOM 2480 C CA . LEU B 1 124 ? -14.414 1.994 3.572 1 98.94 124 LEU B CA 1
ATOM 2481 C C . LEU B 1 124 ? -13.305 0.949 3.467 1 98.94 124 LEU B C 1
ATOM 2483 O O . LEU B 1 124 ? -13.523 -0.135 2.916 1 98.94 124 LEU B O 1
ATOM 2487 N N . ILE B 1 125 ? -12.148 1.266 3.965 1 98.94 125 ILE B N 1
ATOM 2488 C CA . ILE B 1 125 ? -11.023 0.335 3.938 1 98.94 125 ILE B CA 1
ATOM 2489 C C . ILE B 1 125 ? -11.367 -0.911 4.75 1 98.94 125 ILE B C 1
ATOM 2491 O O . ILE B 1 125 ? -11.094 -2.035 4.32 1 98.94 125 ILE B O 1
ATOM 2495 N N . LEU B 1 126 ? -11.93 -0.667 5.875 1 98.94 126 LEU B N 1
ATOM 2496 C CA . LEU B 1 126 ? -12.305 -1.796 6.719 1 98.94 126 LEU B CA 1
ATOM 2497 C C . LEU B 1 126 ? -13.305 -2.703 6 1 98.94 126 LEU B C 1
ATOM 2499 O O . LEU B 1 126 ? -13.195 -3.93 6.078 1 98.94 126 LEU B O 1
ATOM 2503 N N . GLU B 1 127 ? -14.234 -2.113 5.359 1 98.94 127 GLU B N 1
ATOM 2504 C CA . GLU B 1 127 ? -15.18 -2.891 4.562 1 98.94 127 GLU B CA 1
ATOM 2505 C C . GLU B 1 127 ? -14.461 -3.711 3.496 1 98.94 127 GLU B C 1
ATOM 2507 O O . GLU B 1 127 ? -14.773 -4.887 3.295 1 98.94 127 GLU B O 1
ATOM 2512 N N . ALA B 1 128 ? -13.539 -3.104 2.816 1 98.94 128 ALA B N 1
ATOM 2513 C CA . ALA B 1 128 ? -12.758 -3.797 1.795 1 98.94 128 ALA B CA 1
ATOM 2514 C C . ALA B 1 128 ? -11.992 -4.973 2.395 1 98.94 128 ALA B C 1
ATOM 2516 O O . ALA B 1 128 ? -11.945 -6.055 1.809 1 98.94 128 ALA B O 1
ATOM 2517 N N . MET B 1 129 ? -11.445 -4.738 3.553 1 98.94 129 MET B N 1
ATOM 2518 C CA . MET B 1 129 ? -10.656 -5.785 4.203 1 98.94 129 MET B CA 1
ATOM 2519 C C . MET B 1 129 ? -11.539 -6.969 4.582 1 98.94 129 MET B C 1
ATOM 2521 O O . MET B 1 129 ? -11.133 -8.125 4.426 1 98.94 129 MET B O 1
ATOM 2525 N N . LYS B 1 130 ? -12.695 -6.703 5.055 1 98.94 130 LYS B N 1
ATOM 2526 C CA . LYS B 1 130 ? -13.625 -7.777 5.383 1 98.94 130 LYS B CA 1
ATOM 2527 C C . LYS B 1 130 ? -14 -8.578 4.137 1 98.94 130 LYS B C 1
ATOM 2529 O O . LYS B 1 130 ? -14.086 -9.805 4.184 1 98.94 130 LYS B O 1
ATOM 2534 N N . LEU B 1 131 ? -14.219 -7.91 3.039 1 98.88 131 LEU B N 1
ATOM 2535 C CA . LEU B 1 131 ? -14.539 -8.586 1.788 1 98.88 131 LEU B CA 1
ATOM 2536 C C . LEU B 1 131 ? -13.375 -9.445 1.323 1 98.88 131 LEU B C 1
ATOM 2538 O O . LEU B 1 131 ? -13.562 -10.602 0.928 1 98.88 131 LEU B O 1
ATOM 2542 N N . ILE B 1 132 ? -12.203 -8.906 1.342 1 98.94 132 ILE B N 1
ATOM 2543 C CA . ILE B 1 132 ? -11.016 -9.641 0.896 1 98.94 132 ILE B CA 1
ATOM 2544 C C . ILE B 1 132 ? -10.805 -10.859 1.781 1 98.94 132 ILE B C 1
ATOM 2546 O O . ILE B 1 132 ? -10.391 -11.922 1.3 1 98.94 132 ILE B O 1
ATOM 2550 N N . ASN B 1 133 ? -11.047 -10.672 3.064 1 98.94 133 ASN B N 1
ATOM 2551 C CA . ASN B 1 133 ? -10.977 -11.812 3.971 1 98.94 133 ASN B CA 1
ATOM 2552 C C . ASN B 1 133 ? -11.906 -12.938 3.527 1 98.94 133 ASN B C 1
ATOM 2554 O O . ASN B 1 133 ? -11.492 -14.094 3.434 1 98.94 133 ASN B O 1
ATOM 2558 N N . ARG B 1 134 ? -13.109 -12.633 3.232 1 98.88 134 ARG B N 1
ATOM 2559 C CA . ARG B 1 134 ? -14.07 -13.633 2.77 1 98.88 134 ARG B CA 1
ATOM 2560 C C . ARG B 1 134 ? -13.641 -14.219 1.432 1 98.88 134 ARG B C 1
ATOM 2562 O O . ARG B 1 134 ? -13.703 -15.438 1.235 1 98.88 134 ARG B O 1
ATOM 2569 N N . ILE B 1 135 ? -13.203 -13.406 0.548 1 98.81 135 ILE B N 1
ATOM 2570 C CA . ILE B 1 135 ? -12.734 -13.82 -0.772 1 98.81 135 ILE B CA 1
ATOM 2571 C C . ILE B 1 135 ? -11.602 -14.836 -0.627 1 98.81 135 ILE B C 1
ATOM 2573 O O . ILE B 1 135 ? -11.531 -15.812 -1.378 1 98.81 135 ILE B O 1
ATOM 2577 N N . SER B 1 136 ? -10.734 -14.656 0.361 1 98.69 136 SER B N 1
ATOM 2578 C CA . SER B 1 136 ? -9.602 -15.547 0.572 1 98.69 136 SER B CA 1
ATOM 2579 C C . SER B 1 136 ? -10.07 -16.938 0.99 1 98.69 136 SER B C 1
ATOM 2581 O O . SER B 1 136 ? -9.312 -17.906 0.894 1 98.69 136 SER B O 1
ATOM 2583 N N . VAL B 1 137 ? -11.289 -17.047 1.411 1 98.56 137 VAL B N 1
ATOM 2584 C CA . VAL B 1 137 ? -11.836 -18.312 1.866 1 98.56 137 VAL B CA 1
ATOM 2585 C C . VAL B 1 137 ? -12.523 -19.031 0.704 1 98.56 137 VAL B C 1
ATOM 2587 O O . VAL B 1 137 ? -12.312 -20.219 0.486 1 98.56 137 VAL B O 1
ATOM 2590 N N . ILE B 1 138 ? -13.242 -18.328 -0.135 1 98.38 138 ILE B N 1
ATOM 2591 C CA . ILE B 1 138 ? -14.133 -19 -1.074 1 98.38 138 ILE B CA 1
ATOM 2592 C C . ILE B 1 138 ? -13.594 -18.859 -2.494 1 98.38 138 ILE B C 1
ATOM 2594 O O . ILE B 1 138 ? -14.133 -19.453 -3.434 1 98.38 138 ILE B O 1
ATOM 2598 N N . GLY B 1 139 ? -12.586 -18 -2.664 1 97.94 139 GLY B N 1
ATOM 2599 C CA . GLY B 1 139 ? -12.102 -17.688 -4 1 97.94 139 GLY B CA 1
ATOM 2600 C C . GLY B 1 139 ? -11.125 -18.719 -4.531 1 97.94 139 GLY B C 1
ATOM 2601 O O . GLY B 1 139 ? -10.695 -19.609 -3.793 1 97.94 139 GLY B O 1
ATOM 2602 N N . SER B 1 140 ? -10.789 -18.562 -5.762 1 96.88 140 SER B N 1
ATOM 2603 C CA . SER B 1 140 ? -9.898 -19.484 -6.465 1 96.88 140 SER B CA 1
ATOM 2604 C C . SER B 1 140 ? -8.555 -19.609 -5.754 1 96.88 140 SER B C 1
ATOM 2606 O O . SER B 1 140 ? -7.918 -18.594 -5.441 1 96.88 140 SER B O 1
ATOM 2608 N N . ARG B 1 141 ? -8.07 -20.797 -5.598 1 95.19 141 ARG B N 1
ATOM 2609 C CA . ARG B 1 141 ? -6.805 -21.062 -4.918 1 95.19 141 ARG B CA 1
ATOM 2610 C C . ARG B 1 141 ? -5.621 -20.609 -5.766 1 95.19 141 ARG B C 1
ATOM 2612 O O . ARG B 1 141 ? -4.582 -20.219 -5.227 1 95.19 141 ARG B O 1
ATOM 2619 N N . ILE B 1 142 ? -5.832 -20.531 -7.02 1 91.56 142 ILE B N 1
ATOM 2620 C CA . ILE B 1 142 ? -4.73 -20.203 -7.918 1 91.56 142 ILE B CA 1
ATOM 2621 C C . ILE B 1 142 ? -4.406 -18.719 -7.809 1 91.56 142 ILE B C 1
ATOM 2623 O O . ILE B 1 142 ? -3.303 -18.281 -8.156 1 91.56 142 ILE B O 1
ATOM 2627 N N . ALA B 1 143 ? -5.348 -17.922 -7.328 1 94.5 143 ALA B N 1
ATOM 2628 C CA . ALA B 1 143 ? -5.152 -16.469 -7.215 1 94.5 143 ALA B CA 1
ATOM 2629 C C . ALA B 1 143 ? -5.121 -16.031 -5.754 1 94.5 143 ALA B C 1
ATOM 2631 O O . ALA B 1 143 ? -5.301 -14.852 -5.449 1 94.5 143 ALA B O 1
ATOM 2632 N N . ILE B 1 144 ? -4.938 -16.922 -4.844 1 96.56 144 ILE B N 1
ATOM 2633 C CA . ILE B 1 144 ? -5.066 -16.656 -3.416 1 96.56 144 ILE B CA 1
ATOM 2634 C C . ILE B 1 144 ? -3.992 -15.656 -2.984 1 96.56 144 ILE B C 1
ATOM 2636 O O . ILE B 1 144 ? -4.207 -14.859 -2.07 1 96.56 144 ILE B O 1
ATOM 2640 N N . SER B 1 145 ? -2.812 -15.695 -3.639 1 97.44 145 SER B N 1
ATOM 2641 C CA . SER B 1 145 ? -1.742 -14.758 -3.303 1 97.44 145 SER B CA 1
ATOM 2642 C C . SER B 1 145 ? -2.176 -13.312 -3.525 1 97.44 145 SER B C 1
ATOM 2644 O O . SER B 1 145 ? -1.762 -12.414 -2.791 1 97.44 145 SER B O 1
ATOM 2646 N N . ASP B 1 146 ? -3.049 -13.117 -4.512 1 98.44 146 ASP B N 1
ATOM 2647 C CA . ASP B 1 146 ? -3.523 -11.773 -4.797 1 98.44 146 ASP B CA 1
ATOM 2648 C C . ASP B 1 146 ? -4.426 -11.258 -3.676 1 98.44 146 ASP B C 1
ATOM 2650 O O . ASP B 1 146 ? -4.441 -10.062 -3.381 1 98.44 146 ASP B O 1
ATOM 2654 N N . ALA B 1 147 ? -5.223 -12.141 -3.037 1 98.69 147 ALA B N 1
ATOM 2655 C CA . ALA B 1 147 ? -5.957 -11.75 -1.837 1 98.69 147 ALA B CA 1
ATOM 2656 C C . ALA B 1 147 ? -5.004 -11.336 -0.719 1 98.69 147 ALA B C 1
ATOM 2658 O O . ALA B 1 147 ? -5.262 -10.367 0.003 1 98.69 147 ALA B O 1
ATOM 2659 N N . GLY B 1 148 ? -3.902 -12.062 -0.611 1 98.81 148 GLY B N 1
ATOM 2660 C CA . GLY B 1 148 ? -2.889 -11.727 0.377 1 98.81 148 GLY B CA 1
ATOM 2661 C C . GLY B 1 148 ? -2.248 -10.375 0.144 1 98.81 148 GLY B C 1
ATOM 2662 O O . GLY B 1 148 ? -2.098 -9.586 1.078 1 98.81 148 GLY B O 1
ATOM 2663 N N . VAL B 1 149 ? -1.896 -10.094 -1.103 1 98.88 149 VAL B N 1
ATOM 2664 C CA . VAL B 1 149 ? -1.336 -8.797 -1.44 1 98.88 149 VAL B CA 1
ATOM 2665 C C . VAL B 1 149 ? -2.365 -7.699 -1.16 1 98.88 149 VAL B C 1
ATOM 2667 O O . VAL B 1 149 ? -2.047 -6.688 -0.535 1 98.88 149 VAL B O 1
ATOM 2670 N N . GLY B 1 150 ? -3.6 -7.945 -1.574 1 98.94 150 GLY B N 1
ATOM 2671 C CA . GLY B 1 150 ? -4.66 -6.961 -1.4 1 98.94 150 GLY B CA 1
ATOM 2672 C C . GLY B 1 150 ? -4.902 -6.598 0.051 1 98.94 150 GLY B C 1
ATOM 2673 O O . GLY B 1 150 ? -5.047 -5.418 0.383 1 98.94 150 GLY B O 1
ATOM 2674 N N . ILE B 1 151 ? -4.914 -7.594 0.933 1 98.94 151 ILE B N 1
ATOM 2675 C CA . ILE B 1 151 ? -5.234 -7.355 2.336 1 98.94 151 ILE B CA 1
ATOM 2676 C C . ILE B 1 151 ? -4.133 -6.52 2.98 1 98.94 151 ILE B C 1
ATOM 2678 O O . ILE B 1 151 ? -4.406 -5.66 3.822 1 98.94 151 ILE B O 1
ATOM 2682 N N . THR B 1 152 ? -2.869 -6.762 2.598 1 98.94 152 THR B N 1
ATOM 2683 C CA . THR B 1 152 ? -1.763 -6.012 3.186 1 98.94 152 THR B CA 1
ATOM 2684 C C . THR B 1 152 ? -1.778 -4.562 2.713 1 98.94 152 THR B C 1
ATOM 2686 O O . THR B 1 152 ? -1.468 -3.648 3.48 1 98.94 152 THR B O 1
ATOM 2689 N N . MET B 1 153 ? -2.15 -4.336 1.466 1 98.94 153 MET B N 1
ATOM 2690 C CA . MET B 1 153 ? -2.227 -2.975 0.94 1 98.94 153 MET B CA 1
ATOM 2691 C C . MET B 1 153 ? -3.338 -2.188 1.625 1 98.94 153 MET B C 1
ATOM 2693 O O . MET B 1 153 ? -3.166 -1.01 1.946 1 98.94 153 MET B O 1
ATOM 2697 N N . CYS B 1 154 ? -4.438 -2.859 1.878 1 98.94 154 CYS B N 1
ATOM 2698 C CA . CYS B 1 154 ? -5.523 -2.205 2.602 1 98.94 154 CYS B CA 1
ATOM 2699 C C . CYS B 1 154 ? -5.109 -1.885 4.031 1 98.94 154 CYS B C 1
ATOM 2701 O O . CYS B 1 154 ? -5.434 -0.815 4.551 1 98.94 154 CYS B O 1
ATOM 2703 N N . GLU B 1 155 ? -4.41 -2.787 4.645 1 98.94 155 GLU B N 1
ATOM 2704 C CA . GLU B 1 155 ? -3.951 -2.525 6.004 1 98.94 155 GLU B CA 1
ATOM 2705 C C . GLU B 1 155 ? -2.98 -1.351 6.043 1 98.94 155 GLU B C 1
ATOM 2707 O O . GLU B 1 155 ? -2.988 -0.562 6.992 1 98.94 155 GLU B O 1
ATOM 2712 N N . ALA B 1 156 ? -2.088 -1.291 5.074 1 98.94 156 ALA B N 1
ATOM 2713 C CA . ALA B 1 156 ? -1.174 -0.155 4.984 1 98.94 156 ALA B CA 1
ATOM 2714 C C . ALA B 1 156 ? -1.94 1.154 4.828 1 98.94 156 ALA B C 1
ATOM 2716 O O . ALA B 1 156 ? -1.627 2.146 5.488 1 98.94 156 ALA B O 1
ATOM 2717 N N . ALA B 1 157 ? -2.949 1.126 3.961 1 98.94 157 ALA B N 1
ATOM 2718 C CA . ALA B 1 157 ? -3.785 2.309 3.768 1 98.94 157 ALA B CA 1
ATOM 2719 C C . ALA B 1 157 ? -4.516 2.68 5.055 1 98.94 157 ALA B C 1
ATOM 2721 O O . ALA B 1 157 ? -4.672 3.861 5.367 1 98.94 157 ALA B O 1
ATOM 2722 N N . MET B 1 158 ? -4.973 1.706 5.82 1 98.94 158 MET B N 1
ATOM 2723 C CA . MET B 1 158 ? -5.629 1.915 7.105 1 98.94 158 MET B CA 1
ATOM 2724 C C . MET B 1 158 ? -4.703 2.648 8.07 1 98.94 158 MET B C 1
ATOM 2726 O O . MET B 1 158 ? -5.086 3.664 8.656 1 98.94 158 MET B O 1
ATOM 2730 N N . LYS B 1 159 ? -3.512 2.133 8.211 1 98.88 159 LYS B N 1
ATOM 2731 C CA . LYS B 1 159 ? -2.523 2.777 9.07 1 98.88 159 LYS B CA 1
ATOM 2732 C C . LYS B 1 159 ? -2.244 4.207 8.617 1 98.88 159 LYS B C 1
ATOM 2734 O O . LYS B 1 159 ? -2.232 5.133 9.43 1 98.88 159 LYS B O 1
ATOM 2739 N N . GLY B 1 160 ? -2.072 4.332 7.312 1 98.81 160 GLY B N 1
ATOM 2740 C CA . GLY B 1 160 ? -1.809 5.652 6.762 1 98.81 160 GLY B CA 1
ATOM 2741 C C . GLY B 1 160 ? -2.936 6.637 7.004 1 98.81 160 GLY B C 1
ATOM 2742 O O . GLY B 1 160 ? -2.697 7.77 7.426 1 98.81 160 GLY B O 1
ATOM 2743 N N . ALA B 1 161 ? -4.137 6.207 6.742 1 98.75 161 ALA B N 1
ATOM 2744 C CA . ALA B 1 161 ? -5.305 7.062 6.934 1 98.75 161 ALA B CA 1
ATOM 2745 C C . ALA B 1 161 ? -5.441 7.484 8.398 1 98.75 161 ALA B C 1
ATOM 2747 O O . ALA B 1 161 ? -5.836 8.617 8.688 1 98.75 161 ALA B O 1
ATOM 2748 N N . SER B 1 162 ? -5.117 6.645 9.305 1 98.75 162 SER B N 1
ATOM 2749 C CA . SER B 1 162 ? -5.211 6.961 10.727 1 98.75 162 SER B CA 1
ATOM 2750 C C . SER B 1 162 ? -4.281 8.109 11.094 1 98.75 162 SER B C 1
ATOM 2752 O O . SER B 1 162 ? -4.621 8.945 11.945 1 98.75 162 SER B O 1
ATOM 2754 N N . LEU B 1 163 ? -3.098 8.141 10.492 1 98.44 163 LEU B N 1
ATOM 2755 C CA . LEU B 1 163 ? -2.168 9.227 10.766 1 98.44 163 LEU B CA 1
ATOM 2756 C C . LEU B 1 163 ? -2.797 10.578 10.43 1 98.44 163 LEU B C 1
ATOM 2758 O O . LEU B 1 163 ? -2.586 11.562 11.148 1 98.44 163 LEU B O 1
ATOM 2762 N N . ASN B 1 164 ? -3.574 10.57 9.336 1 96.38 164 ASN B N 1
ATOM 2763 C CA . ASN B 1 164 ? -4.238 11.797 8.922 1 96.38 164 ASN B CA 1
ATOM 2764 C C . ASN B 1 164 ? -5.336 12.203 9.906 1 96.38 164 ASN B C 1
ATOM 2766 O O . ASN B 1 164 ? -5.598 13.391 10.094 1 96.38 164 ASN B O 1
ATOM 2770 N N . VAL B 1 165 ? -5.977 11.234 10.531 1 98.12 165 VAL B N 1
ATOM 2771 C CA . VAL B 1 165 ? -6.938 11.547 11.586 1 98.12 165 VAL B CA 1
ATOM 2772 C C . VAL B 1 165 ? -6.211 12.172 12.773 1 98.12 165 VAL B C 1
ATOM 2774 O O . VAL B 1 165 ? -6.598 13.242 13.25 1 98.12 165 VAL B O 1
ATOM 2777 N N . PHE B 1 166 ? -5.125 11.57 13.156 1 98.31 166 PHE B N 1
ATOM 2778 C CA . PHE B 1 166 ? -4.449 11.953 14.391 1 98.31 166 PHE B CA 1
ATOM 2779 C C . PHE B 1 166 ? -3.779 13.312 14.242 1 98.31 166 PHE B C 1
ATOM 2781 O O . PHE B 1 166 ? -3.787 14.125 15.172 1 98.31 166 PHE B O 1
ATOM 2788 N N . ILE B 1 167 ? -3.217 13.617 13.125 1 96.06 167 ILE B N 1
ATOM 2789 C CA . ILE B 1 167 ? -2.553 14.906 12.914 1 96.06 167 ILE B CA 1
ATOM 2790 C C . ILE B 1 167 ? -3.57 16.031 13.039 1 96.06 167 ILE B C 1
ATOM 2792 O O . ILE B 1 167 ? -3.256 17.109 13.562 1 96.06 167 ILE B O 1
ATOM 2796 N N . ASN B 1 168 ? -4.746 15.781 12.508 1 96.06 168 ASN B N 1
ATOM 2797 C CA . ASN B 1 168 ? -5.789 16.797 12.555 1 96.06 168 ASN B CA 1
ATOM 2798 C C . ASN B 1 168 ? -6.387 16.938 13.953 1 96.06 168 ASN B C 1
ATOM 2800 O O . ASN B 1 168 ? -6.582 18.047 14.453 1 96.06 168 ASN B O 1
ATOM 2804 N N . THR B 1 169 ? -6.684 15.805 14.586 1 97.69 169 THR B N 1
ATOM 2805 C CA . THR B 1 169 ? -7.332 15.836 15.891 1 97.69 169 THR B CA 1
ATOM 2806 C C . THR B 1 169 ? -6.402 16.438 16.938 1 97.69 169 THR B C 1
ATOM 2808 O O . THR B 1 169 ? -6.863 17.031 17.922 1 97.69 169 THR B O 1
ATOM 2811 N N . LYS B 1 170 ? -5.121 16.281 16.703 1 96.75 170 LYS B N 1
ATOM 2812 C CA . LYS B 1 170 ? -4.133 16.875 17.594 1 96.75 170 LYS B CA 1
ATOM 2813 C C . LYS B 1 170 ? -4.273 18.406 17.641 1 96.75 170 LYS B C 1
ATOM 2815 O O . LYS B 1 170 ? -3.992 19.031 18.672 1 96.75 170 LYS B O 1
ATOM 2820 N N . LEU B 1 171 ? -4.809 19 16.594 1 95.19 171 LEU B N 1
ATOM 2821 C CA . LEU B 1 171 ? -4.902 20.453 16.469 1 95.19 171 LEU B CA 1
ATOM 2822 C C . LEU B 1 171 ? -6.273 20.953 16.922 1 95.19 171 LEU B C 1
ATOM 2824 O O . LEU B 1 171 ? -6.508 22.156 17 1 95.19 171 LEU B O 1
ATOM 2828 N N . MET B 1 172 ? -7.113 20.047 17.266 1 96.38 172 MET B N 1
ATOM 2829 C CA . MET B 1 172 ? -8.477 20.422 17.625 1 96.38 172 MET B CA 1
ATOM 2830 C C . MET B 1 172 ? -8.539 20.938 19.062 1 96.38 172 MET B C 1
ATOM 2832 O O . MET B 1 172 ? -7.992 20.312 19.969 1 96.38 172 MET B O 1
ATOM 2836 N N . LYS B 1 173 ? -9.227 21.984 19.234 1 95.31 173 LYS B N 1
ATOM 2837 C CA . LYS B 1 173 ? -9.453 22.516 20.578 1 95.31 173 LYS B CA 1
ATOM 2838 C C . LYS B 1 173 ? -10.539 21.75 21.312 1 95.31 173 LYS B C 1
ATOM 2840 O O . LYS B 1 173 ? -10.477 21.578 22.531 1 95.31 173 LYS B O 1
ATOM 2845 N N . ASP B 1 174 ? -11.578 21.375 20.625 1 96.38 174 ASP B N 1
ATOM 2846 C CA . ASP B 1 174 ? -12.609 20.516 21.203 1 96.38 174 ASP B CA 1
ATOM 2847 C C . ASP B 1 174 ? -12.055 19.109 21.469 1 96.38 174 ASP B C 1
ATOM 2849 O O . ASP B 1 174 ? -12.188 18.219 20.625 1 96.38 174 ASP B O 1
ATOM 2853 N N . ARG B 1 175 ? -11.57 18.906 22.656 1 96.81 175 ARG B N 1
ATOM 2854 C CA . ARG B 1 175 ? -10.859 17.672 22.984 1 96.81 175 ARG B CA 1
ATOM 2855 C C . ARG B 1 175 ? -11.828 16.5 23.078 1 96.81 175 ARG B C 1
ATOM 2857 O O . ARG B 1 175 ? -11.453 15.352 22.797 1 96.81 175 ARG B O 1
ATOM 2864 N N . GLU B 1 176 ? -13.008 16.75 23.469 1 98 176 GLU B N 1
ATOM 2865 C CA . GLU B 1 176 ? -13.984 15.672 23.531 1 98 176 GLU B CA 1
ATOM 2866 C C . GLU B 1 176 ? -14.266 15.086 22.156 1 98 176 GLU B C 1
ATOM 2868 O O . GLU B 1 176 ? -14.234 13.867 21.969 1 98 176 GLU B O 1
ATOM 2873 N N . LEU B 1 177 ? -14.531 15.945 21.234 1 97.81 177 LEU B N 1
ATOM 2874 C CA . LEU B 1 177 ? -14.766 15.5 19.859 1 97.81 177 LEU B CA 1
ATOM 2875 C C . LEU B 1 177 ? -13.523 14.82 19.297 1 97.81 177 LEU B C 1
ATOM 2877 O O . LEU B 1 177 ? -13.625 13.781 18.641 1 97.81 177 LEU B O 1
ATOM 2881 N N . ALA B 1 178 ? -12.352 15.398 19.547 1 98.06 178 ALA B N 1
ATOM 2882 C CA . ALA B 1 178 ? -11.094 14.828 19.078 1 98.06 178 ALA B CA 1
ATOM 2883 C C . ALA B 1 178 ? -10.906 13.406 19.609 1 98.06 178 ALA B C 1
ATOM 2885 O O . ALA B 1 178 ? -10.539 12.5 18.859 1 98.06 178 ALA B O 1
ATOM 2886 N N . GLU B 1 179 ? -11.18 13.188 20.859 1 98 179 GLU B N 1
ATOM 2887 C CA . GLU B 1 179 ? -10.977 11.883 21.484 1 98 179 GLU B CA 1
ATOM 2888 C C . GLU B 1 179 ? -11.969 10.852 20.953 1 98 179 GLU B C 1
ATOM 2890 O O . GLU B 1 179 ? -11.641 9.672 20.828 1 98 179 GLU B O 1
ATOM 2895 N N . ASP B 1 180 ? -13.148 11.336 20.688 1 98.38 180 ASP B N 1
ATOM 2896 C CA . ASP B 1 180 ? -14.125 10.438 20.078 1 98.38 180 ASP B CA 1
ATOM 2897 C C . ASP B 1 180 ? -13.641 9.953 18.719 1 98.38 180 ASP B C 1
ATOM 2899 O O . ASP B 1 180 ? -13.75 8.766 18.406 1 98.38 180 ASP B O 1
ATOM 2903 N N . MET B 1 181 ? -13.133 10.82 17.922 1 98.38 181 MET B N 1
ATOM 2904 C CA . MET B 1 181 ? -12.617 10.469 16.609 1 98.38 181 MET B CA 1
ATOM 2905 C C . MET B 1 181 ? -11.398 9.562 16.719 1 98.38 181 MET B C 1
ATOM 2907 O O . MET B 1 181 ? -11.266 8.594 15.961 1 98.38 181 MET B O 1
ATOM 2911 N N . ASN B 1 182 ? -10.539 9.883 17.703 1 98.44 182 ASN B N 1
ATOM 2912 C CA . ASN B 1 182 ? -9.375 9.039 17.938 1 98.44 182 ASN B CA 1
ATOM 2913 C C . ASN B 1 182 ? -9.781 7.625 18.328 1 98.44 182 ASN B C 1
ATOM 2915 O O . ASN B 1 182 ? -9.172 6.652 17.875 1 98.44 182 ASN B O 1
ATOM 2919 N N . PHE B 1 183 ? -10.797 7.562 19.094 1 98.56 183 PHE B N 1
ATOM 2920 C CA . PHE B 1 183 ? -11.273 6.262 19.562 1 98.56 183 PHE B CA 1
ATOM 2921 C C . PHE B 1 183 ? -11.797 5.438 18.391 1 98.56 183 PHE B C 1
ATOM 2923 O O . PHE B 1 183 ? -11.5 4.242 18.281 1 98.56 183 PHE B O 1
ATOM 2930 N N . LYS B 1 184 ? -12.547 6.043 17.562 1 98.69 184 LYS B N 1
ATOM 2931 C CA . LYS B 1 184 ? -13.055 5.363 16.375 1 98.69 184 LYS B CA 1
ATOM 2932 C C . LYS B 1 184 ? -11.914 4.875 15.484 1 98.69 184 LYS B C 1
ATOM 2934 O O . LYS B 1 184 ? -11.93 3.736 15.016 1 98.69 184 LYS B O 1
ATOM 2939 N N . ALA B 1 185 ? -10.961 5.727 15.281 1 98.69 185 ALA B N 1
ATOM 2940 C CA . ALA B 1 185 ? -9.797 5.371 14.461 1 98.69 185 ALA B CA 1
ATOM 2941 C C . ALA B 1 185 ? -9.039 4.199 15.078 1 98.69 185 ALA B C 1
ATOM 2943 O O . ALA B 1 185 ? -8.68 3.25 14.375 1 98.69 185 ALA B O 1
ATOM 2944 N N . ASP B 1 186 ? -8.852 4.266 16.391 1 98.69 186 ASP B N 1
ATOM 2945 C CA . ASP B 1 186 ? -8.109 3.217 17.094 1 98.69 186 ASP B CA 1
ATOM 2946 C C . ASP B 1 186 ? -8.836 1.876 16.984 1 98.69 186 ASP B C 1
ATOM 2948 O O . ASP B 1 186 ? -8.195 0.833 16.828 1 98.69 186 ASP B O 1
ATOM 2952 N N . LYS B 1 187 ? -10.109 1.936 17.094 1 98.88 187 LYS B N 1
ATOM 2953 C CA . LYS B 1 187 ? -10.906 0.714 17 1 98.88 187 LYS B CA 1
ATOM 2954 C C . LYS B 1 187 ? -10.781 0.093 15.609 1 98.88 187 LYS B C 1
ATOM 2956 O O . LYS B 1 187 ? -10.617 -1.123 15.477 1 98.88 187 LYS B O 1
ATOM 2961 N N . MET B 1 188 ? -10.844 0.893 14.617 1 98.88 188 MET B N 1
ATOM 2962 C CA . MET B 1 188 ? -10.727 0.394 13.25 1 98.88 188 MET B CA 1
ATOM 2963 C C . MET B 1 188 ? -9.32 -0.13 12.984 1 98.88 188 MET B C 1
ATOM 2965 O O . MET B 1 188 ? -9.148 -1.139 12.297 1 98.88 188 MET B O 1
ATOM 2969 N N . LEU B 1 189 ? -8.297 0.551 13.539 1 98.81 189 LEU B N 1
ATOM 2970 C CA . LEU B 1 189 ? -6.922 0.089 13.398 1 98.81 189 LEU B CA 1
ATOM 2971 C C . LEU B 1 189 ? -6.758 -1.313 13.977 1 98.81 189 LEU B C 1
ATOM 2973 O O . LEU B 1 189 ? -6.152 -2.184 13.352 1 98.81 189 LEU B O 1
ATOM 2977 N N . ALA B 1 190 ? -7.324 -1.485 15.117 1 98.81 190 ALA B N 1
ATOM 2978 C CA . ALA B 1 190 ? -7.203 -2.773 15.789 1 98.81 190 ALA B CA 1
ATOM 2979 C C . ALA B 1 190 ? -7.914 -3.873 15.008 1 98.81 190 ALA B C 1
ATOM 2981 O O . ALA B 1 190 ? -7.379 -4.973 14.844 1 98.81 190 ALA B O 1
ATOM 2982 N N . GLU B 1 191 ? -9.062 -3.58 14.57 1 98.88 191 GLU B N 1
ATOM 2983 C CA . GLU B 1 191 ? -9.82 -4.559 13.797 1 98.88 191 GLU B CA 1
ATOM 2984 C C . GLU B 1 191 ? -9.125 -4.879 12.477 1 98.88 191 GLU B C 1
ATOM 2986 O O . GLU B 1 191 ? -9.07 -6.039 12.062 1 98.88 191 GLU B O 1
ATOM 2991 N N . ALA B 1 192 ? -8.648 -3.865 11.836 1 98.94 192 ALA B N 1
ATOM 2992 C CA . ALA B 1 192 ? -7.938 -4.043 10.57 1 98.94 192 ALA B CA 1
ATOM 2993 C C . ALA B 1 192 ? -6.719 -4.941 10.75 1 98.94 192 ALA B C 1
ATOM 2995 O O . ALA B 1 192 ? -6.461 -5.824 9.922 1 98.94 192 ALA B O 1
ATOM 2996 N N . ALA B 1 193 ? -5.969 -4.68 11.797 1 98.81 193 ALA B N 1
ATOM 2997 C CA . ALA B 1 193 ? -4.785 -5.488 12.07 1 98.81 193 ALA B CA 1
ATOM 2998 C C . ALA B 1 193 ? -5.156 -6.957 12.25 1 98.81 193 ALA B C 1
ATOM 3000 O O . ALA B 1 193 ? -4.457 -7.844 11.758 1 98.81 193 ALA B O 1
ATOM 3001 N N . GLN B 1 194 ? -6.207 -7.219 12.906 1 98.88 194 GLN B N 1
ATOM 3002 C CA . GLN B 1 194 ? -6.664 -8.586 13.148 1 98.88 194 GLN B CA 1
ATOM 3003 C C . GLN B 1 194 ? -7.074 -9.266 11.844 1 98.88 194 GLN B C 1
ATOM 3005 O O . GLN B 1 194 ? -6.715 -10.414 11.594 1 98.88 194 GLN B O 1
ATOM 3010 N N . ILE B 1 195 ? -7.832 -8.578 11.07 1 98.94 195 ILE B N 1
ATOM 3011 C CA . ILE B 1 195 ? -8.297 -9.133 9.805 1 98.94 195 ILE B CA 1
ATOM 3012 C C . ILE B 1 195 ? -7.105 -9.422 8.891 1 98.94 195 ILE B C 1
ATOM 3014 O O . ILE B 1 195 ? -7.059 -10.461 8.227 1 98.94 195 ILE B O 1
ATOM 3018 N N . GLU B 1 196 ? -6.195 -8.445 8.828 1 98.88 196 GLU B N 1
ATOM 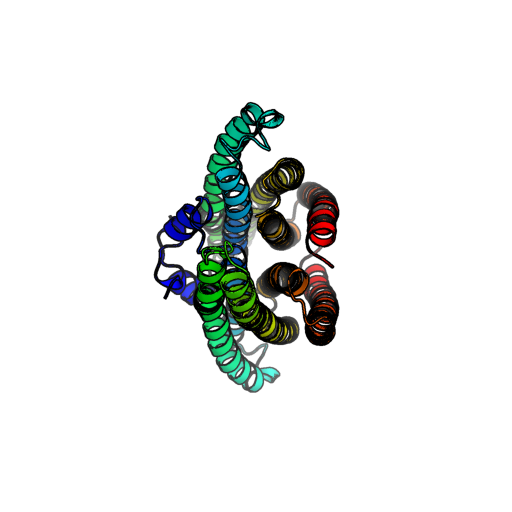3019 C CA . GLU B 1 196 ? -5.004 -8.625 8 1 98.88 196 GLU B CA 1
ATOM 3020 C C . GLU B 1 196 ? -4.211 -9.852 8.445 1 98.88 196 GLU B C 1
ATOM 3022 O O . GLU B 1 196 ? -3.787 -10.656 7.617 1 98.88 196 GLU B O 1
ATOM 3027 N N . GLU B 1 197 ? -3.98 -9.977 9.734 1 98.69 197 GLU B N 1
ATOM 3028 C CA . GLU B 1 197 ? -3.236 -11.117 10.266 1 98.69 197 GLU B CA 1
ATOM 3029 C C . GLU B 1 197 ? -3.906 -12.438 9.898 1 98.69 197 GLU B C 1
ATOM 3031 O O . GLU B 1 197 ? -3.238 -13.383 9.484 1 98.69 197 GLU B O 1
ATOM 3036 N N . GLU B 1 198 ? -5.156 -12.484 10.039 1 98.81 198 GLU B N 1
ATOM 3037 C CA . GLU B 1 198 ? -5.91 -13.695 9.727 1 98.81 198 GLU B CA 1
ATOM 3038 C C . GLU B 1 198 ? -5.828 -14.023 8.242 1 98.81 198 GLU B C 1
ATOM 3040 O O . GLU B 1 198 ? -5.531 -15.164 7.867 1 98.81 198 GLU B O 1
ATOM 3045 N N . THR B 1 199 ? -6.129 -13.094 7.426 1 98.88 199 THR B N 1
ATOM 3046 C CA . THR B 1 199 ? -6.176 -13.289 5.98 1 98.88 199 THR B CA 1
ATOM 3047 C C . THR B 1 199 ? -4.789 -13.609 5.434 1 98.88 199 THR B C 1
ATOM 3049 O O . THR B 1 199 ? -4.617 -14.578 4.684 1 98.88 199 THR B O 1
ATOM 3052 N N . PHE B 1 200 ? -3.83 -12.773 5.785 1 98.81 200 PHE B N 1
ATOM 3053 C CA . PHE B 1 200 ? -2.467 -12.984 5.312 1 98.81 200 PHE B CA 1
ATOM 3054 C C . PHE B 1 200 ? -1.925 -14.32 5.801 1 98.81 200 PHE B C 1
ATOM 3056 O O . PHE B 1 200 ? -1.233 -15.023 5.062 1 98.81 200 PHE B O 1
ATOM 3063 N N . GLY B 1 201 ? -2.203 -14.625 7.074 1 98.5 201 GLY B N 1
ATOM 3064 C CA . GLY B 1 201 ? -1.816 -15.93 7.594 1 98.5 201 GLY B CA 1
ATOM 3065 C C . GLY B 1 201 ? -2.379 -17.078 6.785 1 98.5 201 GLY B C 1
ATOM 3066 O O . GLY B 1 201 ? -1.664 -18.031 6.477 1 98.5 201 GLY B O 1
ATOM 3067 N N . ARG B 1 202 ? -3.625 -17.031 6.43 1 98.38 202 ARG B N 1
ATOM 3068 C CA . ARG B 1 202 ? -4.266 -18.047 5.602 1 98.38 202 ARG B CA 1
ATOM 3069 C C . ARG B 1 202 ? -3.561 -18.172 4.254 1 98.38 202 ARG B C 1
ATOM 3071 O O . ARG B 1 202 ? -3.311 -19.281 3.785 1 98.38 202 ARG B O 1
ATOM 3078 N N . VAL B 1 203 ? -3.264 -17.062 3.678 1 98.5 203 VAL B N 1
ATOM 3079 C CA . VAL B 1 203 ? -2.619 -17.047 2.369 1 98.5 203 VAL B CA 1
ATOM 3080 C C . VAL B 1 203 ? -1.208 -17.625 2.479 1 98.5 203 VAL B C 1
ATOM 3082 O O . VAL B 1 203 ? -0.794 -18.422 1.646 1 98.5 203 VAL B O 1
ATOM 3085 N N . MET B 1 204 ? -0.493 -17.188 3.506 1 97.88 204 MET B N 1
ATOM 3086 C CA . MET B 1 204 ? 0.863 -17.688 3.723 1 97.88 204 MET B CA 1
ATOM 3087 C C . MET B 1 204 ? 0.872 -19.203 3.871 1 97.88 204 MET B C 1
ATOM 3089 O O . MET B 1 204 ? 1.715 -19.891 3.283 1 97.88 204 MET B O 1
ATOM 3093 N N . ASP B 1 205 ? -0.073 -19.719 4.59 1 97 205 ASP B N 1
ATOM 3094 C CA . ASP B 1 205 ? -0.183 -21.172 4.766 1 97 205 ASP B CA 1
ATOM 3095 C C . ASP B 1 205 ? -0.406 -21.875 3.428 1 97 205 ASP B C 1
ATOM 3097 O O . ASP B 1 205 ? 0.071 -22.984 3.219 1 97 205 ASP B O 1
ATOM 3101 N N . ALA B 1 206 ? -1.1 -21.203 2.588 1 96.44 206 ALA B N 1
ATOM 3102 C CA . ALA B 1 206 ? -1.447 -21.781 1.297 1 96.44 206 ALA B CA 1
ATOM 3103 C C . ALA B 1 206 ? -0.258 -21.75 0.342 1 96.44 206 ALA B C 1
ATOM 3105 O O . ALA B 1 206 ? -0.122 -22.625 -0.52 1 96.44 206 ALA B O 1
ATOM 3106 N N . VAL B 1 207 ? 0.626 -20.75 0.5 1 95.75 207 VAL B N 1
ATOM 3107 C CA . VAL B 1 207 ? 1.608 -20.531 -0.558 1 95.75 207 VAL B CA 1
ATOM 3108 C C . VAL B 1 207 ? 2.979 -21.031 -0.099 1 95.75 207 VAL B C 1
ATOM 3110 O O . VAL B 1 207 ? 3.885 -21.219 -0.915 1 95.75 207 VAL B O 1
ATOM 3113 N N . ARG B 1 208 ? 3.158 -21.203 1.149 1 92.38 208 ARG B N 1
ATOM 3114 C CA . ARG B 1 208 ? 4.457 -21.656 1.634 1 92.38 208 ARG B CA 1
ATOM 3115 C C . ARG B 1 208 ? 4.555 -23.188 1.599 1 92.38 208 ARG B C 1
ATOM 3117 O O . ARG B 1 208 ? 3.576 -23.875 1.884 1 92.38 208 ARG B O 1
ATOM 3124 N N . PRO B 1 209 ? 5.793 -23.594 1.161 1 79.5 209 PRO B N 1
ATOM 3125 C CA . PRO B 1 209 ? 6.039 -25.047 1.118 1 79.5 209 PRO B CA 1
ATOM 3126 C C . PRO B 1 209 ? 6.02 -25.688 2.502 1 79.5 209 PRO B C 1
ATOM 3128 O O . PRO B 1 209 ? 6.32 -25.016 3.5 1 79.5 209 PRO B O 1
#

Solvent-accessible surface area (backbone atoms only — not comparable to full-atom values): 19685 Å² total; per-residue (Å²): 112,72,47,68,37,29,40,50,55,49,43,52,45,30,30,30,69,51,80,68,51,43,48,57,22,50,20,20,41,41,27,17,49,13,38,16,26,31,33,17,23,44,49,64,25,62,92,36,77,92,39,51,94,45,41,72,60,48,55,54,45,51,55,53,44,53,52,47,27,52,56,29,43,49,33,25,51,47,38,53,59,32,39,45,55,38,61,54,45,73,68,51,64,68,85,46,72,67,39,37,54,50,42,50,54,50,40,53,54,19,36,50,46,39,23,46,44,32,52,54,47,39,54,53,38,47,51,46,41,54,48,29,43,52,42,60,69,70,34,33,74,90,38,31,60,23,24,29,24,12,34,34,28,23,43,19,20,42,57,28,22,44,45,50,27,32,48,34,37,51,70,42,81,58,53,69,62,29,50,51,53,49,49,53,46,50,53,50,52,53,51,40,52,51,50,33,51,53,39,37,49,53,32,47,63,71,33,47,116,112,73,47,68,37,29,40,49,54,48,42,53,45,30,29,31,68,51,81,68,52,43,48,57,20,48,20,20,40,41,27,16,50,12,37,15,26,30,33,17,23,46,49,63,24,63,92,36,77,91,40,52,94,45,39,70,61,48,56,52,44,52,56,52,45,53,52,47,28,50,55,29,43,50,34,25,51,45,37,54,58,33,38,47,57,38,61,54,44,72,68,51,64,68,83,45,74,68,38,37,54,51,42,51,54,50,40,50,53,20,37,51,46,38,24,47,42,33,50,54,48,40,54,53,38,48,52,45,42,53,50,29,42,52,43,61,69,70,34,31,75,90,38,31,60,24,26,30,24,14,32,34,28,25,43,19,18,40,57,27,23,44,45,50,27,31,48,34,37,52,70,42,79,59,53,68,62,30,50,53,54,50,49,54,48,52,52,49,52,54,51,38,53,51,50,34,52,53,39,37,50,55,32,47,64,71,33,47,119

Secondary structure (DSSP, 8-state):
-GGGSBHHHHHHHHTSS-SSS-HHHHHHHHHHHHHHHHHHHHHTTTT-GGGGGGHHHHHHHHHHHHHHHHHHHHHHHHHHHHHHHHHHHHTS--SSHHHHHHHHHHHHHHHHHHHHHHHHHHHHHHHHHHHHHHHHHHS-GGGHHHHHHHHHHHHHHHHHHHHHHHHHHTT-S-HHHHHHHHHHHHHHHHHHHHHHHHHHHHHHHHH--/-GGGSBHHHHHHHHTSS-SSS-HHHHHHHHHHHHHHHHHHHHHTTTT-GGGGGGHHHHHHHHHHHHHHHHHHHHHHHHHHHHHHHHHHHHTS--SSHHHHHHHHHHHHHHHHHHHHHHHHHHHHHHHHHHHHHHHHHHS-GGGHHHHHHHHHHHHHHHHHHHHHHHHHHTT-S-HHHHHHHHHHHHHHHHHHHHHHHHHHHHHHHHH--

Organism: Lachnospira eligens (strain ATCC 27750 / DSM 3376 / VPI C15-48 / C15-B4) (NCBI:txid515620)

Nearest PDB structures (foldseek):
  7vg4-assembly1_A  TM=9.714E-01  e=1.203E-13  Methylorubrum extorquens AM1
  7vg4-assembly3_E  TM=9.592E-01  e=5.709E-12  Methylorubrum extorquens AM1
  7vg4-assembly3_F  TM=9.565E-01  e=5.036E-10  Methylorubrum extorquens AM1
  2pfd-assembly1_A  TM=9.433E-01  e=5.540E-10  Rattus norvegicus
  1o5h-assembly1_B  TM=9.379E-01  e=4.961E-09  Thermotoga maritima

InterPro domains:
  IPR007044 Cyclodeaminase/cyclohydrolase [PF04961] (6-186)
  IPR036178 Formimidoyltransferase-cyclodeaminase-like superfamily [G3DSA:1.20.120.680] (1-206)
  IPR036178 Formimidoyltransferase-cyclodeaminase-like superfamily [SSF101262] (1-205)

Foldseek 3Di:
DVVVDDPVVVVVVAPDPDPPPYLQLVLLQLLLVLLVLLLVLLVQFAPDPVLVVCNVVSVVLNVVSVVLSVVSNCLSVLLVVLCVQQVVLVPFDDPDPVSVVVSLVSNQVSLVSNLVSLLVSLVSLLVSLVSLLVSLVRTDLVSNVSSLSSLVSSLVSLVSSLVSNLVSLVPHPPVVVSVVSNVSSVVSNVSSVVSSCNSNVSNCVSPPD/DVVVDDPVVVVVCAPDPDPPPYLQLVLLQLLLVLLVLLLVLLVQFAPDPVLVVCNVVSVVLNVVSVVLSVVSNCLSVLLVVLCVQQVVLVPFDDPDPVSVVVSLVSNQVSLVSNLVSLLVSLVSLLVSLVSLLVCLVRTDLVSNVSSLSSLVSSLVSLVSSLVSNLVSLVPHPPVVVSVVSNVSSVVSNVSSVVSSCNSNVSNCVSPPD

pLDDT: mean 97.46, std 2.14, range [79.19, 98.94]

Radius of gyration: 22.06 Å; Cα contacts (8 Å, |Δi|>4): 707; chains: 2; bounding box: 48×81×48 Å

Sequence (418 aa):
MMTDMTMDNFLAVLSSSEPVPGGGGACGYVAAVGMSLGNMVLALTTGKKKYAEYQEEIEELIVKATDLTKRLAECMDKDAESFKPLAAAYGLPKDTEEQIKEREAIMAKALVTASEAPLSMMELILEAMKLINRISVIGSRIAISDAGVGITMCEAAMKGASLNVFINTKLMKDRELAEDMNFKADKMLAEAAQIEEETFGRVMDAVRPMMTDMTMDNFLAVLSSSEPVPGGGGACGYVAAVGMSLGNMVLALTTGKKKYAEYQEEIEELIVKATDLTKRLAECMDKDAESFKPLAAAYGLPKDTEEQIKEREAIMAKALVTASEAPLSMMELILEAMKLINRISVIGSRIAISDAGVGITMCEAAMKGASLNVFINTKLMKDRELAEDMNFKADKMLAEAAQIEEETFGRVMDAVRP